Protein AF-A0A1F7CWB7-F1 (afdb_monomer)

Nearest PDB structures (foldseek):
  8tau-assembly1_Y  TM=2.919E-01  e=2.268E+00  Homo sapiens
  9g8o-assembly1_B  TM=4.354E-01  e=7.418E+00  Homo sapiens
  9gaw-assembly1_Z  TM=3.913E-01  e=5.250E+00  Homo sapiens
  6yvg-assembly1_A  TM=2.573E-01  e=2.763E+00  Legionella pneumophila subsp. pneumophila str. Philadelphia 1

Mean predicted aligned error: 19.64 Å

Foldseek 3Di:
DDDDDDDDPDPPDDPPDPPPPPPPPPPDPQDPVNVVVLQVLLQVPPDLVSLPPDDPPSSLSNLLNNCQVVVPLVSLLVSQDDPPPPDDSQQDPSSLVSLLSNCLSVLPLVSLVSHDPLLSSLVSLLRSLVVCVVVVPDPDDDLPVLVVQLVSLVPQDDPDPVSLQSSLSSLLSSCLSNLNLVSLVRSADPPDPVRNSLVSLLSSCLQQLELVSLVSHPDPVSSVVSNVSSVVCVVVVHHDDYDDDDDDDDDDDDDDDDDFDWDWDDDPVWIKTWTAHPQKDWDDDPFKIFIAGPPFDDRPAQDTRGQKMKGFADPCRALVNVVVVCVVFFDPWDWDWDQFQNDTWIKIKHFGCPPRPDWGWGIKIWTDDNGIIMIGIRTPSQDDPPDDRVVNVVNRRNGMDIDD

Sequence (404 aa):
MFRLPITFFVLSIFVSGCSVSKEASSGSKMTPAEFMKNQQIAWSATSRDQCDGMQSPFNEECFMTIAARENDIGLCERVSIAPYEGIPAELSPTRDRCFFKVAEHSGKAELCAMIHDPTAVAKCLNILLPLATINGSLKITPLDKRTQYSVFCEKIQPQDDYEITLKANCFSNAAIYAMNPSLCEKSIVPNSSLFDGSSCFHGIATTLNNVALCERIQSTSLQQACKNTVAIRLSKGIGPKPVGNDATLSSAASSPISLLQEIPFSSENFTLSFVLPSGFDVRDRPNSIRIARTPFVDREIGDDNAFFGITRYNQYNTMESELARYRKLLLDLKESANVIDGTSFITLSGKDWGRFEGDSAGNVLVILFPKSWLEIIERPANASQSFEPLTVGKKILSTMRFSK

pLDDT: mean 70.6, std 19.32, range [23.78, 96.12]

Solvent-accessible surface area (backbone atoms only — not comparable to full-atom values): 23231 Å² total; per-residue (Å²): 134,90,82,87,78,89,77,83,85,77,83,80,75,80,79,74,76,76,74,81,73,81,71,74,74,85,67,76,82,72,47,74,68,54,49,51,50,46,47,51,48,13,74,63,41,87,52,72,77,74,29,59,91,51,58,83,69,36,23,54,49,12,49,34,42,40,20,20,76,70,63,36,65,72,44,32,73,61,53,62,74,68,67,62,89,89,51,60,67,84,74,30,70,64,28,31,51,22,33,38,45,24,19,64,69,66,56,40,58,73,38,28,74,75,30,70,54,43,67,59,26,36,52,40,42,66,59,28,53,58,52,43,64,72,67,68,73,65,86,85,83,74,77,80,66,45,66,54,50,47,55,45,33,67,64,46,76,60,87,49,75,68,44,45,51,47,34,18,50,32,19,24,53,31,13,42,73,49,64,35,73,77,35,16,65,65,10,45,42,89,96,35,89,90,28,62,25,39,70,28,32,36,53,34,16,53,58,46,35,29,61,75,39,19,72,70,26,78,51,66,67,58,21,51,51,32,42,51,50,25,51,52,30,58,76,68,68,54,67,56,76,64,72,80,79,96,84,82,87,86,91,88,88,84,86,89,86,87,71,78,47,77,46,79,46,76,56,103,84,49,32,39,35,30,52,47,69,82,68,55,34,78,46,84,49,103,58,33,43,37,33,18,56,59,75,65,50,89,42,91,73,84,58,41,51,50,28,35,36,40,38,52,51,51,100,81,46,37,70,68,52,50,52,54,49,49,69,72,52,33,41,84,64,42,81,49,74,46,71,50,71,89,41,78,30,56,26,45,32,24,35,37,80,36,88,55,78,89,52,59,31,40,55,36,40,36,40,50,50,100,64,30,38,34,42,30,36,34,39,65,87,52,72,47,104,87,52,56,43,62,64,53,46,53,55,32,56,74,50,38,38,77,48,134

Structure (mmCIF, N/CA/C/O backbone):
data_AF-A0A1F7CWB7-F1
#
_entry.id   AF-A0A1F7CWB7-F1
#
loop_
_atom_site.group_PDB
_atom_site.id
_atom_site.type_symbol
_atom_site.label_atom_id
_atom_site.label_alt_id
_atom_site.label_comp_id
_atom_site.label_asym_id
_atom_site.label_entity_id
_atom_site.label_seq_id
_atom_site.pdbx_PDB_ins_code
_atom_site.Cartn_x
_atom_site.Cartn_y
_atom_site.Cartn_z
_atom_site.occupancy
_atom_site.B_iso_or_equiv
_atom_site.auth_seq_id
_atom_site.auth_comp_id
_atom_site.auth_asym_id
_atom_site.auth_atom_id
_atom_site.pdbx_PDB_model_num
ATOM 1 N N . MET A 1 1 ? 68.724 51.030 16.984 1.00 36.44 1 MET A N 1
ATOM 2 C CA . MET A 1 1 ? 68.535 49.973 18.002 1.00 36.44 1 MET A CA 1
ATOM 3 C C . MET A 1 1 ? 67.052 49.642 18.077 1.00 36.44 1 MET A C 1
ATOM 5 O O . MET A 1 1 ? 66.273 50.530 18.379 1.00 36.44 1 MET A O 1
ATOM 9 N N . PHE A 1 2 ? 66.704 48.416 17.677 1.00 33.81 2 PHE A N 1
ATOM 10 C CA . PHE A 1 2 ? 65.421 47.708 17.812 1.00 33.81 2 PHE A CA 1
ATOM 11 C C . PHE A 1 2 ? 64.104 48.513 17.862 1.00 33.81 2 PHE A C 1
ATOM 13 O O . PHE A 1 2 ? 63.694 49.019 18.902 1.00 33.81 2 PHE A O 1
ATOM 20 N N . ARG A 1 3 ? 63.353 48.457 16.756 1.00 26.33 3 ARG A N 1
ATOM 21 C CA . ARG A 1 3 ? 61.884 48.371 16.767 1.00 26.33 3 ARG A CA 1
ATOM 22 C C . ARG A 1 3 ? 61.470 47.277 15.779 1.00 26.33 3 ARG A C 1
ATOM 24 O O . ARG A 1 3 ? 61.623 47.459 14.577 1.00 26.33 3 ARG A O 1
ATOM 31 N N . LEU A 1 4 ? 61.000 46.138 16.290 1.00 33.56 4 LEU A N 1
ATOM 32 C CA . LEU A 1 4 ? 60.217 45.176 15.509 1.00 33.56 4 LEU A CA 1
ATOM 33 C C . LEU A 1 4 ? 58.799 45.732 15.318 1.00 33.56 4 LEU A C 1
ATOM 35 O O . LEU A 1 4 ? 58.212 46.192 16.300 1.00 33.56 4 LEU A O 1
ATOM 39 N N . PRO A 1 5 ? 58.199 45.581 14.129 1.00 33.41 5 PRO A N 1
ATOM 40 C CA . PRO A 1 5 ? 56.763 45.438 14.005 1.00 33.41 5 PRO A CA 1
ATOM 41 C C . PRO A 1 5 ? 56.393 44.005 13.602 1.00 33.41 5 PRO A C 1
ATOM 43 O O . PRO A 1 5 ? 57.017 43.368 12.753 1.00 33.41 5 PRO A O 1
ATOM 46 N N . ILE A 1 6 ? 55.345 43.528 14.261 1.00 35.38 6 ILE A N 1
ATOM 47 C CA . ILE A 1 6 ? 54.623 42.283 14.024 1.00 35.38 6 ILE A CA 1
ATOM 48 C C . ILE A 1 6 ? 54.158 42.250 12.562 1.00 35.38 6 ILE A C 1
ATOM 50 O O . ILE A 1 6 ? 53.394 43.110 12.127 1.00 35.38 6 ILE A O 1
ATOM 54 N N . THR A 1 7 ? 54.623 41.262 11.803 1.00 32.44 7 THR A N 1
ATOM 55 C CA . THR A 1 7 ? 54.115 40.948 10.465 1.00 32.44 7 THR A CA 1
ATOM 56 C C . THR A 1 7 ? 52.925 40.005 10.608 1.00 32.44 7 THR A C 1
ATOM 58 O O . THR A 1 7 ? 53.046 38.899 11.131 1.00 32.44 7 THR A O 1
ATOM 61 N N . PHE A 1 8 ? 51.755 40.459 10.157 1.00 29.53 8 PHE A N 1
ATOM 62 C CA . PHE A 1 8 ? 50.577 39.622 9.958 1.00 29.53 8 PHE A CA 1
ATOM 63 C C . PHE A 1 8 ? 50.876 38.579 8.871 1.00 29.53 8 PHE A C 1
ATOM 65 O O . PHE A 1 8 ? 51.098 38.930 7.713 1.00 29.53 8 PHE A O 1
ATOM 72 N N . PHE A 1 9 ? 50.855 37.298 9.236 1.00 27.89 9 PHE A N 1
ATOM 73 C CA . PHE A 1 9 ? 50.757 36.196 8.281 1.00 27.89 9 PHE A CA 1
ATOM 74 C C . PHE A 1 9 ? 49.316 36.153 7.753 1.00 27.89 9 PHE A C 1
ATOM 76 O O . PHE A 1 9 ? 48.418 35.643 8.419 1.00 27.89 9 PHE A O 1
ATOM 83 N N . VAL A 1 10 ? 49.082 36.708 6.562 1.00 30.19 10 VAL A N 1
ATOM 84 C CA . VAL A 1 10 ? 47.870 36.415 5.788 1.00 30.19 10 VAL A CA 1
ATOM 85 C C . VAL A 1 10 ? 48.155 35.162 4.972 1.00 30.19 10 VAL A C 1
ATOM 87 O O . VAL A 1 10 ? 48.922 35.175 4.011 1.00 30.19 10 VAL A O 1
ATOM 90 N N . LEU A 1 11 ? 47.556 34.060 5.412 1.00 26.62 11 LEU A N 1
ATOM 91 C CA . LEU A 1 11 ? 47.539 32.778 4.728 1.00 26.62 11 LEU A CA 1
ATOM 92 C C . LEU A 1 11 ? 46.599 32.890 3.513 1.00 26.62 11 LEU A C 1
ATOM 94 O O . LEU A 1 11 ? 45.410 32.595 3.599 1.00 26.62 11 LEU A O 1
ATOM 98 N N . SER A 1 12 ? 47.119 33.361 2.381 1.00 27.11 12 SER A N 1
ATOM 99 C CA . SER A 1 12 ? 46.412 33.306 1.098 1.00 27.11 12 SER A CA 1
ATOM 100 C C . SER A 1 12 ? 46.446 31.871 0.575 1.00 27.11 12 SER A C 1
ATOM 102 O O . SER A 1 12 ? 47.347 31.488 -0.169 1.00 27.11 12 SER A O 1
ATOM 104 N N . ILE A 1 13 ? 45.477 31.053 0.989 1.00 31.45 13 ILE A N 1
ATOM 105 C CA . ILE A 1 13 ? 45.216 29.772 0.334 1.00 31.45 13 ILE A CA 1
ATOM 106 C C . ILE A 1 13 ? 44.631 30.087 -1.043 1.00 31.45 13 ILE A C 1
ATOM 108 O O . ILE A 1 13 ? 43.544 30.650 -1.169 1.00 31.45 13 ILE A O 1
ATOM 112 N N . PHE A 1 14 ? 45.399 29.734 -2.070 1.00 25.75 14 PHE A N 1
ATOM 113 C CA . PHE A 1 14 ? 44.971 29.669 -3.457 1.00 25.75 14 PHE A CA 1
ATOM 114 C C . PHE A 1 14 ? 43.732 28.772 -3.563 1.00 25.75 14 PHE A C 1
ATOM 116 O O . PHE A 1 14 ? 43.840 27.547 -3.598 1.00 25.75 14 PHE A O 1
ATOM 123 N N . VAL A 1 15 ? 42.552 29.382 -3.668 1.00 28.45 15 VAL A N 1
ATOM 124 C CA . VAL A 1 15 ? 41.413 28.746 -4.330 1.00 28.45 15 VAL A CA 1
ATOM 125 C C . VAL A 1 15 ? 41.760 28.762 -5.814 1.00 28.45 15 VAL A C 1
ATOM 127 O O . VAL A 1 15 ? 41.510 29.733 -6.527 1.00 28.45 15 VAL A O 1
ATOM 130 N N . SER A 1 16 ? 42.451 27.714 -6.259 1.00 31.38 16 SER A N 1
ATOM 131 C CA . SER A 1 16 ? 42.568 27.407 -7.676 1.00 31.38 16 SER A CA 1
ATOM 132 C C . SER A 1 16 ? 41.150 27.187 -8.182 1.00 31.38 16 SER A C 1
ATOM 134 O O . SER A 1 16 ? 40.473 26.222 -7.830 1.00 31.38 16 SER A O 1
ATOM 136 N N . GLY A 1 17 ? 40.670 28.175 -8.936 1.00 26.69 17 GLY A N 1
ATOM 137 C CA . GLY A 1 17 ? 39.397 28.112 -9.619 1.00 26.69 17 GLY A CA 1
ATOM 138 C C . GLY A 1 17 ? 39.376 26.861 -10.478 1.00 26.69 17 GLY A C 1
ATOM 139 O O . GLY A 1 17 ? 40.077 26.784 -11.485 1.00 26.69 17 GLY A O 1
ATOM 140 N N . CYS A 1 18 ? 38.558 25.889 -10.080 1.00 25.20 18 CYS A N 1
ATOM 141 C CA . CYS A 1 18 ? 38.049 24.924 -11.029 1.00 25.20 18 CYS A CA 1
ATOM 142 C C . CYS A 1 18 ? 37.253 25.735 -12.045 1.00 25.20 18 CYS A C 1
ATOM 144 O O . CYS A 1 18 ? 36.187 26.280 -11.753 1.00 25.20 18 CYS A O 1
ATOM 146 N N . SER A 1 19 ? 37.850 25.874 -13.225 1.00 26.38 19 SER A N 1
ATOM 147 C CA . SER A 1 19 ? 37.165 26.179 -14.462 1.00 26.38 19 SER A CA 1
ATOM 148 C C . SER A 1 19 ? 35.839 25.436 -14.460 1.00 26.38 19 SER A C 1
ATOM 150 O O . SER A 1 19 ? 35.819 24.207 -14.496 1.00 26.38 19 SER A O 1
ATOM 152 N N . VAL A 1 20 ? 34.739 26.187 -14.417 1.00 29.95 20 VAL A N 1
ATOM 153 C CA . VAL A 1 20 ? 33.456 25.698 -14.905 1.00 29.95 20 VAL A CA 1
ATOM 154 C C . VAL A 1 20 ? 33.690 25.436 -16.386 1.00 29.95 20 VAL A C 1
ATOM 156 O O . VAL A 1 20 ? 33.535 26.323 -17.228 1.00 29.95 20 VAL A O 1
ATOM 159 N N . SER A 1 21 ? 34.148 24.227 -16.703 1.00 27.20 21 SER A N 1
ATOM 160 C CA . SER A 1 21 ? 33.934 23.647 -18.008 1.00 27.20 21 SER A CA 1
ATOM 161 C C . SER A 1 21 ? 32.422 23.640 -18.178 1.00 27.20 21 SER A C 1
ATOM 163 O O . SER A 1 21 ? 31.689 22.834 -17.612 1.00 27.20 21 SER A O 1
ATOM 165 N N . LYS A 1 22 ? 31.940 24.621 -18.941 1.00 30.55 22 LYS A N 1
ATOM 166 C CA . LYS A 1 22 ? 30.718 24.483 -19.717 1.00 30.55 22 LYS A CA 1
ATOM 167 C C . LYS A 1 22 ? 30.942 23.325 -20.687 1.00 30.55 22 LYS A C 1
ATOM 169 O O . LYS A 1 22 ? 31.138 23.542 -21.877 1.00 30.55 22 LYS A O 1
ATOM 174 N N . GLU A 1 23 ? 30.917 22.100 -20.188 1.00 26.17 23 GLU A N 1
ATOM 175 C CA . GLU A 1 23 ? 30.470 21.000 -21.015 1.00 26.17 23 GLU A CA 1
ATOM 176 C C . GLU A 1 23 ? 28.956 21.096 -21.019 1.00 26.17 23 GLU A C 1
ATOM 178 O O . GLU A 1 23 ? 28.240 20.661 -20.119 1.00 26.17 23 GLU A O 1
ATOM 183 N N . ALA A 1 24 ? 28.482 21.805 -22.040 1.00 31.14 24 ALA A N 1
ATOM 184 C CA . ALA A 1 24 ? 27.148 21.616 -22.545 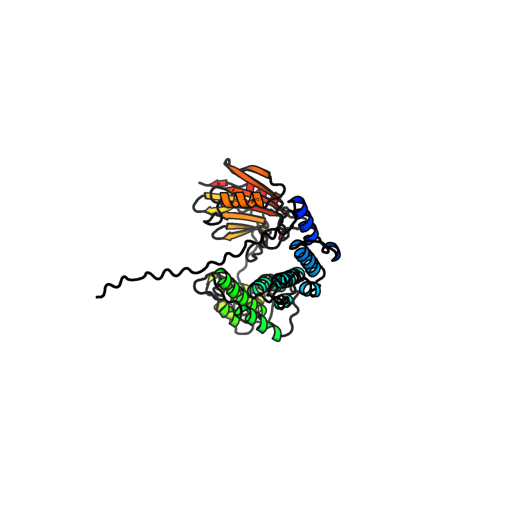1.00 31.14 24 ALA A CA 1
ATOM 185 C C . ALA A 1 24 ? 26.993 20.117 -22.827 1.00 31.14 24 ALA A C 1
ATOM 187 O O . ALA A 1 24 ? 27.437 19.634 -23.867 1.00 31.14 24 ALA A O 1
ATOM 188 N N . SER A 1 25 ? 26.371 19.380 -21.904 1.00 32.31 25 SER A N 1
ATOM 189 C CA . SER A 1 25 ? 25.744 18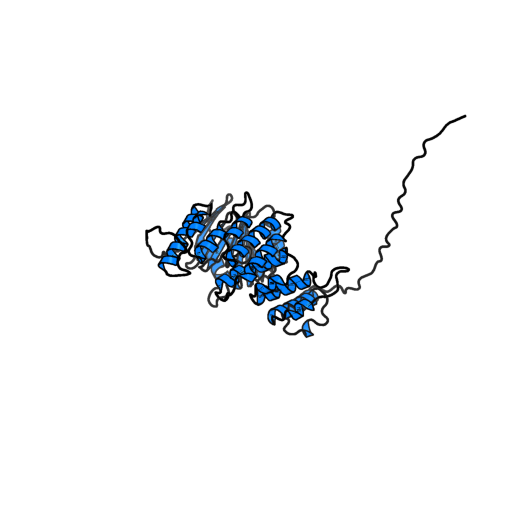.129 -22.284 1.00 32.31 25 SER A CA 1
ATOM 190 C C . SER A 1 25 ? 24.688 18.506 -23.317 1.00 32.31 25 SER A C 1
ATOM 192 O O . SER A 1 25 ? 23.714 19.213 -23.050 1.00 32.31 25 SER A O 1
ATOM 194 N N . SER A 1 26 ? 24.936 18.102 -24.555 1.00 36.31 26 SER A N 1
ATOM 195 C CA . SER A 1 26 ? 24.035 18.230 -25.693 1.00 36.31 26 SER A CA 1
ATOM 196 C C . SER A 1 26 ? 22.835 17.284 -25.553 1.00 36.31 26 SER A C 1
ATOM 198 O O . SER A 1 26 ? 22.428 16.624 -26.505 1.00 36.31 26 SER A O 1
ATOM 200 N N . GLY A 1 27 ? 22.241 17.207 -24.359 1.00 40.53 27 GLY A N 1
ATOM 201 C CA . GLY A 1 27 ? 20.965 16.549 -24.152 1.00 40.53 27 GLY A CA 1
ATOM 202 C C . GLY A 1 27 ? 19.897 17.394 -24.825 1.00 40.53 27 GLY A C 1
ATOM 203 O O . GLY A 1 27 ? 19.565 18.479 -24.342 1.00 40.53 27 GLY A O 1
ATOM 204 N N . SER A 1 28 ? 19.374 16.929 -25.961 1.00 46.97 28 SER A N 1
ATOM 205 C CA . SER A 1 28 ? 18.162 17.499 -26.545 1.00 46.97 28 SER A CA 1
ATOM 206 C C . SER A 1 28 ? 17.130 17.646 -25.428 1.00 46.97 28 SER A C 1
ATOM 208 O O . SER A 1 28 ? 16.829 16.661 -24.751 1.00 46.97 28 SER A O 1
ATOM 210 N N . LYS A 1 29 ? 16.618 18.859 -25.193 1.00 56.28 29 LYS A N 1
ATOM 211 C CA . LYS A 1 29 ? 15.539 19.075 -24.224 1.00 56.28 29 LYS A CA 1
ATOM 212 C C . LYS A 1 29 ? 14.326 18.272 -24.690 1.00 56.28 29 LYS A C 1
ATOM 214 O O . LYS A 1 29 ? 13.596 18.728 -25.563 1.00 56.28 29 LYS A O 1
ATOM 219 N N . MET A 1 30 ? 14.164 17.075 -24.134 1.00 73.69 30 MET A N 1
ATOM 220 C CA . MET A 1 30 ? 13.051 16.186 -24.427 1.00 73.69 30 MET A CA 1
ATOM 221 C C . MET A 1 30 ? 11.758 16.900 -24.043 1.00 73.69 30 MET A C 1
ATOM 223 O O . MET A 1 30 ? 11.616 17.405 -22.926 1.00 73.69 30 MET A O 1
ATOM 227 N N . THR A 1 31 ? 10.829 16.992 -24.984 1.00 76.38 31 THR A N 1
ATOM 228 C CA . THR A 1 31 ? 9.518 17.581 -24.725 1.00 76.38 31 THR A CA 1
ATOM 229 C C . THR A 1 31 ? 8.719 16.687 -23.769 1.00 76.38 31 THR A C 1
ATOM 231 O O . THR A 1 31 ? 8.951 15.476 -23.716 1.00 76.38 31 THR A O 1
ATOM 234 N N . PRO A 1 32 ? 7.727 17.227 -23.036 1.00 65.25 32 PRO A N 1
ATOM 235 C CA . PRO A 1 32 ? 6.846 16.404 -22.207 1.00 65.25 32 PRO A CA 1
ATOM 236 C C . PRO A 1 32 ? 6.182 15.260 -22.989 1.00 65.25 32 PRO A C 1
ATOM 238 O O . PRO A 1 32 ? 6.045 14.159 -22.470 1.00 65.25 32 PRO A O 1
ATOM 241 N N . ALA A 1 33 ? 5.826 15.485 -24.258 1.00 65.12 33 ALA A N 1
ATOM 242 C CA . ALA A 1 33 ? 5.236 14.456 -25.112 1.00 65.12 33 ALA A CA 1
ATOM 243 C C . ALA A 1 33 ? 6.224 13.322 -25.441 1.00 65.12 33 ALA A C 1
ATOM 245 O O . ALA A 1 33 ? 5.857 12.149 -25.385 1.00 65.12 33 ALA A O 1
ATOM 246 N N . GLU A 1 34 ? 7.482 13.651 -25.745 1.00 73.94 34 GLU A N 1
ATOM 247 C CA . GLU A 1 34 ? 8.535 12.656 -25.991 1.00 73.94 34 GLU A CA 1
ATOM 248 C C . GLU A 1 34 ? 8.887 11.873 -24.724 1.00 73.94 34 GLU A C 1
ATOM 250 O O . GLU A 1 34 ? 9.057 10.656 -24.786 1.00 73.94 34 GLU A O 1
ATOM 255 N N . PHE A 1 35 ? 8.916 12.546 -23.571 1.00 73.06 35 PHE A N 1
ATOM 256 C CA . PHE A 1 35 ? 9.103 11.908 -22.269 1.00 73.06 35 PHE A CA 1
ATOM 257 C C . PHE A 1 35 ? 8.010 10.861 -22.013 1.00 73.06 35 PHE A C 1
ATOM 259 O O . PHE A 1 35 ? 8.313 9.705 -21.718 1.00 73.06 35 PHE A O 1
ATOM 266 N N . MET A 1 36 ? 6.739 11.242 -22.191 1.00 69.81 36 MET A N 1
ATOM 267 C CA . MET A 1 36 ? 5.597 10.341 -21.991 1.00 69.81 36 MET A CA 1
ATOM 268 C C . MET A 1 36 ? 5.617 9.162 -22.965 1.00 69.81 36 MET A C 1
ATOM 270 O O . MET A 1 36 ? 5.372 8.024 -22.567 1.00 69.81 36 MET A O 1
ATOM 274 N N . LYS A 1 37 ? 5.958 9.417 -24.233 1.00 76.31 37 LYS A N 1
ATOM 275 C CA . LYS A 1 37 ? 6.085 8.371 -25.250 1.00 76.31 37 LYS A CA 1
ATOM 276 C C . LYS A 1 37 ? 7.163 7.351 -24.874 1.00 76.31 37 LYS A C 1
ATOM 278 O O . LYS A 1 37 ? 6.895 6.152 -24.899 1.00 76.31 37 LYS A O 1
ATOM 283 N N . ASN A 1 38 ? 8.357 7.809 -24.499 1.00 73.31 38 ASN A N 1
ATOM 284 C CA . ASN A 1 38 ? 9.463 6.925 -24.123 1.00 73.31 38 ASN A CA 1
ATOM 285 C C . ASN A 1 38 ? 9.152 6.135 -22.845 1.00 73.31 38 ASN A C 1
ATOM 287 O O . ASN A 1 38 ? 9.468 4.951 -22.761 1.00 73.31 38 ASN A O 1
ATOM 291 N N . GLN A 1 39 ? 8.463 6.746 -21.882 1.00 76.38 39 GLN A N 1
ATOM 292 C CA . GLN A 1 39 ? 8.021 6.057 -20.672 1.00 76.38 39 GLN A CA 1
ATOM 293 C C . GLN A 1 39 ? 6.981 4.964 -20.961 1.00 76.38 39 GLN A C 1
ATOM 295 O O . GLN A 1 39 ? 7.082 3.857 -20.435 1.00 76.38 39 GLN A O 1
ATOM 300 N N . GLN A 1 40 ? 6.006 5.239 -21.832 1.00 76.88 40 GLN A N 1
ATOM 301 C CA . GLN A 1 40 ? 4.997 4.252 -22.215 1.00 76.88 40 GLN A CA 1
ATOM 302 C C . GLN A 1 40 ? 5.621 3.055 -22.939 1.00 76.88 40 GLN A C 1
ATOM 304 O O . GLN A 1 40 ? 5.249 1.913 -22.663 1.00 76.88 40 GLN A O 1
ATOM 309 N N . ILE A 1 41 ? 6.580 3.301 -23.835 1.00 76.50 41 ILE A N 1
ATOM 310 C CA . ILE A 1 41 ? 7.321 2.234 -24.518 1.00 76.50 41 ILE A CA 1
ATOM 311 C C . ILE A 1 41 ? 8.070 1.382 -23.489 1.00 76.50 41 ILE A C 1
ATOM 313 O O . ILE A 1 41 ? 7.918 0.165 -23.504 1.00 76.50 41 ILE A O 1
ATOM 317 N N . ALA A 1 42 ? 8.773 2.003 -22.536 1.00 80.12 42 ALA A N 1
ATOM 318 C CA . ALA A 1 42 ? 9.511 1.278 -21.503 1.00 80.12 42 ALA A CA 1
ATOM 319 C C . ALA A 1 42 ? 8.624 0.327 -20.675 1.00 80.12 42 ALA A C 1
ATOM 321 O O . ALA A 1 42 ? 8.987 -0.823 -20.446 1.00 80.12 42 ALA A O 1
ATOM 322 N N . TRP A 1 43 ? 7.434 0.765 -20.259 1.00 77.19 43 TRP A N 1
ATOM 323 C CA . TRP A 1 43 ? 6.539 -0.054 -19.427 1.00 77.19 43 TRP A CA 1
ATOM 324 C C . TRP A 1 43 ? 5.698 -1.073 -20.190 1.00 77.19 43 TRP A C 1
ATOM 326 O O . TRP A 1 43 ? 5.195 -2.028 -19.598 1.00 77.19 43 TRP A O 1
ATOM 336 N N . SER A 1 44 ? 5.517 -0.882 -21.495 1.00 80.75 44 SER A N 1
ATOM 337 C CA . SER A 1 44 ? 4.741 -1.804 -22.330 1.00 80.75 44 SER A CA 1
ATOM 338 C C . SER A 1 44 ? 5.606 -2.742 -23.165 1.00 80.75 44 SER A C 1
ATOM 340 O O . SER A 1 44 ? 5.052 -3.634 -23.811 1.00 80.75 44 SER A O 1
ATOM 342 N N . ALA A 1 45 ? 6.933 -2.593 -23.098 1.00 82.94 45 ALA A N 1
ATOM 343 C CA . ALA A 1 45 ? 7.885 -3.330 -23.909 1.00 82.94 45 ALA A CA 1
ATOM 344 C C . ALA A 1 45 ? 7.619 -4.843 -23.896 1.00 82.94 45 ALA A C 1
ATOM 346 O O . ALA A 1 45 ? 7.437 -5.476 -22.854 1.00 82.94 45 ALA A O 1
ATOM 347 N N . THR A 1 46 ? 7.550 -5.412 -25.092 1.00 83.94 46 THR A N 1
ATOM 348 C CA . THR A 1 46 ? 7.329 -6.833 -25.376 1.00 83.94 46 THR A CA 1
ATOM 349 C C . THR A 1 46 ? 8.573 -7.513 -25.930 1.00 83.94 46 THR A C 1
ATOM 351 O O . THR A 1 46 ? 8.600 -8.736 -25.982 1.00 83.94 46 THR A O 1
ATOM 354 N N . SER A 1 47 ? 9.572 -6.750 -26.379 1.00 85.50 47 SER A N 1
ATOM 355 C CA . SER A 1 47 ? 10.807 -7.281 -26.959 1.00 85.50 47 SER A CA 1
ATOM 356 C C . SER A 1 47 ? 11.982 -6.336 -26.727 1.00 85.50 47 SER A C 1
ATOM 358 O O . SER A 1 47 ? 11.808 -5.122 -26.641 1.00 85.50 47 SER A O 1
ATOM 360 N N . ARG A 1 48 ? 13.192 -6.898 -26.665 1.00 83.50 48 ARG A N 1
ATOM 361 C CA . ARG A 1 48 ? 14.434 -6.172 -26.333 1.00 83.50 48 ARG A CA 1
ATOM 362 C C . ARG A 1 48 ? 14.737 -5.047 -27.317 1.00 83.50 48 ARG A C 1
ATOM 364 O O . ARG A 1 48 ? 15.077 -3.955 -26.884 1.00 83.50 48 ARG A O 1
ATOM 371 N N . ASP A 1 49 ? 14.475 -5.280 -28.599 1.00 85.19 49 ASP A N 1
ATOM 372 C CA . ASP A 1 49 ? 14.693 -4.313 -29.680 1.00 85.19 49 ASP A CA 1
ATOM 373 C C . ASP A 1 49 ? 13.917 -2.996 -29.487 1.00 85.19 49 ASP A C 1
ATOM 375 O O . ASP A 1 49 ? 14.280 -1.971 -30.053 1.00 85.19 49 ASP A O 1
ATOM 379 N N . GLN A 1 50 ? 12.843 -2.996 -28.685 1.00 84.88 50 GLN A N 1
ATOM 380 C CA . GLN A 1 50 ? 12.093 -1.775 -28.359 1.00 84.88 50 GLN A CA 1
ATOM 381 C C . GLN A 1 50 ? 12.827 -0.884 -27.353 1.00 84.88 50 GLN A C 1
ATOM 383 O O . GLN A 1 50 ? 12.535 0.307 -27.279 1.00 84.88 50 GLN A O 1
ATOM 388 N N . CYS A 1 51 ? 13.750 -1.458 -26.581 1.00 83.88 51 CYS A N 1
ATOM 389 C CA . CYS A 1 51 ? 14.579 -0.750 -25.612 1.00 83.88 51 CYS A CA 1
ATOM 390 C C . CYS A 1 51 ? 15.840 -0.162 -26.256 1.00 83.88 51 CYS A C 1
ATOM 392 O O . CYS A 1 51 ? 16.415 0.802 -25.740 1.00 83.88 51 CYS A O 1
ATOM 394 N N . ASP A 1 52 ? 16.266 -0.735 -27.382 1.00 80.06 52 ASP A N 1
ATOM 395 C CA . ASP A 1 52 ? 17.451 -0.305 -28.107 1.00 80.06 52 ASP A CA 1
ATOM 396 C C . ASP A 1 52 ? 17.252 1.104 -28.686 1.00 80.06 52 ASP A C 1
ATOM 398 O O . ASP A 1 52 ? 16.240 1.429 -29.306 1.00 80.06 52 ASP A O 1
ATOM 402 N N . GLY A 1 53 ? 18.228 1.984 -28.454 1.00 75.38 53 GLY A N 1
ATOM 403 C CA . GLY A 1 53 ? 18.173 3.383 -28.895 1.00 75.38 53 GLY A CA 1
ATOM 404 C C . GLY A 1 53 ? 17.405 4.334 -27.967 1.00 75.38 53 GLY A C 1
ATOM 405 O O . GLY A 1 53 ? 17.380 5.538 -28.229 1.00 75.38 53 GLY A O 1
ATOM 406 N N . MET A 1 54 ? 16.828 3.845 -26.864 1.00 80.75 54 MET A N 1
ATOM 407 C CA . MET A 1 54 ? 16.256 4.708 -25.826 1.00 80.75 54 MET A CA 1
ATOM 408 C C . MET A 1 54 ? 17.359 5.331 -24.954 1.00 80.75 54 MET A C 1
ATOM 410 O O . MET A 1 54 ? 18.381 4.709 -24.661 1.00 80.75 54 MET A O 1
ATOM 414 N N . GLN A 1 55 ? 17.143 6.570 -24.507 1.00 77.94 55 GLN A N 1
ATOM 415 C CA . GLN A 1 55 ? 18.030 7.229 -23.543 1.00 77.94 55 GLN A CA 1
ATOM 416 C C . GLN A 1 55 ? 17.716 6.776 -22.109 1.00 77.94 55 GLN A C 1
ATOM 418 O O . GLN A 1 55 ? 16.563 6.472 -21.787 1.00 77.94 55 GLN A O 1
ATOM 423 N N . SER A 1 56 ? 18.730 6.780 -21.238 1.00 72.00 56 SER A N 1
ATOM 424 C CA . SER A 1 56 ? 18.522 6.637 -19.789 1.00 72.00 56 SER A CA 1
ATOM 425 C C . SER A 1 56 ? 17.631 7.778 -19.272 1.00 72.00 56 SER A C 1
ATOM 427 O O . SER A 1 56 ? 17.742 8.907 -19.761 1.00 72.00 56 SER A O 1
ATOM 429 N N . PRO A 1 57 ? 16.700 7.504 -18.336 1.00 70.69 57 PRO A N 1
ATOM 430 C CA . PRO A 1 57 ? 16.494 6.232 -17.624 1.00 70.69 57 PRO A CA 1
ATOM 431 C C . PRO A 1 57 ? 15.512 5.259 -18.305 1.00 70.69 57 PRO A C 1
ATOM 433 O O . PRO A 1 57 ? 15.226 4.190 -17.769 1.00 70.69 57 PRO A O 1
ATOM 436 N N . PHE A 1 58 ? 14.946 5.605 -19.464 1.00 80.56 58 PHE A N 1
ATOM 437 C CA . PHE A 1 58 ? 13.856 4.824 -20.058 1.00 80.56 58 PHE A CA 1
ATOM 438 C C . PHE A 1 58 ? 14.307 3.474 -20.614 1.00 80.56 58 PHE A C 1
ATOM 440 O O . PHE A 1 58 ? 13.545 2.512 -20.563 1.00 80.56 58 PHE A O 1
ATOM 447 N N . ASN A 1 59 ? 15.535 3.386 -21.126 1.00 80.25 59 ASN A N 1
ATOM 448 C CA . ASN A 1 59 ? 16.107 2.110 -21.554 1.00 80.25 59 ASN A CA 1
ATOM 449 C C . ASN A 1 59 ? 16.256 1.130 -20.375 1.00 80.25 59 ASN A C 1
ATOM 451 O O . ASN A 1 59 ? 15.880 -0.030 -20.511 1.00 80.25 59 ASN A O 1
ATOM 455 N N . GLU A 1 60 ? 16.725 1.592 -19.210 1.00 81.62 60 GLU A N 1
ATOM 456 C CA . GLU A 1 60 ? 16.823 0.787 -17.984 1.00 81.62 60 GLU A CA 1
ATOM 457 C C . GLU A 1 60 ? 15.452 0.221 -17.608 1.00 81.62 60 GLU A C 1
ATOM 459 O O . GLU A 1 60 ? 15.299 -0.983 -17.410 1.00 81.62 60 GLU A O 1
ATOM 464 N N . GLU A 1 61 ? 14.438 1.087 -17.552 1.00 83.81 61 GLU A N 1
ATOM 465 C CA . GLU A 1 61 ? 13.064 0.707 -17.213 1.00 83.81 61 GLU A CA 1
ATOM 466 C C . GLU A 1 61 ? 12.458 -0.285 -18.211 1.00 83.81 61 GLU A C 1
ATOM 468 O O . GLU A 1 61 ? 11.755 -1.223 -17.820 1.00 83.81 61 GLU A O 1
ATOM 473 N N . CYS A 1 62 ? 12.782 -0.117 -19.491 1.00 85.75 62 CYS A N 1
ATOM 474 C CA . CYS A 1 62 ? 12.376 -1.013 -20.562 1.00 85.75 62 CYS A CA 1
ATOM 475 C C . CYS A 1 62 ? 12.951 -2.421 -20.364 1.00 85.75 62 CYS A C 1
ATOM 477 O O . CYS A 1 62 ? 12.201 -3.398 -20.286 1.00 85.75 62 CYS A O 1
ATOM 479 N N . PHE A 1 63 ? 14.269 -2.530 -20.172 1.00 86.19 63 PHE A N 1
ATOM 480 C CA . PHE A 1 63 ? 14.918 -3.823 -19.957 1.00 86.19 63 PHE A CA 1
ATOM 481 C C . PHE A 1 63 ? 14.463 -4.506 -18.664 1.00 86.19 63 PHE A C 1
ATOM 483 O O . PHE A 1 63 ? 14.239 -5.714 -18.676 1.00 86.19 63 PHE A O 1
ATOM 490 N N . MET A 1 64 ? 14.261 -3.760 -17.571 1.00 87.19 64 MET A N 1
ATOM 491 C CA . MET A 1 64 ? 13.722 -4.322 -16.323 1.00 87.19 64 MET A CA 1
ATOM 492 C C . MET A 1 64 ? 12.299 -4.866 -16.504 1.00 87.19 64 MET A C 1
ATOM 494 O O . MET A 1 64 ? 11.952 -5.900 -15.937 1.00 87.19 64 MET A O 1
ATOM 498 N N . THR A 1 65 ? 11.467 -4.190 -17.301 1.00 86.44 65 THR A N 1
ATOM 499 C CA . THR A 1 65 ? 10.100 -4.642 -17.602 1.00 86.44 65 THR A CA 1
ATOM 500 C C . THR A 1 65 ? 10.103 -5.956 -18.383 1.00 86.44 65 THR A C 1
ATOM 502 O O . THR A 1 65 ? 9.344 -6.868 -18.051 1.00 86.44 65 THR A O 1
ATOM 505 N N . ILE A 1 66 ? 10.992 -6.087 -19.370 1.00 88.38 66 ILE A N 1
ATOM 506 C CA . ILE A 1 66 ? 11.168 -7.337 -20.122 1.00 88.38 66 ILE A CA 1
ATOM 507 C C . ILE A 1 66 ? 11.707 -8.439 -19.210 1.00 88.38 66 ILE A C 1
ATOM 509 O O . ILE A 1 66 ? 11.142 -9.529 -19.187 1.00 88.38 66 ILE A O 1
ATOM 513 N N . ALA A 1 67 ? 12.743 -8.148 -18.416 1.00 89.62 67 ALA A N 1
ATOM 514 C CA . ALA A 1 67 ? 13.327 -9.100 -17.473 1.00 89.62 67 ALA A CA 1
ATOM 515 C C . ALA A 1 67 ? 12.272 -9.677 -16.524 1.00 89.62 67 ALA A C 1
ATOM 517 O O . ALA A 1 67 ? 12.216 -10.889 -16.325 1.00 89.62 67 ALA A O 1
ATOM 518 N N . ALA A 1 68 ? 11.402 -8.820 -15.979 1.00 88.50 68 ALA A N 1
ATOM 519 C CA . ALA A 1 68 ? 10.324 -9.237 -15.093 1.00 88.50 68 ALA A CA 1
ATOM 520 C C . ALA A 1 68 ? 9.305 -10.127 -15.813 1.00 88.50 68 ALA A C 1
ATOM 522 O O . ALA A 1 68 ? 9.011 -11.222 -15.336 1.00 88.50 68 ALA A O 1
ATOM 523 N N . ARG A 1 69 ? 8.823 -9.701 -16.988 1.00 87.19 69 ARG A N 1
ATOM 524 C CA . ARG A 1 69 ? 7.821 -10.437 -17.773 1.00 87.19 69 ARG A CA 1
ATOM 525 C C . ARG A 1 69 ? 8.325 -11.800 -18.254 1.00 87.19 69 ARG A C 1
ATOM 527 O O . ARG A 1 69 ? 7.578 -12.773 -18.227 1.00 87.19 69 ARG A O 1
ATOM 534 N N . GLU A 1 70 ? 9.572 -11.869 -18.711 1.00 89.31 70 GLU A N 1
ATOM 535 C CA . GLU A 1 70 ? 10.198 -13.104 -19.204 1.00 89.31 70 GLU A CA 1
ATOM 536 C C . GLU A 1 70 ? 10.770 -13.965 -18.067 1.00 89.31 70 GLU A C 1
ATOM 538 O O . GLU A 1 70 ? 11.151 -15.114 -18.292 1.00 89.31 70 GLU A O 1
ATOM 543 N N . ASN A 1 71 ? 10.844 -13.425 -16.844 1.00 86.50 71 ASN A N 1
ATOM 544 C CA . ASN A 1 71 ? 11.604 -13.997 -15.735 1.00 86.50 71 ASN A CA 1
ATOM 545 C C . ASN A 1 71 ? 13.074 -14.301 -16.136 1.00 86.50 71 ASN A C 1
ATOM 547 O O . ASN A 1 71 ? 13.677 -15.268 -15.661 1.00 86.50 71 ASN A O 1
ATOM 551 N N . ASP A 1 72 ? 13.652 -13.480 -17.023 1.00 89.06 72 ASP A N 1
ATOM 552 C CA . ASP A 1 72 ? 15.040 -13.586 -17.487 1.00 89.06 72 ASP A CA 1
ATOM 553 C C . ASP A 1 72 ? 15.957 -12.743 -16.592 1.00 89.06 72 ASP A C 1
ATOM 555 O O . ASP A 1 72 ? 16.209 -11.562 -16.833 1.00 89.06 72 ASP A O 1
ATOM 559 N N . ILE A 1 73 ? 16.483 -13.374 -15.543 1.00 88.50 73 ILE A N 1
ATOM 560 C CA . ILE A 1 73 ? 17.429 -12.740 -14.615 1.00 88.50 73 ILE A CA 1
ATOM 561 C C . ILE A 1 73 ? 18.762 -12.365 -15.278 1.00 88.50 73 ILE A C 1
ATOM 563 O O . ILE A 1 73 ? 19.452 -11.471 -14.792 1.00 88.50 73 ILE A O 1
ATOM 567 N N . GLY A 1 74 ? 19.112 -13.002 -16.402 1.00 86.19 74 GLY A N 1
ATOM 568 C CA . GLY A 1 74 ? 20.316 -12.678 -17.161 1.00 86.19 74 GLY A CA 1
ATOM 569 C C . GLY A 1 74 ? 20.239 -11.288 -17.787 1.00 86.19 74 GLY A C 1
ATOM 570 O O . GLY A 1 74 ? 21.272 -10.667 -18.033 1.00 86.19 74 GLY A O 1
ATOM 571 N N . LEU A 1 75 ? 19.030 -10.750 -17.992 1.00 85.62 75 LEU A N 1
ATOM 572 C CA . LEU A 1 75 ? 18.858 -9.346 -18.353 1.00 85.62 75 LEU A CA 1
ATOM 573 C C . LEU A 1 75 ? 19.257 -8.420 -17.206 1.00 85.62 75 LEU A C 1
ATOM 575 O O . LEU A 1 75 ? 19.926 -7.432 -17.478 1.00 85.62 75 LEU A O 1
ATOM 579 N N . CYS A 1 76 ? 18.956 -8.748 -15.946 1.00 84.06 76 CYS A N 1
ATOM 580 C CA . CYS A 1 76 ? 19.333 -7.916 -14.795 1.00 84.06 76 CYS A CA 1
ATOM 581 C C . CYS A 1 76 ? 20.846 -7.773 -14.617 1.00 84.06 76 CYS A C 1
ATOM 583 O O . CYS A 1 76 ? 21.318 -6.712 -14.220 1.00 84.06 76 CYS A O 1
ATOM 585 N N . GLU A 1 77 ? 21.615 -8.799 -14.978 1.00 74.88 77 GLU A N 1
ATOM 586 C CA . GLU A 1 77 ? 23.081 -8.723 -15.019 1.00 74.88 77 GLU A CA 1
ATOM 587 C C . GLU A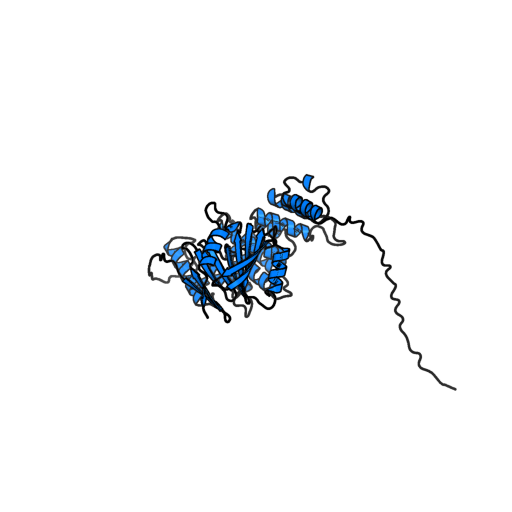 1 77 ? 23.578 -7.798 -16.145 1.00 74.88 77 GLU A C 1
ATOM 589 O O . GLU A 1 77 ? 24.632 -7.169 -16.031 1.00 74.88 77 GLU A O 1
ATOM 594 N N . ARG A 1 78 ? 22.789 -7.669 -17.219 1.00 69.50 78 ARG A N 1
ATOM 595 C CA . ARG A 1 78 ? 23.104 -6.886 -18.421 1.00 69.50 78 ARG A CA 1
ATOM 596 C C . ARG A 1 78 ? 22.552 -5.461 -18.416 1.00 69.50 78 ARG A C 1
ATOM 598 O O . ARG A 1 78 ? 23.093 -4.648 -19.158 1.00 69.50 78 ARG A O 1
ATOM 605 N N . VAL A 1 79 ? 21.569 -5.109 -17.574 1.00 63.62 79 VAL A N 1
ATOM 606 C CA . VAL A 1 79 ? 21.060 -3.718 -17.409 1.00 63.62 79 VAL A CA 1
ATOM 607 C C . VAL A 1 79 ? 22.097 -2.798 -16.723 1.00 63.62 79 VAL A C 1
ATOM 609 O O . VAL A 1 79 ? 21.771 -1.754 -16.168 1.00 63.62 79 VAL A O 1
ATOM 612 N N . SER A 1 80 ? 23.386 -3.140 -16.781 1.00 55.12 80 SER A N 1
ATOM 613 C CA . SER A 1 80 ? 24.488 -2.286 -16.341 1.00 55.12 80 SER A CA 1
ATOM 614 C C . SER A 1 80 ? 24.728 -1.183 -17.375 1.00 55.12 80 SER A C 1
ATOM 616 O O . SER A 1 80 ? 25.660 -1.234 -18.175 1.00 55.12 80 SER A O 1
ATOM 618 N N . ILE A 1 81 ? 23.840 -0.190 -17.395 1.00 48.94 81 ILE A N 1
ATOM 619 C CA . ILE A 1 81 ? 23.974 1.005 -18.225 1.00 48.94 81 ILE A CA 1
ATOM 620 C C . ILE A 1 81 ? 24.914 1.955 -17.492 1.00 48.94 81 ILE A C 1
ATOM 622 O O . ILE A 1 81 ? 24.523 2.527 -16.485 1.00 48.94 81 ILE A O 1
ATOM 626 N N . ALA A 1 82 ? 26.136 2.053 -18.027 1.00 44.81 82 ALA A N 1
ATOM 627 C CA . ALA A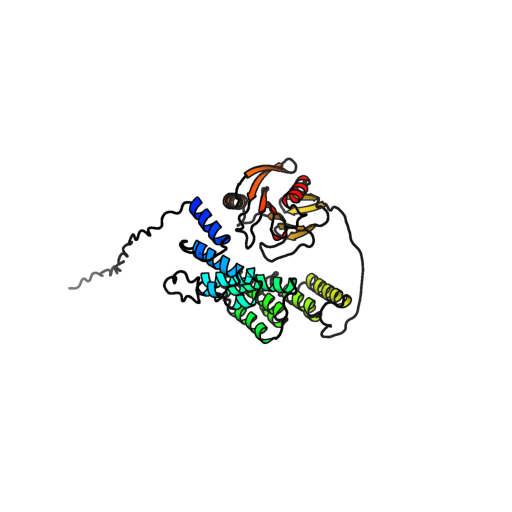 1 82 ? 27.276 2.868 -17.605 1.00 44.81 82 ALA A CA 1
ATOM 628 C C . ALA A 1 82 ? 27.638 2.751 -16.107 1.00 44.81 82 ALA A C 1
ATOM 630 O O . ALA A 1 82 ? 26.824 3.081 -15.249 1.00 44.81 82 ALA A O 1
ATOM 631 N N . PRO A 1 83 ? 28.868 2.337 -15.741 1.00 43.81 83 PRO A N 1
ATOM 632 C CA . PRO A 1 83 ? 29.315 2.538 -14.371 1.00 43.81 83 PRO A CA 1
ATOM 633 C C . PRO A 1 83 ? 29.134 4.025 -14.050 1.00 43.81 83 PRO A C 1
ATOM 635 O O . PRO A 1 83 ? 29.789 4.873 -14.654 1.00 43.81 83 PRO A O 1
ATOM 638 N N . TYR A 1 84 ? 28.228 4.340 -13.120 1.00 44.84 84 TYR A N 1
ATOM 639 C CA . TYR A 1 84 ? 28.357 5.554 -12.325 1.00 44.84 84 TYR A CA 1
ATOM 640 C C . TYR A 1 84 ? 29.813 5.542 -11.868 1.00 44.84 84 TYR A C 1
ATOM 642 O O . TYR A 1 84 ? 30.220 4.552 -11.253 1.00 44.84 84 TYR A O 1
ATOM 650 N N . GLU A 1 85 ? 30.609 6.516 -12.315 1.00 42.84 85 GLU A N 1
ATOM 651 C CA . GLU A 1 85 ? 32.072 6.446 -12.257 1.00 42.84 85 GLU A CA 1
ATOM 652 C C . GLU A 1 85 ? 32.540 5.887 -10.902 1.00 42.84 85 GLU A C 1
ATOM 654 O O . GLU A 1 85 ? 32.352 6.509 -9.859 1.00 42.84 85 GLU A O 1
ATOM 659 N N . GLY A 1 86 ? 33.092 4.667 -10.914 1.00 53.31 86 GLY A N 1
ATOM 660 C CA . GLY A 1 86 ? 33.662 4.018 -9.730 1.00 53.31 86 GLY A CA 1
ATOM 661 C C . GLY A 1 86 ? 32.825 2.950 -9.007 1.00 53.31 86 GLY A C 1
ATOM 662 O O . GLY A 1 86 ? 33.361 2.359 -8.071 1.00 53.31 86 GLY A O 1
ATOM 663 N N . ILE A 1 87 ? 31.584 2.634 -9.408 1.00 54.34 87 ILE A N 1
ATOM 664 C CA . ILE A 1 87 ? 30.803 1.540 -8.782 1.00 54.34 87 ILE A CA 1
ATOM 665 C C . ILE A 1 87 ? 30.858 0.261 -9.645 1.00 54.34 87 ILE A C 1
ATOM 667 O O . ILE A 1 87 ? 30.468 0.303 -10.816 1.00 54.34 87 ILE A O 1
ATOM 671 N N . PRO A 1 88 ? 31.309 -0.892 -9.104 1.00 58.34 88 PRO A N 1
ATOM 672 C CA . PRO A 1 88 ? 31.228 -2.184 -9.787 1.00 58.34 88 PRO A CA 1
ATOM 673 C C . PRO A 1 88 ? 29.794 -2.515 -10.222 1.00 58.34 88 PRO A C 1
ATOM 675 O O . PRO A 1 88 ? 28.856 -2.303 -9.459 1.00 58.34 88 PRO A O 1
ATOM 678 N N . ALA A 1 89 ? 29.622 -3.098 -11.413 1.00 59.41 89 ALA A N 1
ATOM 679 C CA . ALA A 1 89 ? 28.312 -3.459 -11.977 1.00 59.41 89 ALA A CA 1
ATOM 680 C C . ALA A 1 89 ? 27.439 -4.310 -11.030 1.00 59.41 89 ALA A C 1
ATOM 682 O O . ALA A 1 89 ? 26.217 -4.171 -10.993 1.00 59.41 89 ALA A O 1
ATOM 683 N N . GLU A 1 90 ? 28.075 -5.159 -10.223 1.00 59.19 90 GLU A N 1
ATOM 684 C CA . GLU A 1 90 ? 27.424 -6.005 -9.220 1.00 59.19 90 GLU A CA 1
ATOM 685 C C . GLU A 1 90 ? 26.733 -5.184 -8.122 1.00 59.19 90 GLU A C 1
ATOM 687 O O . GLU A 1 90 ? 25.658 -5.562 -7.675 1.00 59.19 90 GLU A O 1
ATOM 692 N N . LEU A 1 91 ? 27.285 -4.020 -7.767 1.00 60.78 91 LEU A N 1
ATOM 693 C CA . LEU A 1 91 ? 26.775 -3.106 -6.739 1.00 60.78 91 LEU A CA 1
ATOM 694 C C . LEU A 1 91 ? 25.862 -2.008 -7.315 1.00 60.78 91 LEU A C 1
ATOM 696 O O . LEU A 1 91 ? 25.580 -1.017 -6.642 1.00 60.78 91 LEU A O 1
ATOM 700 N N . SER A 1 92 ? 25.425 -2.143 -8.571 1.00 70.12 92 SER A N 1
ATOM 701 C CA . SER A 1 92 ? 24.573 -1.149 -9.224 1.00 70.12 92 SER A CA 1
ATOM 702 C C . SER A 1 92 ? 23.159 -1.127 -8.615 1.00 70.12 92 SER A C 1
ATOM 704 O O . SER A 1 92 ? 22.466 -2.149 -8.650 1.00 70.12 92 SER A O 1
ATOM 706 N N . PRO A 1 93 ? 22.649 0.038 -8.165 1.00 73.75 93 PRO A N 1
ATOM 707 C CA . PRO A 1 93 ? 21.261 0.169 -7.714 1.00 73.75 93 PRO A CA 1
ATOM 708 C C . PRO A 1 93 ? 20.232 -0.202 -8.794 1.00 73.75 93 PRO A C 1
ATOM 710 O O . PRO A 1 93 ? 19.144 -0.685 -8.487 1.00 73.75 93 PRO A O 1
ATOM 713 N N . THR A 1 94 ? 20.566 -0.005 -10.075 1.00 77.50 94 THR A N 1
ATOM 714 C CA . THR A 1 94 ? 19.703 -0.394 -11.203 1.00 77.50 94 THR A CA 1
ATOM 715 C C . THR A 1 94 ? 19.618 -1.915 -11.341 1.00 77.50 94 THR A C 1
ATOM 717 O O . THR A 1 94 ? 18.539 -2.447 -11.609 1.00 77.50 94 THR A O 1
ATOM 720 N N . ARG A 1 95 ? 20.722 -2.629 -11.089 1.00 82.50 95 ARG A N 1
ATOM 721 C CA . ARG A 1 95 ? 20.745 -4.098 -11.054 1.00 82.50 95 ARG A CA 1
ATOM 722 C C . ARG A 1 95 ? 19.861 -4.621 -9.922 1.00 82.50 95 ARG A C 1
ATOM 724 O O . ARG A 1 95 ? 19.011 -5.477 -10.155 1.00 82.50 95 ARG A O 1
ATOM 731 N N . ASP A 1 96 ? 20.013 -4.064 -8.726 1.00 83.12 96 ASP A N 1
ATOM 732 C CA . ASP A 1 96 ? 19.208 -4.420 -7.553 1.00 83.12 96 ASP A CA 1
ATOM 733 C C . ASP A 1 96 ? 17.709 -4.179 -7.784 1.00 83.12 96 ASP A C 1
ATOM 735 O O . ASP A 1 96 ? 16.881 -5.054 -7.516 1.00 83.12 96 ASP A O 1
ATOM 739 N N . ARG A 1 97 ? 17.356 -3.039 -8.389 1.00 85.25 97 ARG A N 1
ATOM 740 C CA . ARG A 1 97 ? 15.979 -2.719 -8.794 1.00 85.25 97 ARG A CA 1
ATOM 741 C C . ARG A 1 97 ? 15.427 -3.706 -9.828 1.00 85.25 97 ARG A C 1
ATOM 743 O O . ARG A 1 97 ? 14.253 -4.063 -9.756 1.00 85.25 97 ARG A O 1
ATOM 750 N N . CYS A 1 98 ? 16.258 -4.183 -10.755 1.00 88.06 98 CYS A N 1
ATOM 751 C CA . CYS A 1 98 ? 15.855 -5.215 -11.708 1.00 88.06 98 CYS A CA 1
ATOM 752 C C . CYS A 1 98 ? 15.514 -6.530 -10.997 1.00 88.06 98 CYS A C 1
ATOM 754 O O . CYS A 1 98 ? 14.418 -7.053 -11.187 1.00 88.06 98 CYS A O 1
ATOM 756 N N . PHE A 1 99 ? 16.405 -7.033 -10.132 1.00 85.62 99 PHE A N 1
ATOM 757 C CA . PHE A 1 99 ? 16.152 -8.264 -9.375 1.00 85.62 99 PHE A CA 1
ATOM 758 C C . PHE A 1 99 ? 14.897 -8.162 -8.511 1.00 85.62 99 PHE A C 1
ATOM 760 O O . PHE A 1 99 ? 14.103 -9.100 -8.497 1.00 85.62 99 PHE A O 1
ATOM 767 N N . PHE A 1 100 ? 14.680 -7.015 -7.865 1.00 85.00 100 PHE A N 1
ATOM 768 C CA . PHE A 1 100 ? 13.447 -6.732 -7.137 1.00 85.00 100 PHE A CA 1
ATOM 769 C C . PHE A 1 100 ? 12.211 -6.882 -8.036 1.00 85.00 100 PHE A C 1
ATOM 771 O O . PHE A 1 100 ? 11.291 -7.617 -7.693 1.00 85.00 100 PHE A O 1
ATOM 778 N N . LYS A 1 101 ? 12.203 -6.241 -9.212 1.00 86.50 101 LYS A N 1
ATOM 779 C CA . LYS A 1 101 ? 11.055 -6.257 -10.134 1.00 86.50 101 LYS A CA 1
ATOM 780 C C . LYS A 1 101 ? 10.764 -7.658 -10.678 1.00 86.50 101 LYS A C 1
ATOM 782 O O . LYS A 1 101 ? 9.606 -8.050 -10.806 1.00 86.50 101 LYS A O 1
ATOM 787 N N . VAL A 1 102 ? 11.807 -8.441 -10.971 1.00 87.69 102 VAL A N 1
ATOM 788 C CA . VAL A 1 102 ? 11.648 -9.849 -11.373 1.00 87.69 102 VAL A CA 1
ATOM 789 C C . VAL A 1 102 ? 11.095 -10.681 -10.217 1.00 87.69 102 VAL A C 1
ATOM 791 O O . VAL A 1 102 ? 10.196 -11.496 -10.427 1.00 87.69 102 VAL A O 1
ATOM 794 N N . ALA A 1 103 ? 11.600 -10.479 -8.998 1.00 83.69 103 ALA A N 1
ATOM 795 C CA . ALA A 1 103 ? 11.126 -11.173 -7.806 1.00 83.69 103 ALA A CA 1
ATOM 796 C C . ALA A 1 103 ? 9.640 -10.886 -7.551 1.00 83.69 103 ALA A C 1
ATOM 798 O O . ALA A 1 103 ? 8.867 -11.824 -7.369 1.00 83.69 103 ALA A O 1
ATOM 799 N N . GLU A 1 104 ? 9.240 -9.616 -7.615 1.00 81.94 104 GLU A N 1
ATOM 800 C CA . GLU A 1 104 ? 7.860 -9.150 -7.466 1.00 81.94 104 GLU A CA 1
ATOM 801 C C . GLU A 1 104 ? 6.929 -9.781 -8.508 1.00 81.94 104 GLU A C 1
ATOM 803 O O . GLU A 1 104 ? 5.940 -10.420 -8.152 1.00 81.94 104 GLU A O 1
ATOM 808 N N . HIS A 1 105 ? 7.287 -9.690 -9.792 1.00 81.88 105 HIS A N 1
ATOM 809 C CA . HIS A 1 105 ? 6.459 -10.211 -10.880 1.00 81.88 105 HIS A CA 1
ATOM 810 C C . HIS A 1 105 ? 6.338 -11.741 -10.867 1.00 81.88 105 HIS A C 1
ATOM 812 O O . HIS A 1 105 ? 5.284 -12.292 -11.178 1.00 81.88 105 HIS A O 1
ATOM 818 N N . SER A 1 106 ? 7.420 -12.441 -10.518 1.00 80.44 106 SER A N 1
ATOM 819 C CA . SER A 1 106 ? 7.457 -13.909 -10.505 1.00 80.44 106 SER A CA 1
ATOM 820 C C . SER A 1 106 ? 6.977 -14.531 -9.189 1.00 80.44 106 SER A C 1
ATOM 822 O O . SER A 1 106 ? 6.719 -15.736 -9.149 1.00 80.44 106 SER A O 1
ATOM 824 N N . GLY A 1 107 ? 6.895 -13.7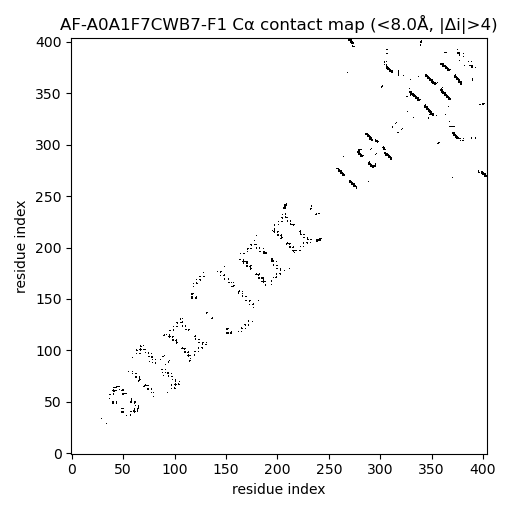49 -8.109 1.00 71.81 107 GLY A N 1
ATOM 825 C CA . GLY A 1 107 ? 6.616 -14.228 -6.754 1.00 71.81 107 GLY A CA 1
ATOM 826 C C . GLY A 1 107 ? 7.752 -15.043 -6.116 1.00 71.81 107 GLY A C 1
ATOM 827 O O . GLY A 1 107 ? 7.530 -15.712 -5.105 1.00 71.81 107 GLY A O 1
ATOM 828 N N . LYS A 1 108 ? 8.960 -15.040 -6.697 1.00 76.31 108 LYS A N 1
ATOM 829 C CA . LYS A 1 108 ? 10.103 -15.858 -6.252 1.00 76.31 108 LYS A CA 1
ATOM 830 C C . LYS A 1 108 ? 10.960 -15.110 -5.236 1.00 76.31 108 LYS A C 1
ATOM 832 O O . LYS A 1 108 ? 11.907 -14.411 -5.596 1.00 76.31 108 LYS A O 1
ATOM 837 N N . ALA A 1 109 ? 10.651 -15.282 -3.952 1.00 70.75 109 ALA A N 1
ATOM 838 C CA . ALA A 1 109 ? 11.361 -14.624 -2.852 1.00 70.75 109 ALA A CA 1
ATOM 839 C C . ALA A 1 109 ? 12.869 -14.951 -2.798 1.00 70.75 109 ALA A C 1
ATOM 841 O O . ALA A 1 109 ? 13.650 -14.172 -2.255 1.00 70.75 109 ALA A O 1
ATOM 842 N N . GLU A 1 110 ? 13.310 -16.079 -3.362 1.00 73.31 110 GLU A N 1
ATOM 843 C CA . GLU A 1 110 ? 14.731 -16.413 -3.488 1.00 73.31 110 GLU A CA 1
ATOM 844 C C . GLU A 1 110 ? 15.516 -15.415 -4.353 1.00 73.31 110 GLU A C 1
ATOM 846 O O . GLU A 1 110 ? 16.717 -15.252 -4.144 1.00 73.31 110 GLU A O 1
ATOM 851 N N . LEU A 1 111 ? 14.856 -14.704 -5.274 1.00 80.38 111 LEU A N 1
ATOM 852 C CA . LEU A 1 111 ? 15.495 -13.685 -6.108 1.00 80.38 111 LEU A CA 1
ATOM 853 C C . LEU A 1 111 ? 15.870 -12.430 -5.312 1.00 80.38 111 LEU A C 1
ATOM 855 O O . LEU A 1 111 ? 16.821 -11.747 -5.683 1.00 80.38 111 LEU A O 1
ATOM 859 N N . CYS A 1 112 ? 15.217 -12.170 -4.172 1.00 79.56 112 CYS A N 1
ATOM 860 C CA . CYS A 1 112 ? 15.617 -11.085 -3.274 1.00 79.56 112 CYS A CA 1
ATOM 861 C C . CYS A 1 112 ? 17.044 -11.272 -2.735 1.00 79.56 112 CYS A C 1
ATOM 863 O O . CYS A 1 112 ? 17.690 -10.293 -2.385 1.00 79.56 112 CYS A O 1
ATOM 865 N N . ALA A 1 113 ? 17.564 -12.505 -2.689 1.00 76.62 113 ALA A N 1
ATOM 866 C CA . ALA A 1 113 ? 18.937 -12.773 -2.258 1.00 76.62 113 ALA A CA 1
ATOM 867 C C . ALA A 1 113 ? 20.001 -12.318 -3.278 1.00 76.62 113 ALA A C 1
ATOM 869 O O . ALA A 1 113 ? 21.185 -12.305 -2.946 1.00 76.62 113 ALA A O 1
ATOM 870 N N . MET A 1 114 ? 19.594 -11.961 -4.503 1.00 81.50 114 MET A N 1
ATOM 871 C CA . MET A 1 114 ? 20.479 -11.454 -5.564 1.00 81.50 114 MET A CA 1
ATOM 872 C C . MET A 1 114 ? 20.698 -9.931 -5.490 1.00 81.50 114 MET A C 1
ATOM 874 O O . MET A 1 114 ? 21.540 -9.397 -6.222 1.00 81.50 114 MET A O 1
ATOM 878 N N . ILE A 1 115 ? 19.932 -9.251 -4.630 1.00 79.88 115 ILE A N 1
ATOM 879 C CA . ILE A 1 115 ? 20.004 -7.813 -4.355 1.00 79.88 115 ILE A CA 1
ATOM 880 C C . ILE A 1 115 ? 21.140 -7.558 -3.355 1.00 79.88 115 ILE A C 1
ATOM 882 O O . ILE A 1 115 ? 21.256 -8.265 -2.351 1.00 79.88 115 ILE A O 1
ATOM 886 N N . HIS A 1 116 ? 21.980 -6.557 -3.620 1.00 76.56 116 HIS A N 1
ATOM 887 C CA . HIS A 1 116 ? 23.103 -6.212 -2.748 1.00 76.56 116 HIS A CA 1
ATOM 888 C C . HIS A 1 116 ? 22.714 -5.257 -1.627 1.00 76.56 116 HIS A C 1
ATOM 890 O O . HIS A 1 116 ? 23.150 -5.460 -0.492 1.00 76.56 116 HIS A O 1
ATOM 896 N N . ASP A 1 117 ? 21.913 -4.235 -1.931 1.00 71.62 117 ASP A N 1
ATOM 897 C CA . ASP A 1 117 ? 21.457 -3.255 -0.954 1.00 71.62 117 ASP A CA 1
ATOM 898 C C . ASP A 1 117 ? 20.570 -3.923 0.116 1.00 71.62 117 ASP A C 1
ATOM 900 O O . ASP A 1 117 ? 19.472 -4.400 -0.197 1.00 71.62 117 ASP A O 1
ATOM 904 N N . PRO A 1 118 ? 20.998 -3.965 1.394 1.00 62.53 118 PRO A N 1
ATOM 905 C CA . PRO A 1 118 ? 20.251 -4.638 2.457 1.00 62.53 118 PRO A CA 1
ATOM 906 C C . PRO A 1 118 ? 18.842 -4.068 2.661 1.00 62.53 118 PRO A C 1
ATOM 908 O O . PRO A 1 118 ? 17.917 -4.805 3.009 1.00 62.53 118 PRO A O 1
ATOM 911 N N . THR A 1 119 ? 18.667 -2.768 2.419 1.00 64.31 119 THR A N 1
ATOM 912 C CA . THR A 1 119 ? 17.379 -2.076 2.519 1.00 64.31 119 THR A CA 1
ATOM 913 C C . THR A 1 119 ? 16.430 -2.538 1.408 1.00 64.31 119 THR A C 1
ATOM 915 O O . THR A 1 119 ? 15.272 -2.868 1.678 1.00 64.31 119 THR A O 1
ATOM 918 N N . ALA A 1 120 ? 16.905 -2.645 0.166 1.00 69.56 120 ALA A N 1
ATOM 919 C CA . ALA A 1 120 ? 16.147 -3.188 -0.958 1.00 69.56 120 ALA A CA 1
ATOM 920 C C . ALA A 1 120 ? 15.840 -4.686 -0.798 1.00 69.56 120 ALA A C 1
ATOM 922 O O . ALA A 1 120 ? 14.726 -5.108 -1.117 1.00 69.56 120 ALA A O 1
ATOM 923 N N . VAL A 1 121 ? 16.764 -5.480 -0.237 1.00 67.75 121 VAL A N 1
ATOM 924 C CA . VAL A 1 121 ? 16.502 -6.881 0.142 1.00 67.75 121 VAL A CA 1
ATOM 925 C C . VAL A 1 121 ? 15.331 -6.944 1.122 1.00 67.75 121 VAL A C 1
ATOM 927 O O . VAL A 1 121 ? 14.379 -7.688 0.896 1.00 67.75 121 VAL A O 1
ATOM 930 N N . ALA A 1 122 ? 15.365 -6.139 2.188 1.00 62.19 122 ALA A N 1
ATOM 931 C CA . ALA A 1 122 ? 14.308 -6.119 3.194 1.00 62.19 122 ALA A CA 1
ATOM 932 C C . ALA A 1 122 ? 12.950 -5.746 2.588 1.00 62.19 122 ALA A C 1
ATOM 934 O O . ALA A 1 122 ? 11.958 -6.424 2.847 1.00 62.19 122 ALA A O 1
ATOM 935 N N . LYS A 1 123 ? 12.909 -4.728 1.721 1.00 71.50 123 LYS A N 1
ATOM 936 C CA . LYS A 1 123 ? 11.694 -4.351 0.981 1.00 71.50 123 LYS A CA 1
ATOM 937 C C . LYS A 1 123 ? 11.168 -5.501 0.121 1.00 71.50 123 LYS A C 1
ATOM 939 O O . LYS A 1 123 ? 9.990 -5.832 0.209 1.00 71.50 123 LYS A O 1
ATOM 944 N N . CYS A 1 124 ? 12.045 -6.142 -0.654 1.00 75.94 124 CYS A N 1
ATOM 945 C CA . CYS A 1 124 ? 11.696 -7.265 -1.528 1.00 75.94 124 CYS A CA 1
ATOM 946 C C . CYS A 1 124 ? 11.062 -8.412 -0.730 1.00 75.94 124 CYS A C 1
ATOM 948 O O . CYS A 1 124 ? 10.009 -8.943 -1.082 1.00 75.94 124 CYS A O 1
ATOM 950 N N . LEU A 1 125 ? 11.680 -8.754 0.401 1.00 70.12 125 LEU A N 1
ATOM 951 C CA . LEU A 1 125 ? 11.209 -9.813 1.284 1.00 70.12 125 LEU A CA 1
ATOM 952 C C . LEU A 1 125 ? 9.900 -9.456 1.987 1.00 70.12 125 LEU A C 1
ATOM 954 O O . LEU A 1 125 ? 9.021 -10.309 2.085 1.00 70.12 125 LEU A O 1
ATOM 958 N N . ASN A 1 126 ? 9.746 -8.211 2.437 1.00 65.50 126 ASN A N 1
ATOM 959 C CA . ASN A 1 126 ? 8.517 -7.752 3.081 1.00 65.50 126 ASN A CA 1
ATOM 960 C C . ASN A 1 126 ? 7.309 -7.825 2.140 1.00 65.50 126 ASN A C 1
ATOM 962 O O . ASN A 1 126 ? 6.208 -8.090 2.606 1.00 65.50 126 ASN A O 1
ATOM 966 N N . ILE A 1 127 ? 7.510 -7.655 0.831 1.00 68.81 127 ILE A N 1
ATOM 967 C CA . ILE A 1 127 ? 6.443 -7.789 -0.169 1.00 68.81 127 ILE A CA 1
ATOM 968 C C . ILE A 1 127 ? 6.163 -9.262 -0.483 1.00 68.81 127 ILE A C 1
ATOM 970 O O . ILE A 1 127 ? 5.012 -9.699 -0.496 1.00 68.81 127 ILE A O 1
ATOM 974 N N . LEU A 1 128 ? 7.207 -10.061 -0.716 1.00 68.19 128 LEU A N 1
ATOM 975 C CA . LEU A 1 128 ? 7.038 -11.408 -1.265 1.00 68.19 128 LEU A CA 1
ATOM 976 C C . LEU A 1 128 ? 6.733 -12.492 -0.229 1.00 68.19 128 LEU A C 1
ATOM 978 O O . LEU A 1 128 ? 6.031 -13.456 -0.543 1.00 68.19 128 LEU A O 1
ATOM 982 N N . LEU A 1 129 ? 7.227 -12.367 1.005 1.00 64.00 129 LEU A N 1
ATOM 983 C CA . LEU A 1 129 ? 7.002 -13.377 2.044 1.00 64.00 129 LEU A CA 1
ATOM 984 C C . LEU A 1 129 ? 5.520 -13.485 2.464 1.00 64.00 129 LEU A C 1
ATOM 986 O O . LEU A 1 129 ? 5.021 -14.614 2.572 1.00 64.00 129 LEU A O 1
ATOM 990 N N . PRO A 1 130 ? 4.760 -12.382 2.618 1.00 57.00 130 PRO A N 1
ATOM 991 C CA . PRO A 1 130 ? 3.315 -12.460 2.831 1.00 57.00 130 PRO A CA 1
ATOM 992 C C . PRO A 1 130 ? 2.577 -13.126 1.660 1.00 57.00 130 PRO A C 1
ATOM 994 O O . PRO A 1 130 ? 1.734 -13.998 1.880 1.00 57.00 130 PRO A O 1
ATOM 997 N N . LEU A 1 131 ? 2.934 -12.792 0.412 1.00 51.34 131 LEU A N 1
ATOM 998 C CA . LEU A 1 131 ? 2.298 -13.335 -0.798 1.00 51.34 131 LEU A CA 1
ATOM 999 C C . LEU A 1 131 ? 2.518 -14.849 -0.954 1.00 51.34 131 LEU A C 1
ATOM 1001 O O . LEU A 1 131 ? 1.589 -15.583 -1.304 1.00 51.34 131 LEU A O 1
ATOM 1005 N N . ALA A 1 132 ? 3.717 -15.336 -0.621 1.00 50.72 132 ALA A N 1
ATOM 1006 C CA . ALA A 1 132 ? 4.036 -16.763 -0.608 1.00 50.72 132 ALA A CA 1
ATOM 1007 C C . ALA A 1 132 ? 3.235 -17.546 0.452 1.00 50.72 132 ALA A C 1
ATOM 1009 O O . ALA A 1 132 ? 2.934 -18.726 0.262 1.00 50.72 132 ALA A O 1
ATOM 1010 N N . THR A 1 133 ? 2.860 -16.884 1.552 1.00 45.59 133 THR A N 1
ATOM 1011 C CA . THR A 1 133 ? 2.083 -17.478 2.651 1.00 45.59 133 THR A CA 1
ATOM 1012 C C . THR A 1 133 ? 0.590 -17.571 2.307 1.00 45.59 133 THR A C 1
ATOM 1014 O O . THR A 1 133 ? -0.073 -18.534 2.691 1.00 45.59 133 THR A O 1
ATOM 1017 N N . ILE A 1 134 ? 0.064 -16.607 1.541 1.00 42.16 134 ILE A N 1
ATOM 1018 C CA . ILE A 1 134 ? -1.355 -16.532 1.148 1.00 42.16 134 ILE A CA 1
ATOM 1019 C C . ILE A 1 134 ? -1.693 -17.519 0.025 1.00 42.16 134 ILE A C 1
ATOM 1021 O O . ILE A 1 134 ? -2.721 -18.193 0.083 1.00 42.16 134 ILE A O 1
ATOM 1025 N N . ASN A 1 135 ? -0.831 -17.641 -0.987 1.00 42.00 135 ASN A N 1
ATOM 1026 C CA . ASN A 1 135 ? -1.156 -18.408 -2.194 1.00 42.00 135 ASN A CA 1
ATOM 1027 C C . ASN A 1 135 ? -0.905 -19.920 -2.067 1.00 42.00 135 ASN A C 1
ATOM 1029 O O . ASN A 1 135 ? -1.174 -20.663 -3.011 1.00 42.00 135 ASN A O 1
ATOM 1033 N N . GLY A 1 136 ? -0.379 -20.395 -0.930 1.00 42.12 136 GLY A N 1
ATOM 1034 C CA . GLY A 1 136 ? -0.098 -21.818 -0.687 1.00 42.12 136 GLY A CA 1
ATOM 1035 C C . GLY A 1 136 ? 0.882 -22.457 -1.685 1.00 42.12 136 GLY A C 1
ATOM 1036 O O . GLY A 1 136 ? 1.109 -23.664 -1.647 1.00 42.12 136 GLY A O 1
ATOM 1037 N N . SER A 1 137 ? 1.469 -21.662 -2.581 1.00 43.19 137 SER A N 1
ATOM 1038 C CA . SER A 1 137 ? 2.325 -22.084 -3.691 1.00 43.19 137 SER A CA 1
ATOM 1039 C C . SER A 1 137 ? 3.745 -22.433 -3.250 1.00 43.19 137 SER A C 1
ATOM 1041 O O . SER A 1 137 ? 4.540 -22.927 -4.051 1.00 43.19 137 SER A O 1
ATOM 1043 N N . LEU A 1 138 ? 4.066 -22.254 -1.968 1.00 40.12 138 LEU A N 1
ATOM 1044 C CA . LEU A 1 138 ? 5.377 -22.575 -1.439 1.00 40.12 138 LEU A CA 1
ATOM 1045 C C . LEU A 1 138 ? 5.453 -24.043 -0.984 1.00 40.12 138 LEU A C 1
ATOM 1047 O O . LEU A 1 138 ? 5.126 -24.397 0.149 1.00 40.12 138 LEU A O 1
ATOM 1051 N N . LYS A 1 139 ? 5.936 -24.917 -1.875 1.00 36.97 139 LYS A N 1
ATOM 1052 C CA . LYS A 1 139 ? 6.452 -26.244 -1.498 1.00 36.97 139 LYS A CA 1
ATOM 1053 C C . LYS A 1 139 ? 7.835 -26.063 -0.865 1.00 36.97 139 LYS A C 1
ATOM 1055 O O . LYS A 1 139 ? 8.797 -25.794 -1.575 1.00 36.97 139 LYS A O 1
ATOM 1060 N N . ILE A 1 140 ? 7.943 -26.198 0.459 1.00 39.44 140 ILE A N 1
ATOM 1061 C CA . ILE A 1 140 ? 9.208 -25.989 1.183 1.00 39.44 140 ILE A CA 1
ATOM 1062 C C . ILE A 1 140 ? 9.837 -27.325 1.595 1.00 39.44 140 ILE A C 1
ATOM 1064 O O . ILE A 1 140 ? 9.278 -28.056 2.408 1.00 39.44 140 ILE A O 1
ATOM 1068 N N . THR A 1 141 ? 11.054 -27.573 1.115 1.00 29.58 141 THR A N 1
ATOM 1069 C CA . THR A 1 141 ? 12.064 -28.476 1.704 1.00 29.58 141 THR A CA 1
ATOM 1070 C C . THR A 1 141 ? 13.457 -27.912 1.387 1.00 29.58 141 THR A C 1
ATOM 1072 O O . THR A 1 141 ? 13.619 -27.442 0.259 1.00 29.58 141 THR A O 1
ATOM 1075 N N . PRO A 1 142 ? 14.508 -28.054 2.224 1.00 43.09 142 PRO A N 1
ATOM 1076 C CA . PRO A 1 142 ? 14.621 -28.115 3.687 1.00 43.09 142 PRO A CA 1
ATOM 1077 C C . PRO A 1 142 ? 15.347 -26.876 4.289 1.00 43.09 142 PRO A C 1
ATOM 1079 O O . PRO A 1 142 ? 15.774 -25.961 3.588 1.00 43.09 142 PRO A O 1
ATOM 1082 N N . LEU A 1 143 ? 15.456 -26.891 5.623 1.00 39.06 143 LEU A N 1
ATOM 1083 C CA . LEU A 1 143 ? 15.932 -25.902 6.609 1.00 39.06 143 LEU A CA 1
ATOM 1084 C C . LEU A 1 143 ? 17.166 -25.018 6.298 1.00 39.06 143 LEU A C 1
ATOM 1086 O O . LEU A 1 143 ? 17.286 -23.971 6.931 1.00 39.06 143 LEU A O 1
ATOM 1090 N N . ASP A 1 144 ? 18.048 -25.352 5.356 1.00 41.03 144 ASP A N 1
ATOM 1091 C CA . ASP A 1 144 ? 19.353 -24.670 5.230 1.00 41.03 144 ASP A CA 1
ATOM 1092 C C . ASP A 1 144 ? 19.297 -23.261 4.618 1.00 41.03 144 ASP A C 1
ATOM 1094 O O . ASP A 1 144 ? 20.194 -22.450 4.837 1.00 41.03 144 ASP A O 1
ATOM 1098 N N . LYS A 1 145 ? 18.213 -22.908 3.914 1.00 45.28 145 LYS A N 1
ATOM 1099 C CA . LYS A 1 145 ? 18.023 -21.547 3.371 1.00 45.28 145 LYS A CA 1
ATOM 1100 C C . LYS A 1 145 ? 17.301 -20.591 4.330 1.00 45.28 145 LYS A C 1
ATOM 1102 O O . LYS A 1 145 ? 17.308 -19.386 4.102 1.00 45.28 145 LYS A O 1
ATOM 1107 N N . ARG A 1 146 ? 16.692 -21.087 5.418 1.00 50.22 146 ARG A N 1
ATOM 1108 C CA . ARG A 1 146 ? 15.907 -20.263 6.368 1.00 50.22 146 ARG A CA 1
ATOM 1109 C C . ARG A 1 146 ? 16.782 -19.399 7.279 1.00 50.22 146 ARG A C 1
ATOM 1111 O O . ARG A 1 146 ? 16.381 -18.296 7.633 1.00 50.22 146 ARG A O 1
ATOM 1118 N N . THR A 1 147 ? 17.990 -19.857 7.592 1.00 49.34 147 THR A N 1
ATOM 1119 C CA . THR A 1 147 ? 18.964 -19.144 8.438 1.00 49.34 147 THR A CA 1
ATOM 1120 C C . THR A 1 147 ? 19.600 -17.948 7.721 1.00 49.34 147 THR A C 1
ATOM 1122 O O . THR A 1 147 ? 20.065 -17.013 8.369 1.00 49.34 147 THR A O 1
ATOM 1125 N N . GLN A 1 148 ? 19.589 -17.935 6.383 1.00 56.91 148 GLN A N 1
ATOM 1126 C CA . GLN A 1 148 ? 20.200 -16.865 5.593 1.00 56.91 148 GLN A CA 1
ATOM 1127 C C . GLN A 1 148 ? 19.358 -15.578 5.597 1.00 56.91 148 GLN A C 1
ATOM 1129 O O . GLN A 1 148 ? 19.922 -14.489 5.569 1.00 56.91 148 GLN A O 1
ATOM 1134 N N . TYR A 1 149 ? 18.028 -15.676 5.723 1.00 60.47 149 TYR A N 1
ATOM 1135 C CA . TYR A 1 149 ? 17.137 -14.506 5.738 1.00 60.47 149 TYR A CA 1
ATOM 1136 C C . TYR A 1 149 ? 17.420 -13.573 6.920 1.00 60.47 149 TYR A C 1
ATOM 1138 O O . TYR A 1 149 ? 17.561 -12.367 6.728 1.00 60.47 149 TYR A O 1
ATOM 1146 N N . SER A 1 150 ? 17.609 -14.116 8.128 1.00 67.06 150 SER A N 1
ATOM 1147 C CA . SER A 1 150 ? 17.980 -13.292 9.285 1.00 67.06 150 SER A CA 1
ATOM 1148 C C . SER A 1 150 ? 19.356 -12.643 9.129 1.00 67.06 150 SER A C 1
ATOM 1150 O O . SER A 1 150 ? 19.550 -11.544 9.632 1.00 67.06 150 SER A O 1
ATOM 1152 N N . VAL A 1 151 ? 20.295 -13.271 8.405 1.00 73.06 151 VAL A N 1
ATOM 1153 C CA . VAL A 1 151 ? 21.630 -12.693 8.146 1.00 73.06 151 VAL A CA 1
ATOM 1154 C C . VAL A 1 151 ? 21.524 -11.411 7.316 1.00 73.06 151 VAL A C 1
ATOM 1156 O O . VAL A 1 151 ? 22.309 -10.492 7.528 1.00 73.06 151 VAL A O 1
ATOM 1159 N N . PHE A 1 152 ? 20.549 -11.304 6.409 1.00 69.62 152 PHE A N 1
ATOM 1160 C CA . PHE A 1 152 ? 20.303 -10.054 5.684 1.00 69.62 152 PHE A CA 1
ATOM 1161 C C . PHE A 1 152 ? 19.741 -8.964 6.594 1.00 69.62 152 PHE A C 1
ATOM 1163 O O . PHE A 1 152 ? 20.221 -7.835 6.542 1.00 69.62 152 PHE A O 1
ATOM 1170 N N . CYS A 1 153 ? 18.803 -9.303 7.481 1.00 76.69 153 CYS A N 1
ATOM 1171 C CA . CYS A 1 153 ? 18.269 -8.341 8.445 1.00 76.69 153 CYS A CA 1
ATOM 1172 C C . CYS A 1 153 ? 19.369 -7.784 9.370 1.00 76.69 153 CYS A C 1
ATOM 1174 O O . CYS A 1 153 ? 19.358 -6.599 9.698 1.00 76.69 153 CYS A O 1
ATOM 1176 N N . GLU A 1 154 ? 20.368 -8.599 9.734 1.00 82.00 154 GLU A N 1
ATOM 1177 C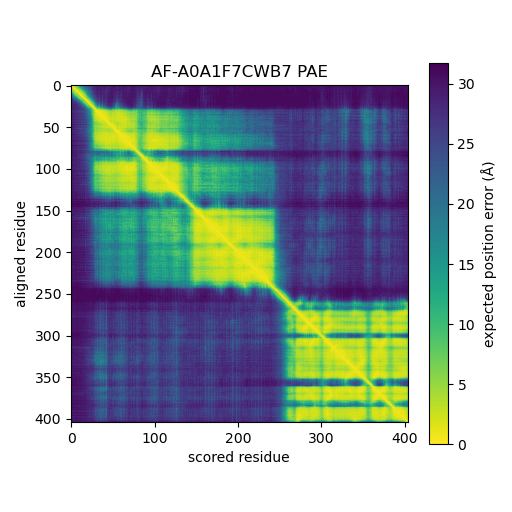 CA . GLU A 1 154 ? 21.532 -8.148 10.516 1.00 82.00 154 GLU A CA 1
ATOM 1178 C C . GLU A 1 154 ? 22.379 -7.094 9.784 1.00 82.00 154 GLU A C 1
ATOM 1180 O O . GLU A 1 154 ? 22.958 -6.219 10.430 1.00 82.00 154 GLU A O 1
ATOM 1185 N N . LYS A 1 155 ? 22.433 -7.140 8.445 1.00 73.19 155 LYS A N 1
ATOM 1186 C CA . LYS A 1 155 ? 23.217 -6.197 7.630 1.00 73.19 155 LYS A CA 1
ATOM 1187 C C . LYS A 1 155 ? 22.605 -4.801 7.551 1.00 73.19 155 LYS A C 1
ATOM 1189 O O . LYS A 1 155 ? 23.319 -3.871 7.191 1.00 73.19 155 LYS A O 1
ATOM 1194 N N . ILE A 1 156 ? 21.326 -4.637 7.888 1.00 71.69 156 ILE A N 1
ATOM 1195 C CA . ILE A 1 156 ? 20.685 -3.320 7.938 1.00 71.69 156 ILE A CA 1
ATOM 1196 C C . ILE A 1 156 ? 21.318 -2.538 9.094 1.00 71.69 156 ILE A C 1
ATOM 1198 O O . ILE A 1 156 ? 21.271 -2.978 10.249 1.00 71.69 156 ILE A O 1
ATOM 1202 N N . GLN A 1 157 ? 21.937 -1.401 8.777 1.00 78.81 157 GLN A N 1
ATOM 1203 C CA . GLN A 1 157 ? 22.580 -0.495 9.732 1.00 78.81 157 GLN A CA 1
ATOM 1204 C C . GLN A 1 157 ? 21.705 0.751 9.892 1.00 78.81 157 GLN A C 1
ATOM 1206 O O . GLN A 1 157 ? 21.968 1.741 9.213 1.00 78.81 157 GLN A O 1
ATOM 1211 N N . PRO A 1 158 ? 20.660 0.698 10.737 1.00 75.44 158 PRO A N 1
ATOM 1212 C CA . PRO A 1 158 ? 19.651 1.742 10.777 1.00 75.44 158 PRO A CA 1
ATOM 1213 C C . PRO A 1 158 ? 20.242 3.088 11.200 1.00 75.44 158 PRO A C 1
ATOM 1215 O O . PRO A 1 158 ? 20.877 3.184 12.250 1.00 75.44 158 PRO A O 1
ATOM 1218 N N . GLN A 1 159 ? 20.027 4.108 10.375 1.00 74.31 159 GLN A N 1
ATOM 1219 C CA . GLN A 1 159 ? 20.444 5.493 10.607 1.00 74.31 159 GLN A CA 1
ATOM 1220 C C . GLN A 1 159 ? 19.287 6.387 11.066 1.00 74.31 159 GLN A C 1
ATOM 1222 O O . GLN A 1 159 ? 19.522 7.445 11.649 1.00 74.31 159 GLN A O 1
ATOM 1227 N N . ASP A 1 160 ? 18.047 5.968 10.816 1.00 71.75 160 ASP A N 1
ATOM 1228 C CA . ASP A 1 160 ? 16.834 6.693 11.179 1.00 71.75 160 ASP A CA 1
ATOM 1229 C C . ASP A 1 160 ? 15.706 5.748 11.636 1.00 71.75 160 ASP A C 1
ATOM 1231 O O . ASP A 1 160 ? 15.804 4.518 11.554 1.00 71.75 160 ASP A O 1
ATOM 1235 N N . ASP A 1 161 ? 14.612 6.332 12.133 1.00 72.62 161 ASP A N 1
ATOM 1236 C CA . ASP A 1 161 ? 13.449 5.592 12.642 1.00 72.62 161 ASP A CA 1
ATOM 1237 C C . ASP A 1 161 ? 12.778 4.711 11.570 1.00 72.62 161 ASP A C 1
ATOM 1239 O O . ASP A 1 161 ? 12.171 3.678 11.889 1.00 72.62 161 ASP A O 1
ATOM 1243 N N . TYR A 1 162 ? 12.900 5.090 10.292 1.00 74.69 162 TYR A N 1
ATOM 1244 C CA . TYR A 1 162 ? 12.380 4.310 9.174 1.00 74.69 162 TYR A CA 1
ATOM 1245 C C . TYR A 1 162 ? 13.190 3.024 8.986 1.00 74.69 162 TYR A C 1
ATOM 1247 O O . TYR A 1 162 ? 12.613 1.942 8.873 1.00 74.69 162 TYR A O 1
ATOM 1255 N N . GLU A 1 163 ? 14.517 3.099 9.022 1.00 69.44 163 GLU A N 1
ATOM 1256 C CA . GLU A 1 163 ? 15.378 1.924 8.897 1.00 69.44 163 GLU A CA 1
ATOM 1257 C C . GLU A 1 163 ? 15.326 1.015 10.134 1.00 69.44 163 GLU A C 1
ATOM 1259 O O . GLU A 1 163 ? 15.431 -0.208 9.998 1.00 69.44 163 GLU A O 1
ATOM 1264 N N . ILE A 1 164 ? 15.101 1.572 11.334 1.00 75.88 164 ILE A N 1
ATOM 1265 C CA . ILE A 1 164 ? 14.822 0.782 12.550 1.00 75.88 164 ILE A CA 1
ATOM 1266 C C . ILE A 1 164 ? 13.570 -0.074 12.335 1.00 75.88 164 ILE A C 1
ATOM 1268 O O . ILE A 1 164 ? 13.590 -1.289 12.549 1.00 75.88 164 ILE A O 1
ATOM 1272 N N . THR A 1 165 ? 12.497 0.558 11.859 1.00 77.56 165 THR A N 1
ATOM 1273 C CA . THR A 1 165 ? 11.226 -0.097 11.529 1.00 77.56 165 THR A CA 1
ATOM 1274 C C . THR A 1 165 ? 11.411 -1.156 10.441 1.00 77.56 165 THR A C 1
ATOM 1276 O O . THR A 1 165 ? 10.928 -2.283 10.565 1.00 77.56 165 THR A O 1
ATOM 1279 N N . LEU A 1 166 ? 12.172 -0.838 9.393 1.00 73.44 166 LEU A N 1
ATOM 1280 C CA . LEU A 1 166 ? 12.460 -1.766 8.305 1.00 73.44 166 LEU A CA 1
ATOM 1281 C C . LEU A 1 166 ? 13.216 -3.008 8.795 1.00 73.44 166 LEU A C 1
ATOM 1283 O O . LEU A 1 166 ? 12.868 -4.131 8.419 1.00 73.44 166 LEU A O 1
ATOM 1287 N N . LYS A 1 167 ? 14.227 -2.823 9.652 1.00 79.62 167 LYS A N 1
ATOM 1288 C CA . LYS A 1 167 ? 14.999 -3.919 10.248 1.00 79.62 167 LYS A CA 1
ATOM 1289 C C . LYS A 1 167 ? 14.126 -4.809 11.128 1.00 79.62 167 LYS A C 1
ATOM 1291 O O . LYS A 1 167 ? 14.203 -6.034 11.019 1.00 79.62 167 LYS A O 1
ATOM 1296 N N . ALA A 1 168 ? 13.271 -4.206 11.949 1.00 81.69 168 ALA A N 1
ATOM 1297 C CA . ALA A 1 168 ? 12.317 -4.923 12.787 1.00 81.69 168 ALA A CA 1
ATOM 1298 C C . ALA A 1 168 ? 11.362 -5.791 11.952 1.00 81.69 168 ALA A C 1
ATOM 1300 O O . ALA A 1 168 ? 11.236 -6.995 12.196 1.00 81.69 168 ALA A O 1
ATOM 1301 N N . ASN A 1 169 ? 10.776 -5.214 10.900 1.00 78.69 169 ASN A N 1
ATOM 1302 C CA . ASN A 1 169 ? 9.904 -5.930 9.971 1.00 78.69 169 ASN A CA 1
ATOM 1303 C C . ASN A 1 169 ? 10.617 -7.070 9.240 1.00 78.69 169 ASN A C 1
ATOM 1305 O O . ASN A 1 169 ? 10.074 -8.172 9.140 1.00 78.69 169 ASN A O 1
ATOM 1309 N N . CYS A 1 170 ? 11.862 -6.846 8.810 1.00 76.25 170 CYS A N 1
ATOM 1310 C CA . CYS A 1 170 ? 12.688 -7.891 8.213 1.00 76.25 170 CYS A CA 1
ATOM 1311 C C . CYS A 1 170 ? 12.815 -9.101 9.152 1.00 76.25 170 CYS A C 1
ATOM 1313 O O . CYS A 1 170 ? 12.561 -10.233 8.736 1.00 76.25 170 CYS A O 1
ATOM 1315 N N . PHE A 1 171 ? 13.147 -8.882 10.432 1.00 81.56 171 PHE A N 1
ATOM 1316 C CA . PHE A 1 171 ? 13.251 -9.973 11.406 1.00 81.56 171 PHE A CA 1
ATOM 1317 C C . PHE A 1 171 ? 11.914 -10.660 11.680 1.00 81.56 171 PHE A C 1
ATOM 1319 O O . PHE A 1 171 ? 11.891 -11.885 11.777 1.00 81.56 171 PHE A O 1
ATOM 1326 N N . SER A 1 172 ? 10.816 -9.905 11.766 1.00 81.69 172 SER A N 1
ATOM 1327 C CA . SER A 1 172 ? 9.469 -10.458 11.956 1.00 81.69 172 SER A CA 1
ATOM 1328 C C . SER A 1 172 ? 9.104 -11.414 10.815 1.00 81.69 172 SER A C 1
ATOM 1330 O O . SER A 1 172 ? 8.752 -12.575 11.038 1.00 81.69 172 SER A O 1
ATOM 1332 N N . ASN A 1 173 ? 9.303 -10.975 9.573 1.00 73.19 173 ASN A N 1
ATOM 1333 C CA . ASN A 1 173 ? 9.025 -11.788 8.393 1.00 73.19 173 ASN A CA 1
ATOM 1334 C C . ASN A 1 173 ? 9.980 -12.979 8.273 1.00 73.19 173 ASN A C 1
ATOM 1336 O O . ASN A 1 173 ? 9.541 -14.092 7.975 1.00 73.19 173 ASN A O 1
ATOM 1340 N N . ALA A 1 174 ? 11.268 -12.789 8.578 1.00 72.88 174 ALA A N 1
ATOM 1341 C CA . ALA A 1 174 ? 12.237 -13.878 8.628 1.00 72.88 174 ALA A CA 1
ATOM 1342 C C . ALA A 1 174 ? 11.850 -14.932 9.678 1.00 72.88 174 ALA A C 1
ATOM 1344 O O . ALA A 1 174 ? 11.964 -16.127 9.413 1.00 72.88 174 ALA A O 1
ATOM 1345 N N . ALA A 1 175 ? 11.354 -14.513 10.844 1.00 79.88 175 ALA A N 1
ATOM 1346 C CA . ALA A 1 175 ? 10.895 -15.401 11.904 1.00 79.88 175 ALA A CA 1
ATOM 1347 C C . ALA A 1 175 ? 9.675 -16.222 11.480 1.00 79.88 175 ALA A C 1
ATOM 1349 O O . ALA A 1 175 ? 9.682 -17.446 11.634 1.00 79.88 175 ALA A O 1
ATOM 1350 N N . ILE A 1 176 ? 8.659 -15.564 10.909 1.00 73.38 176 ILE A N 1
ATOM 1351 C CA . ILE A 1 176 ? 7.452 -16.220 10.394 1.00 73.38 176 ILE A CA 1
ATOM 1352 C C . ILE A 1 176 ? 7.840 -17.223 9.311 1.00 73.38 176 ILE A C 1
ATOM 1354 O O . ILE A 1 176 ? 7.488 -18.394 9.401 1.00 73.38 176 ILE A O 1
ATOM 1358 N N . TYR A 1 177 ? 8.647 -16.808 8.336 1.00 68.25 177 TYR A N 1
ATOM 1359 C CA . TYR A 1 177 ? 9.079 -17.671 7.241 1.00 68.25 177 TYR A CA 1
ATOM 1360 C C . TYR A 1 177 ? 9.913 -18.866 7.713 1.00 68.25 177 TYR A C 1
ATOM 1362 O O . TYR A 1 177 ? 9.708 -20.011 7.292 1.00 68.25 177 TYR A O 1
ATOM 1370 N N . ALA A 1 178 ? 10.861 -18.613 8.616 1.00 68.19 178 ALA A N 1
ATOM 1371 C CA . ALA A 1 178 ? 11.692 -19.658 9.184 1.00 68.19 178 ALA A CA 1
ATOM 1372 C C . ALA A 1 178 ? 10.900 -20.591 10.112 1.00 68.19 178 ALA A C 1
ATOM 1374 O O . ALA A 1 178 ? 11.374 -21.696 10.392 1.00 68.19 178 ALA A O 1
ATOM 1375 N N . MET A 1 179 ? 9.701 -20.179 10.544 1.00 72.81 179 MET A N 1
ATOM 1376 C CA . MET A 1 179 ? 8.968 -20.744 11.677 1.00 72.81 179 MET A CA 1
ATOM 1377 C C . MET A 1 179 ? 9.855 -20.802 12.925 1.00 72.81 179 MET A C 1
ATOM 1379 O O . MET A 1 179 ? 9.867 -21.796 13.648 1.00 72.81 179 MET A O 1
ATOM 1383 N N . ASN A 1 180 ? 10.641 -19.743 13.144 1.00 78.94 180 ASN A N 1
ATOM 1384 C CA . ASN A 1 180 ? 11.618 -19.650 14.220 1.00 78.94 180 ASN A CA 1
ATOM 1385 C C . ASN A 1 180 ? 11.258 -18.506 15.188 1.00 78.94 180 ASN A C 1
ATOM 1387 O O . ASN A 1 180 ? 11.618 -17.354 14.934 1.00 78.94 180 ASN A O 1
ATOM 1391 N N . PRO A 1 181 ? 10.589 -18.808 16.317 1.00 83.12 181 PRO A N 1
ATOM 1392 C CA . PRO A 1 181 ? 10.161 -17.803 17.287 1.00 83.12 181 PRO A CA 1
ATOM 1393 C C . PRO A 1 181 ? 11.291 -16.977 17.907 1.00 83.12 181 PRO A C 1
ATOM 1395 O O . PRO A 1 181 ? 11.027 -15.867 18.359 1.00 83.12 181 PRO A O 1
ATOM 1398 N N . SER A 1 182 ? 12.533 -17.477 17.945 1.00 87.06 182 SER A N 1
ATOM 1399 C CA . SER A 1 182 ? 13.651 -16.711 18.522 1.00 87.06 182 SER A CA 1
ATOM 1400 C C . SER A 1 182 ? 14.009 -15.481 17.687 1.00 87.06 182 SER A C 1
ATOM 1402 O O . SER A 1 182 ? 14.540 -14.507 18.209 1.00 87.06 182 SER A O 1
ATOM 1404 N N . LEU A 1 183 ? 13.664 -15.477 16.397 1.00 85.56 183 LEU A N 1
ATOM 1405 C CA . LEU A 1 183 ? 13.842 -14.309 15.539 1.00 85.56 183 LEU A CA 1
ATOM 1406 C C . LEU A 1 183 ? 12.780 -13.228 15.795 1.00 85.56 183 LEU A C 1
ATOM 1408 O O . LEU A 1 183 ? 13.064 -12.059 15.551 1.00 85.56 183 LEU A O 1
ATOM 1412 N N . CYS A 1 184 ? 11.607 -13.571 16.347 1.00 88.44 184 CYS A N 1
ATOM 1413 C CA . CYS A 1 184 ? 10.606 -12.566 16.721 1.00 88.44 184 CYS A CA 1
ATOM 1414 C C . CYS A 1 184 ? 11.138 -11.604 17.788 1.00 88.44 184 CYS A C 1
ATOM 1416 O O . CYS A 1 184 ? 10.809 -10.423 17.769 1.00 88.44 184 CYS A O 1
ATOM 1418 N N . GLU A 1 185 ? 12.009 -12.074 18.681 1.00 90.00 185 GLU A N 1
ATOM 1419 C CA . GLU A 1 185 ? 12.656 -11.229 19.694 1.00 90.00 185 GLU A CA 1
ATOM 1420 C C . GLU A 1 185 ? 13.499 -10.117 19.059 1.00 90.00 185 GLU A C 1
ATOM 1422 O O . GLU A 1 185 ? 13.539 -9.003 19.571 1.00 90.00 185 GLU A O 1
ATOM 1427 N N . LYS A 1 186 ? 14.111 -10.387 17.899 1.00 88.25 186 LYS A N 1
ATOM 1428 C CA . LYS A 1 186 ? 14.898 -9.404 17.142 1.00 88.25 186 LYS A CA 1
ATOM 1429 C C . LYS A 1 186 ? 14.040 -8.397 16.375 1.00 88.25 186 LYS A C 1
ATOM 1431 O O . LYS A 1 186 ? 14.565 -7.398 15.897 1.00 88.25 186 LYS A O 1
ATOM 1436 N N . SER A 1 187 ? 12.737 -8.654 16.252 1.00 86.50 187 SER A N 1
ATOM 1437 C CA . SER A 1 187 ? 11.786 -7.717 15.644 1.00 86.50 187 SER A CA 1
ATOM 1438 C C . SER A 1 187 ? 11.252 -6.675 16.627 1.00 86.50 187 SER A C 1
ATOM 1440 O O . SER A 1 187 ? 10.508 -5.792 16.220 1.00 86.50 187 SER A O 1
ATOM 1442 N N . ILE A 1 188 ? 11.610 -6.768 17.913 1.00 88.69 188 ILE A N 1
ATOM 1443 C CA . ILE A 1 188 ? 11.085 -5.873 18.941 1.00 88.69 188 ILE A CA 1
ATOM 1444 C C . ILE A 1 188 ? 11.841 -4.541 18.927 1.00 88.69 188 ILE A C 1
ATOM 1446 O O . ILE A 1 188 ? 13.051 -4.503 19.150 1.00 88.69 188 ILE A O 1
ATOM 1450 N N . VAL A 1 189 ? 11.116 -3.440 18.729 1.00 84.75 189 VAL A N 1
ATOM 1451 C CA . VAL A 1 189 ? 11.620 -2.071 18.877 1.00 84.75 189 VAL A CA 1
ATOM 1452 C C . VAL A 1 189 ? 11.123 -1.508 20.212 1.00 84.75 189 VAL A C 1
ATOM 1454 O O . VAL A 1 189 ? 9.910 -1.408 20.418 1.00 84.75 189 VAL A O 1
ATOM 1457 N N . PRO A 1 190 ? 12.024 -1.115 21.133 1.00 77.25 190 PRO A N 1
ATOM 1458 C CA . PRO A 1 190 ? 11.628 -0.535 22.411 1.00 77.25 190 PRO A CA 1
ATOM 1459 C C . PRO A 1 190 ? 10.702 0.670 22.232 1.00 77.25 190 PRO A C 1
ATOM 1461 O O . PRO A 1 190 ? 10.946 1.529 21.389 1.00 77.25 190 PRO A O 1
ATOM 1464 N N . ASN A 1 191 ? 9.655 0.749 23.055 1.00 74.31 191 ASN A N 1
ATOM 1465 C CA . ASN A 1 191 ? 8.650 1.821 23.042 1.00 74.31 191 ASN A CA 1
ATOM 1466 C C . ASN A 1 191 ? 7.823 1.942 21.745 1.00 74.31 191 ASN A C 1
ATOM 1468 O O . ASN A 1 191 ? 7.071 2.905 21.603 1.00 74.31 191 ASN A O 1
ATOM 1472 N N . SER A 1 192 ? 7.904 0.972 20.829 1.00 76.12 192 SER A N 1
ATOM 1473 C CA . SER A 1 192 ? 7.018 0.888 19.667 1.00 76.12 192 SER A CA 1
ATOM 1474 C C . SER A 1 192 ? 5.908 -0.127 19.913 1.00 76.12 192 SER A C 1
ATOM 1476 O O . SER A 1 192 ? 6.167 -1.310 20.112 1.00 76.12 192 SER A O 1
ATOM 1478 N N . SER A 1 193 ? 4.653 0.320 19.853 1.00 71.44 193 SER A N 1
ATOM 1479 C CA . SER A 1 193 ? 3.490 -0.576 19.890 1.00 71.44 193 SER A CA 1
ATOM 1480 C C . SER A 1 193 ? 3.273 -1.333 18.576 1.00 71.44 193 SER A C 1
ATOM 1482 O O . SER A 1 193 ? 2.537 -2.314 18.557 1.00 71.44 193 SER A O 1
ATOM 1484 N N . LEU A 1 194 ? 3.896 -0.881 17.482 1.00 66.62 194 LEU A N 1
ATOM 1485 C CA . LEU A 1 194 ? 3.813 -1.526 16.168 1.00 66.62 194 LEU A CA 1
ATOM 1486 C C . LEU A 1 194 ? 4.777 -2.711 16.054 1.00 66.62 194 LEU A C 1
ATOM 1488 O O . LEU A 1 194 ? 4.478 -3.691 15.378 1.00 66.62 194 LEU A O 1
ATOM 1492 N N . PHE A 1 195 ? 5.914 -2.632 16.747 1.00 78.06 195 PHE A N 1
ATOM 1493 C CA . PHE A 1 195 ? 6.982 -3.627 16.702 1.00 78.06 195 PHE A CA 1
ATOM 1494 C C . PHE A 1 195 ? 7.279 -4.154 18.103 1.00 78.06 195 PHE A C 1
ATOM 1496 O O . PHE A 1 195 ? 8.409 -4.123 18.565 1.00 78.06 195 PHE A O 1
ATOM 1503 N N . ASP A 1 196 ? 6.259 -4.642 18.802 1.00 81.38 196 ASP A N 1
ATOM 1504 C CA . ASP A 1 196 ? 6.399 -5.321 20.098 1.00 81.38 196 ASP A CA 1
ATOM 1505 C C . ASP A 1 196 ? 6.585 -6.849 19.945 1.00 81.38 196 ASP A C 1
ATOM 1507 O O . ASP A 1 196 ? 6.602 -7.596 20.925 1.00 81.38 196 ASP A O 1
ATOM 1511 N N . GLY A 1 197 ? 6.707 -7.327 18.700 1.00 83.06 197 GLY A N 1
ATOM 1512 C CA . GLY A 1 197 ? 6.801 -8.743 18.344 1.00 83.06 197 GLY A CA 1
ATOM 1513 C C . GLY A 1 197 ? 5.461 -9.487 18.359 1.00 83.06 197 GLY A C 1
ATOM 1514 O O . GLY A 1 197 ? 5.418 -10.657 17.970 1.00 83.06 197 GLY A O 1
ATOM 1515 N N . SER A 1 198 ? 4.354 -8.841 18.747 1.00 86.00 198 SER A N 1
ATOM 1516 C CA . SER A 1 198 ? 3.042 -9.481 18.891 1.00 86.00 198 SER A CA 1
ATOM 1517 C C . SER A 1 198 ? 2.556 -10.112 17.586 1.00 86.00 198 SER A C 1
ATOM 1519 O O . SER A 1 198 ? 2.158 -11.278 17.577 1.00 86.00 198 SER A O 1
ATOM 1521 N N . SER A 1 199 ? 2.643 -9.383 16.468 1.00 81.19 199 SER A N 1
ATOM 1522 C CA . SER A 1 199 ? 2.264 -9.889 15.138 1.00 81.19 199 SER A CA 1
ATOM 1523 C C . SER A 1 199 ? 3.122 -11.081 14.706 1.00 81.19 199 SER A C 1
ATOM 1525 O O . SER A 1 199 ? 2.603 -12.057 14.163 1.00 81.19 199 SER A O 1
ATOM 1527 N N . CYS A 1 200 ? 4.420 -11.046 15.019 1.00 84.31 200 CYS A N 1
ATOM 1528 C CA . CYS A 1 200 ? 5.354 -12.127 14.722 1.00 84.31 200 CYS A CA 1
ATOM 1529 C C . CYS A 1 200 ? 4.990 -13.415 15.471 1.00 84.31 200 CYS A C 1
ATOM 1531 O O . CYS A 1 200 ? 4.794 -14.472 14.863 1.00 84.31 200 CYS A O 1
ATOM 1533 N N . PHE A 1 201 ? 4.827 -13.320 16.797 1.00 86.25 201 PHE A N 1
ATOM 1534 C CA . PHE A 1 201 ? 4.438 -14.462 17.621 1.00 86.25 201 PHE A CA 1
ATOM 1535 C C . PHE A 1 201 ? 3.066 -15.002 17.229 1.00 86.25 201 PHE A C 1
ATOM 1537 O O . PHE A 1 201 ? 2.909 -16.217 17.142 1.00 86.25 201 PHE A O 1
ATOM 1544 N N . HIS A 1 202 ? 2.104 -14.129 16.915 1.00 85.44 202 HIS A N 1
ATOM 1545 C CA . HIS A 1 202 ? 0.790 -14.531 16.418 1.00 85.44 202 HIS A CA 1
ATOM 1546 C C . HIS A 1 202 ? 0.907 -15.362 15.130 1.00 85.44 202 HIS A C 1
ATOM 1548 O O . HIS A 1 202 ? 0.344 -16.459 15.046 1.00 85.44 202 HIS A O 1
ATOM 1554 N N . GLY A 1 203 ? 1.654 -14.876 14.133 1.00 78.88 203 GLY A N 1
ATOM 1555 C CA . GLY A 1 203 ? 1.824 -15.559 12.848 1.00 78.88 203 GLY A CA 1
ATOM 1556 C C . GLY A 1 203 ? 2.399 -16.970 13.001 1.00 78.88 203 GLY A C 1
ATOM 1557 O O . GLY A 1 203 ? 1.860 -17.933 12.448 1.00 78.88 203 GLY A O 1
ATOM 1558 N N . ILE A 1 204 ? 3.439 -17.126 13.825 1.00 80.38 204 ILE A N 1
ATOM 1559 C CA . ILE A 1 204 ? 4.043 -18.442 14.077 1.00 80.38 204 ILE A CA 1
ATOM 1560 C C . ILE A 1 204 ? 3.116 -19.327 14.922 1.00 80.38 204 ILE A C 1
ATOM 1562 O O . ILE A 1 204 ? 2.915 -20.495 14.586 1.00 80.38 204 ILE A O 1
ATOM 1566 N N . ALA A 1 205 ? 2.514 -18.787 15.987 1.00 82.81 205 ALA A N 1
ATOM 1567 C CA . ALA A 1 205 ? 1.608 -19.517 16.876 1.00 82.81 205 ALA A CA 1
ATOM 1568 C C . ALA A 1 205 ? 0.431 -20.132 16.115 1.00 82.81 205 ALA A C 1
ATOM 1570 O O . ALA A 1 205 ? 0.124 -21.312 16.277 1.00 82.81 205 ALA A O 1
ATOM 1571 N N . THR A 1 206 ? -0.204 -19.350 15.243 1.00 81.06 206 THR A N 1
ATOM 1572 C CA . THR A 1 206 ? -1.350 -19.803 14.444 1.00 81.06 206 THR A CA 1
ATOM 1573 C C . THR A 1 206 ? -0.950 -20.767 13.335 1.00 81.06 206 THR A C 1
ATOM 1575 O O . THR A 1 206 ? -1.707 -21.687 13.025 1.00 81.06 206 THR A O 1
ATOM 1578 N N . THR A 1 207 ? 0.249 -20.627 12.770 1.00 76.81 207 THR A N 1
ATOM 1579 C CA . THR A 1 207 ? 0.735 -21.552 11.739 1.00 76.81 207 THR A CA 1
ATOM 1580 C C . THR A 1 207 ? 1.132 -22.907 12.322 1.00 76.81 207 THR A C 1
ATOM 1582 O O . THR A 1 207 ? 0.809 -23.942 11.739 1.00 76.81 207 THR A O 1
ATOM 1585 N N . LEU A 1 208 ? 1.783 -22.915 13.488 1.00 79.38 208 LEU A N 1
ATOM 1586 C CA . LEU A 1 208 ? 2.227 -24.130 14.179 1.00 79.38 208 LEU A CA 1
ATOM 1587 C C . LEU A 1 208 ? 1.184 -24.714 15.142 1.00 79.38 208 LEU A C 1
ATOM 1589 O O . LEU A 1 208 ? 1.452 -25.738 15.766 1.00 79.38 208 LEU A O 1
ATOM 1593 N N . ASN A 1 209 ? 0.023 -24.069 15.289 1.00 81.62 209 ASN A N 1
ATOM 1594 C CA . ASN A 1 209 ? -0.972 -24.380 16.319 1.00 81.62 209 ASN A CA 1
ATOM 1595 C C . ASN A 1 209 ? -0.359 -24.452 17.737 1.00 81.62 209 ASN A C 1
ATOM 1597 O O . ASN A 1 209 ? -0.661 -25.354 18.518 1.00 81.62 209 ASN A O 1
ATOM 1601 N N . ASN A 1 210 ? 0.527 -23.508 18.064 1.00 83.88 210 ASN A N 1
ATOM 1602 C CA . ASN A 1 210 ? 1.268 -23.469 19.322 1.00 83.88 210 ASN A CA 1
ATOM 1603 C C . ASN A 1 210 ? 0.758 -22.335 20.224 1.00 83.88 210 ASN A C 1
ATOM 1605 O O . ASN A 1 210 ? 1.121 -21.172 20.052 1.00 83.88 210 ASN A O 1
ATOM 1609 N N . VAL A 1 211 ? -0.064 -22.692 21.214 1.00 89.38 211 VAL A N 1
ATOM 1610 C CA . VAL A 1 211 ? -0.657 -21.743 22.172 1.00 89.38 211 VAL A CA 1
ATOM 1611 C C . VAL A 1 211 ? 0.395 -21.085 23.068 1.00 89.38 211 VAL A C 1
ATOM 1613 O O . VAL A 1 211 ? 0.242 -19.915 23.410 1.00 89.38 211 VAL A O 1
ATOM 1616 N N . ALA A 1 212 ? 1.489 -21.777 23.402 1.00 90.62 212 ALA A N 1
ATOM 1617 C CA . ALA A 1 212 ? 2.538 -21.218 24.256 1.00 90.62 212 ALA A CA 1
ATOM 1618 C C . ALA A 1 212 ? 3.212 -19.992 23.617 1.00 90.62 212 ALA A C 1
ATOM 1620 O O . ALA A 1 212 ? 3.651 -19.085 24.319 1.00 90.62 212 ALA A O 1
ATOM 1621 N N . LEU A 1 213 ? 3.243 -19.916 22.283 1.00 88.69 213 LEU A N 1
ATOM 1622 C CA . LEU A 1 213 ? 3.719 -18.726 21.578 1.00 88.69 213 LEU A CA 1
ATOM 1623 C C . LEU A 1 213 ? 2.748 -17.545 21.690 1.00 88.69 213 LEU A C 1
ATOM 1625 O O . LEU A 1 213 ? 3.207 -16.406 21.719 1.00 88.69 213 LEU A O 1
ATOM 1629 N N . CYS A 1 214 ? 1.439 -17.784 21.823 1.00 89.44 214 CYS A N 1
ATOM 1630 C CA . CYS A 1 214 ? 0.484 -16.707 22.088 1.00 89.44 214 CYS A CA 1
ATOM 1631 C C . CYS A 1 214 ? 0.759 -16.035 23.441 1.00 89.44 214 CYS A C 1
ATOM 1633 O O . CYS A 1 214 ? 0.574 -14.830 23.553 1.00 89.44 214 CYS A O 1
ATOM 1635 N N . GLU A 1 215 ? 1.252 -16.766 24.448 1.00 92.00 215 GLU A N 1
ATOM 1636 C CA . GLU A 1 215 ? 1.595 -16.189 25.763 1.00 92.00 215 GLU A CA 1
ATOM 1637 C C . GLU A 1 215 ? 2.725 -15.151 25.693 1.00 92.00 215 GLU A C 1
ATOM 1639 O O . GLU A 1 215 ? 2.882 -14.338 26.598 1.00 92.00 215 GLU A O 1
ATOM 1644 N N . ARG A 1 216 ? 3.500 -15.144 24.602 1.00 90.25 216 ARG A N 1
ATOM 1645 C CA . ARG A 1 216 ? 4.576 -14.171 24.378 1.00 90.25 216 ARG A CA 1
ATOM 1646 C C . ARG A 1 216 ? 4.075 -12.813 23.872 1.00 90.25 216 ARG A C 1
ATOM 1648 O O . ARG A 1 216 ? 4.852 -11.863 23.833 1.00 90.25 216 ARG A O 1
ATOM 1655 N N . ILE A 1 217 ? 2.803 -12.726 23.482 1.00 88.25 217 ILE A N 1
ATOM 1656 C CA . ILE A 1 217 ? 2.147 -11.501 23.014 1.00 88.25 217 ILE A CA 1
ATOM 1657 C C . ILE A 1 217 ? 1.807 -10.628 24.226 1.00 88.25 217 ILE A C 1
ATOM 1659 O O . ILE A 1 217 ? 1.094 -11.076 25.124 1.00 88.25 217 ILE A O 1
ATOM 1663 N N . GLN A 1 218 ? 2.295 -9.385 24.231 1.00 85.44 218 GLN A N 1
ATOM 1664 C CA . GLN A 1 218 ? 2.136 -8.454 25.358 1.00 85.44 218 GLN A CA 1
ATOM 1665 C C . GLN A 1 218 ? 0.711 -7.907 25.463 1.00 85.44 218 GLN A C 1
ATOM 1667 O O . GLN A 1 218 ? 0.142 -7.803 26.550 1.00 85.44 218 GLN A O 1
ATOM 1672 N N . SER A 1 219 ? 0.110 -7.569 24.322 1.00 83.94 219 SER A N 1
ATOM 1673 C CA . SER A 1 219 ? -1.266 -7.085 24.281 1.00 83.94 219 SER A CA 1
ATOM 1674 C C . SER A 1 219 ? -2.239 -8.201 24.657 1.00 83.94 219 SER A C 1
ATOM 1676 O O . SER A 1 219 ? -2.377 -9.188 23.936 1.00 83.94 219 SER A O 1
ATOM 1678 N N . THR A 1 220 ? -2.974 -8.024 25.755 1.00 86.12 220 THR A N 1
ATOM 1679 C CA . THR A 1 220 ? -3.959 -9.005 26.235 1.00 86.12 220 THR A CA 1
ATOM 1680 C C . THR A 1 220 ? -5.037 -9.304 25.188 1.00 86.12 220 THR A C 1
ATOM 1682 O O . THR A 1 220 ? -5.453 -10.453 25.036 1.00 86.12 220 THR A O 1
ATOM 1685 N N . SER A 1 221 ? -5.467 -8.296 24.419 1.00 81.81 221 SER A N 1
ATOM 1686 C CA . SER A 1 221 ? -6.476 -8.479 23.370 1.00 81.81 221 SER A CA 1
ATOM 1687 C C . SER A 1 221 ? -5.938 -9.305 22.198 1.00 81.81 221 SER A C 1
ATOM 1689 O O . SER A 1 221 ? -6.602 -10.244 21.754 1.00 81.81 221 SER A O 1
ATOM 1691 N N . LEU A 1 222 ? -4.715 -9.021 21.735 1.00 81.62 222 LEU A N 1
ATOM 1692 C CA . LEU A 1 222 ? -4.068 -9.785 20.663 1.00 81.62 222 LEU A CA 1
ATOM 1693 C C . LEU A 1 222 ? -3.678 -11.193 21.116 1.00 81.62 222 LEU A C 1
ATOM 1695 O O . LEU A 1 222 ? -3.811 -12.144 20.346 1.00 81.62 222 LEU A O 1
ATOM 1699 N N . GLN A 1 223 ? -3.253 -11.342 22.369 1.00 89.38 223 GLN A N 1
ATOM 1700 C CA . GLN A 1 223 ? -2.969 -12.632 22.981 1.00 89.38 223 GLN A CA 1
ATOM 1701 C C . GLN A 1 223 ? -4.223 -13.510 22.964 1.00 89.38 223 GLN A C 1
ATOM 1703 O O . GLN A 1 223 ? -4.172 -14.655 22.509 1.00 89.38 223 GLN A O 1
ATOM 1708 N N . GLN A 1 224 ? -5.366 -12.975 23.401 1.00 82.06 224 GLN A N 1
ATOM 1709 C CA . GLN A 1 224 ? -6.620 -13.723 23.387 1.00 82.06 224 GLN A CA 1
ATOM 1710 C C . GLN A 1 224 ? -7.073 -14.046 21.957 1.00 82.06 224 GLN A C 1
ATOM 1712 O O . GLN A 1 224 ? -7.512 -15.165 21.688 1.00 82.06 224 GLN A O 1
ATOM 1717 N N . ALA A 1 225 ? -6.917 -13.109 21.017 1.00 80.19 225 ALA A N 1
ATOM 1718 C CA . ALA A 1 225 ? -7.208 -13.348 19.605 1.00 80.19 225 ALA A CA 1
ATOM 1719 C C . ALA A 1 225 ? -6.341 -14.478 19.017 1.00 80.19 225 ALA A C 1
ATOM 1721 O O . ALA A 1 225 ? -6.855 -15.338 18.297 1.00 80.19 225 ALA A O 1
ATOM 1722 N N . CYS A 1 226 ? -5.054 -14.528 19.370 1.00 86.62 226 CYS A N 1
ATOM 1723 C CA . CYS A 1 226 ? -4.143 -15.606 18.989 1.00 86.62 226 CYS A CA 1
ATOM 1724 C C . CYS A 1 226 ? -4.617 -16.957 19.544 1.00 86.62 226 CYS A C 1
ATOM 1726 O O . CYS A 1 226 ? -4.803 -17.905 18.776 1.00 86.62 226 CYS A O 1
ATOM 1728 N N . LYS A 1 227 ? -4.909 -17.032 20.852 1.00 86.94 227 LYS A N 1
ATOM 1729 C CA . LYS A 1 227 ? -5.414 -18.250 21.516 1.00 86.94 227 LYS A CA 1
ATOM 1730 C C . LYS A 1 227 ? -6.696 -18.762 20.854 1.00 86.94 227 LYS A C 1
ATOM 1732 O O . LYS A 1 227 ? -6.791 -19.941 20.510 1.00 86.94 227 LYS A O 1
ATOM 1737 N N . ASN A 1 228 ? -7.646 -17.864 20.599 1.00 78.88 228 ASN A N 1
ATOM 1738 C CA . ASN A 1 228 ? -8.905 -18.188 19.928 1.00 78.88 228 ASN A CA 1
ATOM 1739 C C . ASN A 1 228 ? -8.670 -18.707 18.501 1.00 78.88 228 ASN A C 1
ATOM 1741 O O . ASN A 1 228 ? -9.281 -19.693 18.090 1.00 78.88 228 ASN A O 1
ATOM 1745 N N . THR A 1 229 ? -7.758 -18.084 17.752 1.00 82.38 229 THR A N 1
ATOM 1746 C CA . THR A 1 229 ? -7.427 -18.500 16.381 1.00 82.38 229 THR A CA 1
ATOM 1747 C C . THR A 1 229 ? -6.810 -19.897 16.357 1.00 82.38 229 THR A C 1
ATOM 1749 O O . THR A 1 229 ? -7.230 -20.733 15.555 1.00 82.38 229 THR A O 1
ATOM 1752 N N . VAL A 1 230 ? -5.873 -20.191 17.264 1.00 79.62 230 VAL A N 1
ATOM 1753 C CA . VAL A 1 230 ? -5.288 -21.534 17.407 1.00 79.62 230 VAL A CA 1
ATOM 1754 C C . VAL A 1 230 ? -6.369 -22.566 17.750 1.00 79.62 230 VAL A C 1
ATOM 1756 O O . VAL A 1 230 ? -6.448 -23.605 17.096 1.00 79.62 230 VAL A O 1
ATOM 1759 N N . ALA A 1 231 ? -7.264 -22.265 18.695 1.00 79.94 231 ALA A N 1
ATOM 1760 C CA . ALA A 1 231 ? -8.364 -23.159 19.067 1.00 79.94 231 ALA A CA 1
ATOM 1761 C C . ALA A 1 231 ? -9.321 -23.451 17.890 1.00 79.94 231 ALA A C 1
ATOM 1763 O O . ALA A 1 231 ? -9.707 -24.601 17.656 1.00 79.94 231 ALA A O 1
ATOM 1764 N N . ILE A 1 232 ? -9.662 -22.434 17.089 1.00 75.12 232 ILE A N 1
ATOM 1765 C CA . ILE A 1 232 ? -10.490 -22.602 15.885 1.00 75.12 232 ILE A CA 1
ATOM 1766 C C . ILE A 1 232 ? -9.781 -23.488 14.854 1.00 75.12 232 ILE A C 1
ATOM 1768 O O . ILE A 1 232 ? -10.406 -24.371 14.269 1.00 75.12 232 ILE A O 1
ATOM 1772 N N . ARG A 1 233 ? -8.479 -23.292 14.627 1.00 82.00 233 ARG A N 1
ATOM 1773 C CA . ARG A 1 233 ? -7.713 -24.110 13.672 1.00 82.00 233 ARG A CA 1
ATOM 1774 C C . ARG A 1 233 ? -7.628 -25.568 14.114 1.00 82.00 233 ARG A C 1
ATOM 1776 O O . ARG A 1 233 ? -7.885 -26.451 13.298 1.00 82.00 233 ARG A O 1
ATOM 1783 N N . LEU A 1 234 ? -7.376 -25.810 15.401 1.00 76.25 234 LEU A N 1
ATOM 1784 C CA . LEU A 1 234 ? -7.364 -27.150 15.991 1.00 76.25 234 LEU A CA 1
ATOM 1785 C C . LEU A 1 234 ? -8.721 -27.852 15.863 1.00 76.25 234 LEU A C 1
ATOM 1787 O O . LEU A 1 234 ? -8.769 -28.993 15.411 1.00 76.25 234 LEU A O 1
ATOM 1791 N N . SER A 1 235 ? -9.827 -27.168 16.176 1.00 75.44 235 SER A N 1
ATOM 1792 C CA . SER A 1 235 ? -11.177 -27.749 16.041 1.00 75.44 235 SER A CA 1
ATOM 1793 C C . SER A 1 235 ? -11.559 -28.074 14.592 1.00 75.44 235 SER A C 1
ATOM 1795 O O . SER A 1 235 ? -12.330 -29.000 14.352 1.00 75.44 235 SER A O 1
ATOM 1797 N N . LYS A 1 236 ? -10.990 -27.354 13.618 1.00 77.75 236 LYS A N 1
ATOM 1798 C CA . LYS A 1 236 ? -11.171 -27.606 12.181 1.00 77.75 236 LYS A CA 1
ATOM 1799 C C . LYS A 1 236 ? -10.141 -28.575 11.587 1.00 77.75 236 LYS A C 1
ATOM 1801 O O . LYS A 1 236 ? -10.194 -28.831 10.388 1.00 77.75 236 LYS A O 1
ATOM 1806 N N . GLY A 1 237 ? -9.194 -29.083 12.380 1.00 74.75 237 GLY A N 1
ATOM 1807 C CA . GLY A 1 237 ? -8.110 -29.945 11.895 1.00 74.75 237 GLY A CA 1
ATOM 1808 C C . GLY A 1 237 ? -7.166 -29.262 10.894 1.00 74.75 237 GLY A C 1
ATOM 1809 O O . GLY A 1 237 ? -6.576 -29.935 10.053 1.00 74.75 237 GLY A O 1
ATOM 1810 N N . ILE A 1 238 ? -7.044 -27.931 10.944 1.00 65.12 238 ILE A N 1
ATOM 1811 C CA . ILE A 1 238 ? -6.212 -27.144 10.026 1.00 65.12 238 ILE A CA 1
ATOM 1812 C C . ILE A 1 238 ? -4.806 -26.990 10.616 1.00 65.12 238 ILE A C 1
ATOM 1814 O O . ILE A 1 238 ? -4.638 -26.432 11.700 1.00 65.12 238 ILE A O 1
ATOM 1818 N N . GLY A 1 239 ? -3.785 -27.394 9.857 1.00 65.69 239 GLY A N 1
ATOM 1819 C CA . GLY A 1 239 ? -2.377 -27.246 10.236 1.00 65.69 239 GLY A CA 1
ATOM 1820 C C . GLY A 1 239 ? -1.799 -28.456 10.986 1.00 65.69 239 GLY A C 1
ATOM 1821 O O . GLY A 1 239 ? -2.452 -29.495 11.094 1.00 65.69 239 GLY A O 1
ATOM 1822 N N . PRO A 1 240 ? -0.547 -28.356 11.463 1.00 62.97 240 PRO A N 1
ATOM 1823 C CA . PRO A 1 240 ? 0.120 -29.443 12.171 1.00 62.97 240 PRO A CA 1
ATOM 1824 C C . PRO A 1 240 ? -0.545 -29.726 13.527 1.00 62.97 240 PRO A C 1
ATOM 1826 O O . PRO A 1 240 ? -1.156 -28.845 14.138 1.00 62.97 240 PRO A O 1
ATOM 1829 N N . LYS A 1 241 ? -0.427 -30.974 14.005 1.00 58.38 241 LYS A N 1
ATOM 1830 C CA . LYS A 1 241 ? -0.876 -31.350 15.354 1.00 58.38 241 LYS A CA 1
ATOM 1831 C C . LYS A 1 241 ? -0.127 -30.509 16.403 1.00 58.38 241 LYS A C 1
ATOM 1833 O O . LYS A 1 241 ? 1.059 -30.242 16.201 1.00 58.38 241 LYS A O 1
ATOM 1838 N N . PRO A 1 242 ? -0.796 -30.106 17.497 1.00 56.41 242 PRO A N 1
ATOM 1839 C CA . PRO A 1 242 ? -0.211 -29.222 18.496 1.00 56.41 242 PRO A CA 1
ATOM 1840 C C . PRO A 1 242 ? 1.048 -29.846 19.101 1.00 56.41 242 PRO A C 1
ATOM 1842 O O . PRO A 1 242 ? 1.064 -31.015 19.489 1.00 56.41 242 PRO A O 1
ATOM 1845 N N . VAL A 1 243 ? 2.110 -29.050 19.170 1.00 52.94 243 VAL A N 1
ATOM 1846 C CA . VAL A 1 243 ? 3.402 -29.441 19.740 1.00 52.94 243 VAL A CA 1
ATOM 1847 C C . VAL A 1 243 ? 3.401 -29.089 21.237 1.00 52.94 243 VAL A C 1
ATOM 1849 O O . VAL A 1 243 ? 3.971 -28.070 21.597 1.00 52.94 243 VAL A O 1
ATOM 1852 N N . GLY A 1 244 ? 2.728 -29.908 22.071 1.00 39.88 244 GLY A N 1
ATOM 1853 C CA . GLY A 1 244 ? 2.714 -29.888 23.562 1.00 39.88 244 GLY A CA 1
ATOM 1854 C C . GLY A 1 244 ? 2.184 -28.598 24.235 1.00 39.88 244 GLY A C 1
ATOM 1855 O O . GLY A 1 244 ? 2.409 -27.502 23.747 1.00 39.88 244 GLY A O 1
ATOM 1856 N N . ASN A 1 245 ? 1.457 -28.569 25.357 1.00 36.81 245 ASN A N 1
ATOM 1857 C CA . ASN A 1 245 ? 0.939 -29.556 26.308 1.00 36.81 245 ASN A CA 1
ATOM 1858 C C . ASN A 1 245 ? -0.550 -29.239 26.579 1.00 36.81 245 ASN A C 1
ATOM 1860 O O . ASN A 1 245 ? -0.986 -28.105 26.382 1.00 36.81 245 ASN A O 1
ATOM 1864 N N . ASP A 1 246 ? -1.302 -30.243 27.033 1.00 44.56 246 ASP A N 1
ATOM 1865 C CA . ASP A 1 246 ? -2.744 -30.210 27.311 1.00 44.56 246 ASP A CA 1
ATOM 1866 C C . ASP A 1 246 ? -3.229 -29.007 28.142 1.00 44.56 246 ASP A C 1
ATOM 1868 O O . ASP A 1 246 ? -2.780 -28.795 29.268 1.00 44.56 246 ASP A O 1
ATOM 1872 N N . ALA A 1 247 ? -4.243 -28.299 27.628 1.00 34.66 247 ALA A N 1
ATOM 1873 C CA . ALA A 1 247 ? -5.251 -27.610 28.437 1.00 34.66 247 ALA A CA 1
ATOM 1874 C C . ALA A 1 247 ? -6.567 -27.425 27.648 1.00 34.66 247 ALA A C 1
ATOM 1876 O O . ALA A 1 247 ? -6.601 -26.916 26.529 1.00 34.66 247 ALA A O 1
ATOM 1877 N N . THR A 1 248 ? -7.646 -27.896 28.264 1.00 32.28 248 THR A N 1
ATOM 1878 C CA . THR A 1 248 ? -9.025 -28.107 27.791 1.00 32.28 248 THR A CA 1
ATOM 1879 C C . THR A 1 248 ? -9.950 -26.873 27.781 1.00 32.28 248 THR A C 1
ATOM 1881 O O . THR A 1 248 ? -9.912 -26.102 28.731 1.00 32.28 248 THR A O 1
ATOM 1884 N N . LEU A 1 249 ? -10.883 -26.858 26.797 1.00 33.72 249 LEU A N 1
ATOM 1885 C CA . LEU A 1 249 ? -12.250 -26.253 26.722 1.00 33.72 249 LEU A CA 1
ATOM 1886 C C . LEU A 1 249 ? -12.407 -24.718 26.927 1.00 33.72 249 LEU A C 1
ATOM 1888 O O . LEU A 1 249 ? -11.687 -24.105 27.691 1.00 33.72 249 LEU A O 1
ATOM 1892 N N . SER A 1 250 ? -13.336 -23.985 26.291 1.00 27.91 250 SER A N 1
ATOM 1893 C CA . SER A 1 250 ? -14.748 -24.266 25.977 1.00 27.91 250 SER A CA 1
ATOM 1894 C C . SER A 1 250 ? -15.289 -23.359 24.848 1.00 27.91 250 SER A C 1
ATOM 1896 O O . SER A 1 250 ? -14.798 -22.255 24.622 1.00 27.91 250 SER A O 1
ATOM 1898 N N . SER A 1 251 ? -16.324 -23.838 24.158 1.00 33.31 251 SER A N 1
ATOM 1899 C CA . SER A 1 251 ? -17.053 -23.221 23.042 1.00 33.31 251 SER A CA 1
ATOM 1900 C C . SER A 1 251 ? -18.124 -22.206 23.466 1.00 33.31 251 SER A C 1
ATOM 1902 O O . SER A 1 251 ? -18.862 -22.465 24.416 1.00 33.31 251 SER A O 1
ATOM 1904 N N . ALA A 1 252 ? -18.353 -21.173 22.650 1.00 23.78 252 ALA A N 1
ATOM 1905 C CA . ALA A 1 252 ? -19.663 -20.527 22.520 1.00 23.78 252 ALA A CA 1
ATOM 1906 C C . ALA A 1 252 ? -19.884 -20.040 21.075 1.00 23.78 252 ALA A C 1
ATOM 1908 O O . ALA A 1 252 ? -18.977 -19.510 20.437 1.00 23.78 252 ALA A O 1
ATOM 1909 N N . ALA A 1 253 ? -21.089 -20.280 20.562 1.00 26.52 253 ALA A N 1
ATOM 1910 C CA . ALA A 1 253 ? -21.524 -20.044 19.187 1.00 26.52 253 ALA A CA 1
ATOM 1911 C C . ALA A 1 253 ? -22.370 -18.764 19.042 1.00 26.52 253 ALA A C 1
ATOM 1913 O O . ALA A 1 253 ? -23.039 -18.367 19.993 1.00 26.52 253 ALA A O 1
ATOM 1914 N N . SER A 1 254 ? -22.392 -18.176 17.836 1.00 26.50 254 SER A N 1
ATOM 1915 C CA . SER A 1 254 ? -23.550 -17.559 17.126 1.00 26.50 254 SER A CA 1
ATOM 1916 C C . SER A 1 254 ? -23.024 -16.741 15.923 1.00 26.50 254 SER A C 1
ATOM 1918 O O . SER A 1 254 ? -22.101 -15.954 16.075 1.00 26.50 254 SER A O 1
ATOM 1920 N N . SER A 1 255 ? -23.295 -17.148 14.676 1.00 24.34 255 SER A N 1
ATOM 1921 C CA . SER A 1 255 ? -24.416 -16.801 13.764 1.00 24.34 255 SER A CA 1
ATOM 1922 C C . SER A 1 255 ? -24.413 -15.360 13.192 1.00 24.34 255 SER A C 1
ATOM 1924 O O . SER A 1 255 ? -24.060 -14.429 13.907 1.00 24.34 255 SER A O 1
ATOM 1926 N N . PRO A 1 256 ? -24.776 -15.162 11.900 1.00 30.92 256 PRO A N 1
ATOM 1927 C CA . PRO A 1 256 ? -24.393 -13.984 11.112 1.00 30.92 256 PRO A CA 1
ATOM 1928 C C . PRO A 1 256 ? -25.442 -12.859 11.141 1.00 30.92 256 PRO A C 1
ATOM 1930 O O . PRO A 1 256 ? -26.639 -13.115 11.026 1.00 30.92 256 PRO A O 1
ATOM 1933 N N . ILE A 1 257 ? -24.990 -11.604 11.222 1.00 28.36 257 ILE A N 1
ATOM 1934 C CA . ILE A 1 257 ? -25.844 -10.409 11.156 1.00 28.36 257 ILE A CA 1
ATOM 1935 C C . ILE A 1 257 ? -25.723 -9.778 9.763 1.00 28.36 257 ILE A C 1
ATOM 1937 O O . ILE A 1 257 ? -24.635 -9.408 9.329 1.00 28.36 257 ILE A O 1
ATOM 1941 N N . SER A 1 258 ? -26.859 -9.642 9.078 1.00 39.97 258 SER A N 1
ATOM 1942 C CA . SER A 1 258 ? -27.045 -8.771 7.917 1.00 39.97 258 SER A CA 1
ATOM 1943 C C . SER A 1 258 ? -27.878 -7.572 8.368 1.00 39.97 258 SER A C 1
ATOM 1945 O O . SER A 1 258 ? -29.061 -7.735 8.654 1.00 39.97 258 SER A O 1
ATOM 1947 N N . LEU A 1 259 ? -27.271 -6.386 8.472 1.00 35.50 259 LEU A N 1
ATOM 1948 C CA . LEU A 1 259 ? -27.989 -5.121 8.646 1.00 35.50 259 LEU A CA 1
ATOM 1949 C C . LEU A 1 259 ? -27.180 -3.973 8.018 1.00 35.50 259 LEU A C 1
ATOM 1951 O O . LEU A 1 259 ? -25.965 -3.910 8.188 1.00 35.50 259 LEU A O 1
ATOM 1955 N N . LEU A 1 260 ? -27.861 -3.083 7.287 1.00 43.66 260 LEU A N 1
ATOM 1956 C CA . LEU A 1 260 ? -27.326 -1.786 6.857 1.00 43.66 260 LEU A CA 1
ATOM 1957 C C . LEU A 1 260 ? -27.003 -0.975 8.115 1.00 43.66 260 LEU A C 1
ATOM 1959 O O . LEU A 1 260 ? -27.908 -0.634 8.875 1.00 43.66 260 LEU A O 1
ATOM 1963 N N . GLN A 1 261 ? -25.721 -0.717 8.350 1.00 51.62 261 GLN A N 1
ATOM 1964 C CA . GLN A 1 261 ? -25.238 -0.042 9.548 1.00 51.62 261 GLN A CA 1
ATOM 1965 C C . GLN A 1 261 ? -24.900 1.413 9.200 1.00 51.62 261 GLN A C 1
ATOM 1967 O O . GLN A 1 261 ? -24.124 1.667 8.277 1.00 51.62 261 GLN A O 1
ATOM 1972 N N . GLU A 1 262 ? -25.492 2.369 9.921 1.00 49.69 262 GLU A N 1
ATOM 1973 C CA . GLU A 1 262 ? -24.972 3.739 9.959 1.00 49.69 262 GLU A CA 1
ATOM 1974 C C . GLU A 1 262 ? -23.652 3.726 10.727 1.00 49.69 262 GLU A C 1
ATOM 1976 O O . GLU A 1 262 ? -23.583 3.233 11.856 1.00 49.69 262 GLU A O 1
ATOM 1981 N N . ILE A 1 263 ? -22.593 4.241 10.105 1.00 48.00 263 ILE A N 1
ATOM 1982 C CA . ILE A 1 263 ? -21.254 4.245 10.694 1.00 48.00 263 ILE A CA 1
ATOM 1983 C C . ILE A 1 263 ? -20.899 5.687 11.056 1.00 48.00 263 ILE A C 1
ATOM 1985 O O . ILE A 1 263 ? -20.751 6.511 10.148 1.00 48.00 263 ILE A O 1
ATOM 1989 N N . PRO A 1 264 ? -20.780 6.025 12.353 1.00 51.81 264 PRO A N 1
ATOM 1990 C CA . PRO A 1 264 ? -20.288 7.328 12.763 1.00 51.81 264 PRO A CA 1
ATOM 1991 C C . PRO A 1 264 ? -18.764 7.391 12.604 1.00 51.81 264 PRO A C 1
ATOM 1993 O O . PRO A 1 264 ? -18.035 6.512 13.057 1.00 51.81 264 PRO A O 1
ATOM 1996 N N . PHE A 1 265 ? -18.280 8.468 11.998 1.00 56.03 265 PHE A N 1
ATOM 1997 C CA . PHE A 1 265 ? -16.888 8.892 12.015 1.00 56.03 265 PHE A CA 1
ATOM 1998 C C . PHE A 1 265 ? -16.787 10.181 12.810 1.00 56.03 265 PHE A C 1
ATOM 2000 O O . PHE A 1 265 ? -17.178 11.243 12.327 1.00 56.03 265 PHE A O 1
ATOM 2007 N N . SER A 1 266 ? -16.241 10.097 14.017 1.00 52.06 266 SER A N 1
ATOM 2008 C CA . SER A 1 266 ? -15.974 11.278 14.830 1.00 52.06 266 SER A CA 1
ATOM 2009 C C . SER A 1 266 ? -14.494 11.645 14.762 1.00 52.06 266 SER A C 1
ATOM 2011 O O . SER A 1 266 ? -13.591 10.816 14.873 1.00 52.06 266 SER A O 1
ATOM 2013 N N . SER A 1 267 ? -14.233 12.928 14.560 1.00 49.75 267 SER A N 1
ATOM 2014 C CA . SER A 1 267 ? -12.948 13.568 14.824 1.00 49.75 267 SER A CA 1
ATOM 2015 C C . SER A 1 267 ? -13.177 14.716 15.803 1.00 49.75 267 SER A C 1
ATOM 2017 O O . SER A 1 267 ? -14.315 15.134 15.996 1.00 49.75 267 SER A O 1
ATOM 2019 N N . GLU A 1 268 ? -12.113 15.296 16.357 1.00 41.78 268 GLU A N 1
ATOM 2020 C CA . GLU A 1 268 ? -12.219 16.505 17.192 1.00 41.78 268 GLU A CA 1
ATOM 2021 C C . GLU A 1 268 ? -12.865 17.710 16.469 1.00 41.78 268 GLU A C 1
ATOM 2023 O O . GLU A 1 268 ? -13.169 18.710 17.106 1.00 41.78 268 GLU A O 1
ATOM 2028 N N . ASN A 1 269 ? -13.065 17.643 15.143 1.00 46.66 269 ASN A N 1
ATOM 2029 C CA . ASN A 1 269 ? -13.492 18.778 14.320 1.00 46.66 269 ASN A CA 1
ATOM 2030 C C . ASN A 1 269 ? -14.845 18.594 13.610 1.00 46.66 269 ASN A C 1
ATOM 2032 O O . ASN A 1 269 ? -15.440 19.582 13.192 1.00 46.66 269 ASN A O 1
ATOM 2036 N N . PHE A 1 270 ? -15.306 17.358 13.413 1.00 57.38 270 PHE A N 1
ATOM 2037 C CA . PHE A 1 270 ? -16.621 17.052 12.843 1.00 57.38 270 PHE A CA 1
ATOM 2038 C C . PHE A 1 270 ? -16.995 15.603 13.139 1.00 57.38 270 PHE A C 1
ATOM 2040 O O . PHE A 1 270 ? -16.115 14.741 13.250 1.00 57.38 270 PHE A O 1
ATOM 2047 N N . THR A 1 271 ? -18.299 15.340 13.195 1.00 69.69 271 THR A N 1
ATOM 2048 C CA . THR A 1 271 ? -18.840 13.986 13.121 1.00 69.69 271 THR A CA 1
ATOM 2049 C C . THR A 1 271 ? -19.559 13.820 11.785 1.00 69.69 271 THR A C 1
ATOM 2051 O O . THR A 1 271 ? -20.351 14.667 11.378 1.00 69.69 271 THR A O 1
ATOM 2054 N N . LEU A 1 272 ? -19.221 12.755 11.069 1.00 77.00 272 LEU A N 1
ATOM 2055 C CA . LEU A 1 272 ? -19.793 12.389 9.780 1.00 77.00 272 LEU A CA 1
ATOM 2056 C C . LEU A 1 272 ? -20.452 11.023 9.928 1.00 77.00 272 LEU A C 1
ATOM 2058 O O . LEU A 1 272 ? -19.799 10.088 10.378 1.00 77.00 272 LEU A O 1
ATOM 2062 N N . SER A 1 273 ? -21.707 10.880 9.525 1.00 79.69 273 SER A N 1
ATOM 2063 C CA . SER A 1 273 ? -22.347 9.569 9.392 1.00 79.69 273 SER A CA 1
ATOM 2064 C C . SER A 1 273 ? -22.633 9.260 7.928 1.00 79.69 273 SER A C 1
ATOM 2066 O O . SER A 1 273 ? -22.854 10.161 7.117 1.00 79.69 273 SER A O 1
ATOM 2068 N N . PHE A 1 274 ? -22.588 7.979 7.573 1.00 84.81 274 PHE A N 1
ATOM 2069 C CA . PHE A 1 274 ? -22.959 7.480 6.250 1.00 84.81 274 PHE A CA 1
ATOM 2070 C C . PHE A 1 274 ? -23.501 6.053 6.349 1.00 84.81 274 PHE A C 1
ATOM 2072 O O . PHE A 1 274 ? -23.226 5.327 7.308 1.00 84.81 274 PHE A O 1
ATOM 2079 N N . VAL A 1 275 ? -24.269 5.649 5.339 1.00 82.50 275 VAL A N 1
ATOM 2080 C CA . VAL A 1 275 ? -24.835 4.303 5.232 1.00 82.50 275 VAL A CA 1
ATOM 2081 C C . VAL A 1 275 ? -23.920 3.447 4.368 1.00 82.50 275 VAL A C 1
ATOM 2083 O O . VAL A 1 275 ? -23.624 3.794 3.220 1.00 82.50 275 VAL A O 1
ATOM 2086 N N . LEU A 1 276 ? -23.501 2.302 4.904 1.00 82.38 276 LEU A N 1
ATOM 2087 C CA . LEU A 1 276 ? -22.681 1.339 4.178 1.00 82.38 276 LEU A CA 1
ATOM 2088 C C . LEU A 1 276 ? -23.533 0.151 3.691 1.00 82.38 276 LEU A C 1
ATOM 2090 O O . LEU A 1 276 ? -24.217 -0.467 4.509 1.00 82.38 276 LEU A O 1
ATOM 2094 N N . PRO A 1 277 ? -23.504 -0.203 2.388 1.00 78.25 277 PRO A N 1
ATOM 2095 C CA . PRO A 1 277 ? -24.128 -1.429 1.894 1.00 78.25 277 PRO A CA 1
ATOM 2096 C C . PRO A 1 277 ? -23.551 -2.687 2.562 1.00 78.25 277 PRO A C 1
ATOM 2098 O O . PRO A 1 277 ? -22.434 -2.678 3.072 1.00 78.25 277 PRO A O 1
ATOM 2101 N N . SER A 1 278 ? -24.280 -3.803 2.517 1.00 79.56 278 SER A N 1
ATOM 2102 C CA . SER A 1 278 ? -23.741 -5.089 2.973 1.00 79.56 278 SER A CA 1
ATOM 2103 C C . SER A 1 278 ? -22.587 -5.576 2.081 1.00 79.56 278 SER A C 1
ATOM 2105 O O . SER A 1 278 ? -22.506 -5.233 0.900 1.00 79.56 278 SER A O 1
ATO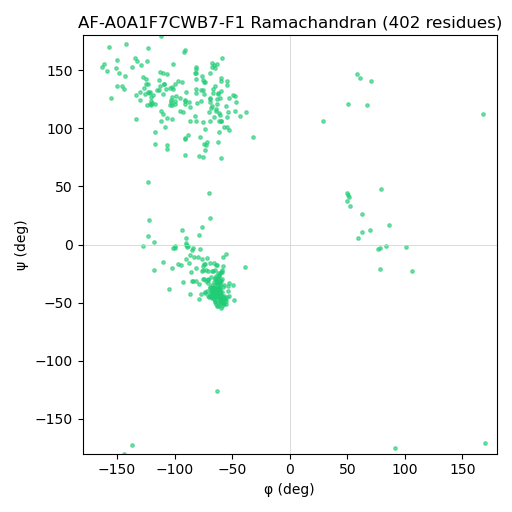M 2107 N N . GLY A 1 279 ? -21.696 -6.401 2.642 1.00 82.62 279 GLY A N 1
ATOM 2108 C CA . GLY A 1 279 ? -20.539 -6.959 1.923 1.00 82.62 279 GLY A CA 1
ATOM 2109 C C . GLY A 1 279 ? -19.296 -6.065 1.913 1.00 82.62 279 GLY A C 1
ATOM 2110 O O . GLY A 1 279 ? -18.402 -6.275 1.089 1.00 82.62 279 GLY A O 1
ATOM 2111 N N . PHE A 1 280 ? -19.248 -5.081 2.812 1.00 85.88 280 PHE A N 1
ATOM 2112 C CA . PHE A 1 280 ? -18.104 -4.207 3.024 1.00 85.88 280 PHE A CA 1
ATOM 2113 C C . PHE A 1 280 ? -17.664 -4.241 4.483 1.00 85.88 280 PHE A C 1
ATOM 2115 O O . PHE A 1 280 ? -18.489 -4.258 5.395 1.00 85.88 280 PHE A O 1
ATOM 2122 N N . ASP A 1 281 ? -16.354 -4.188 4.673 1.00 83.06 281 ASP A N 1
ATOM 2123 C CA . ASP A 1 281 ? -15.703 -4.104 5.968 1.00 83.06 281 ASP A CA 1
ATOM 2124 C C . ASP A 1 281 ? -15.150 -2.689 6.165 1.00 83.06 281 ASP A C 1
ATOM 2126 O O . ASP A 1 281 ? -14.671 -2.051 5.218 1.00 83.06 281 ASP A O 1
ATOM 2130 N N . VAL A 1 282 ? -15.163 -2.217 7.412 1.00 81.94 282 VAL A N 1
ATOM 2131 C CA . VAL A 1 282 ? -14.610 -0.914 7.799 1.00 81.94 282 VAL A CA 1
ATOM 2132 C C . VAL A 1 282 ? -13.436 -1.098 8.745 1.00 81.94 282 VAL A C 1
ATOM 2134 O O . VAL A 1 282 ? -13.514 -1.837 9.726 1.00 81.94 282 VAL A O 1
ATOM 2137 N N . ARG A 1 283 ? -12.346 -0.387 8.462 1.00 81.94 283 ARG A N 1
ATOM 2138 C CA . ARG A 1 283 ? -11.213 -0.224 9.370 1.00 81.94 283 ARG A CA 1
ATOM 2139 C C . ARG A 1 283 ? -11.153 1.214 9.841 1.00 81.94 283 ARG A C 1
ATOM 2141 O O . ARG A 1 283 ? -10.895 2.122 9.053 1.00 81.94 283 ARG A O 1
ATOM 2148 N N . ASP A 1 284 ? -11.366 1.386 11.136 1.00 75.62 284 ASP A N 1
ATOM 2149 C CA . ASP A 1 284 ? -11.129 2.644 11.826 1.00 75.62 284 ASP A CA 1
ATOM 2150 C C . ASP A 1 284 ? -9.695 2.662 12.370 1.00 75.62 284 ASP A C 1
ATOM 2152 O O . ASP A 1 284 ? -9.267 1.743 13.073 1.00 75.62 284 ASP A O 1
ATOM 2156 N N . ARG A 1 285 ? -8.927 3.679 11.980 1.00 75.31 285 ARG A N 1
ATOM 2157 C CA . ARG A 1 285 ? -7.544 3.915 12.401 1.00 75.31 285 ARG A CA 1
ATOM 2158 C C . ARG A 1 285 ? -7.447 5.311 13.019 1.00 75.31 285 ARG A C 1
ATOM 2160 O O . ARG A 1 285 ? -8.212 6.200 12.634 1.00 75.31 285 ARG A O 1
ATOM 2167 N N . PRO A 1 286 ? -6.433 5.576 13.869 1.00 69.12 286 PRO A N 1
ATOM 2168 C CA . PRO A 1 286 ? -6.283 6.869 14.543 1.00 69.12 286 PRO A CA 1
ATOM 2169 C C . PRO A 1 286 ? -6.391 8.089 13.615 1.00 69.12 286 PRO A C 1
ATOM 2171 O O . PRO A 1 286 ? -6.975 9.101 13.991 1.00 69.12 286 PRO A O 1
ATOM 2174 N N . ASN A 1 287 ? -5.916 7.982 12.368 1.00 75.69 287 ASN A N 1
ATOM 2175 C CA . ASN A 1 287 ? -5.911 9.085 11.399 1.00 75.69 287 ASN A CA 1
ATOM 2176 C C . ASN A 1 287 ? -6.744 8.845 10.134 1.00 75.69 287 ASN A C 1
ATOM 2178 O O . ASN A 1 287 ? -6.764 9.714 9.260 1.00 75.69 287 ASN A O 1
ATOM 2182 N N . SER A 1 288 ? -7.433 7.709 10.011 1.00 84.00 288 SER A N 1
ATOM 2183 C CA . SER A 1 288 ? -8.207 7.422 8.803 1.00 84.00 288 SER A CA 1
ATOM 2184 C C . SER A 1 288 ? -9.305 6.388 9.005 1.00 84.00 288 SER A C 1
ATOM 2186 O O . SER A 1 288 ? -9.094 5.416 9.721 1.00 84.00 288 SER A O 1
ATOM 2188 N N . ILE A 1 289 ? -10.388 6.503 8.243 1.00 84.06 289 ILE A N 1
ATOM 2189 C CA . ILE A 1 289 ? -11.287 5.377 7.969 1.00 84.06 289 ILE A CA 1
ATOM 2190 C C . ILE A 1 289 ? -10.954 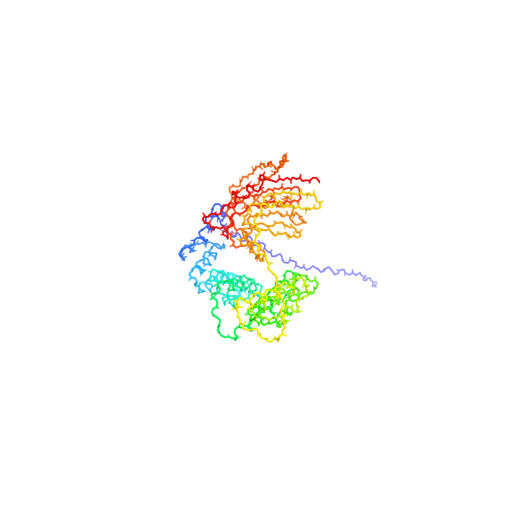4.800 6.600 1.00 84.06 289 ILE A C 1
ATOM 2192 O O . ILE A 1 289 ? -10.752 5.548 5.644 1.00 84.06 289 ILE A O 1
ATOM 2196 N N . ARG A 1 290 ? -10.944 3.471 6.499 1.00 87.06 290 ARG A N 1
ATOM 2197 C CA . ARG A 1 290 ? -10.797 2.727 5.245 1.00 87.06 290 ARG A CA 1
ATOM 2198 C C . ARG A 1 290 ? -11.966 1.762 5.086 1.00 87.06 290 ARG A C 1
ATOM 2200 O O . ARG A 1 290 ? -12.359 1.103 6.046 1.00 87.06 290 ARG A O 1
ATOM 2207 N N . ILE A 1 291 ? -12.505 1.666 3.876 1.00 87.62 291 ILE A N 1
ATOM 2208 C CA . ILE A 1 291 ? -13.605 0.762 3.534 1.00 87.62 291 ILE A CA 1
ATOM 2209 C C . ILE A 1 291 ? -13.178 -0.095 2.349 1.00 87.62 291 ILE A C 1
ATOM 2211 O O . ILE A 1 291 ? -12.728 0.418 1.318 1.00 87.62 291 ILE A O 1
ATOM 2215 N N . ALA A 1 292 ? -13.354 -1.402 2.498 1.00 87.19 292 ALA A N 1
ATOM 2216 C CA . ALA A 1 292 ? -13.040 -2.389 1.477 1.00 87.19 292 ALA A CA 1
ATOM 2217 C C . ALA A 1 292 ? -14.171 -3.405 1.338 1.00 87.19 292 ALA A C 1
ATOM 2219 O O . ALA A 1 292 ? -14.991 -3.571 2.241 1.00 87.19 292 ALA A O 1
ATOM 2220 N N . ARG A 1 293 ? -14.218 -4.107 0.205 1.00 85.06 293 ARG A N 1
ATOM 2221 C CA . ARG A 1 293 ? -15.112 -5.259 0.050 1.00 85.06 293 ARG A CA 1
ATOM 2222 C C . ARG A 1 293 ? -14.676 -6.361 1.017 1.00 85.06 293 ARG A C 1
ATOM 2224 O O . ARG A 1 293 ? -13.484 -6.635 1.119 1.00 85.06 293 ARG A O 1
ATOM 2231 N N . THR A 1 294 ? -15.626 -7.003 1.691 1.00 80.69 294 THR A N 1
ATOM 2232 C CA . THR A 1 294 ? -15.337 -8.113 2.608 1.00 80.69 294 THR A CA 1
ATOM 2233 C C . THR A 1 294 ? -14.695 -9.287 1.840 1.00 80.69 294 THR A C 1
ATOM 2235 O O . THR A 1 294 ? -15.256 -9.712 0.823 1.00 80.69 294 THR A O 1
ATOM 2238 N N . PRO A 1 295 ? -13.570 -9.860 2.311 1.00 79.75 295 PRO A N 1
ATOM 2239 C CA . PRO A 1 295 ? -12.842 -9.474 3.521 1.00 79.75 295 PRO A CA 1
ATOM 2240 C C . PRO A 1 295 ? -11.908 -8.271 3.304 1.00 79.75 295 PRO A C 1
ATOM 2242 O O . PRO A 1 295 ? -11.227 -8.175 2.281 1.00 79.75 295 PRO A O 1
ATOM 2245 N N . PHE A 1 296 ? -11.810 -7.393 4.306 1.00 79.00 296 PHE A N 1
ATOM 2246 C CA . PHE A 1 296 ? -10.769 -6.365 4.354 1.00 79.00 296 PHE A CA 1
ATOM 2247 C C . PHE A 1 296 ? -9.393 -7.026 4.445 1.00 79.00 296 PHE A C 1
ATOM 2249 O O . PHE A 1 296 ? -9.102 -7.732 5.417 1.00 79.00 296 PHE A O 1
ATOM 2256 N N . VAL A 1 297 ? -8.529 -6.747 3.475 1.00 76.56 297 VAL A N 1
ATOM 2257 C CA . VAL A 1 297 ? -7.145 -7.220 3.449 1.00 76.56 297 VAL A CA 1
ATOM 2258 C C . VAL A 1 297 ? -6.247 -6.065 3.864 1.00 76.56 297 VAL A C 1
ATOM 2260 O O . VAL A 1 297 ? -6.081 -5.099 3.123 1.00 76.56 297 VAL A O 1
ATOM 2263 N N . ASP A 1 298 ? -5.693 -6.166 5.070 1.00 66.00 298 ASP A N 1
ATOM 2264 C CA . ASP A 1 298 ? -4.711 -5.207 5.563 1.00 66.00 298 ASP A CA 1
ATOM 2265 C C . ASP A 1 298 ? -3.333 -5.590 5.002 1.00 66.00 298 ASP A C 1
ATOM 2267 O O . ASP A 1 298 ? -2.803 -6.652 5.337 1.00 66.00 298 ASP A O 1
ATOM 2271 N N . ARG A 1 299 ? -2.797 -4.777 4.086 1.00 59.81 299 ARG A N 1
ATOM 2272 C CA . ARG A 1 299 ? -1.412 -4.879 3.603 1.00 59.81 299 ARG A CA 1
ATOM 2273 C C . ARG A 1 299 ? -0.663 -3.638 4.085 1.00 59.81 299 ARG A C 1
ATOM 2275 O O . ARG A 1 299 ? -1.218 -2.538 4.060 1.00 59.81 299 ARG A O 1
ATOM 2282 N N . GLU A 1 300 ? 0.558 -3.808 4.588 1.00 44.75 300 GLU A N 1
ATOM 2283 C CA . GLU A 1 300 ? 1.317 -2.703 5.181 1.00 44.75 300 GLU A CA 1
ATOM 2284 C C . GLU A 1 300 ? 1.685 -1.653 4.125 1.00 44.75 300 GLU A C 1
ATOM 2286 O O . GLU A 1 300 ? 2.551 -1.883 3.292 1.00 44.75 300 GLU A O 1
ATOM 2291 N N . ILE A 1 301 ? 1.031 -0.490 4.245 1.00 40.59 301 ILE A N 1
ATOM 2292 C CA . ILE A 1 301 ? 1.234 0.766 3.505 1.00 40.59 301 ILE A CA 1
ATOM 2293 C C . ILE A 1 301 ? 0.878 0.670 2.011 1.00 40.59 301 ILE A C 1
ATOM 2295 O O . ILE A 1 301 ? 1.413 -0.120 1.249 1.00 40.59 301 ILE A O 1
ATOM 2299 N N . GLY A 1 302 ? -0.079 1.502 1.592 1.00 47.03 302 GLY A N 1
ATOM 2300 C CA . GLY A 1 302 ? -0.356 1.754 0.176 1.00 47.03 302 GLY A CA 1
ATOM 2301 C C . GLY A 1 302 ? -1.161 0.687 -0.570 1.00 47.03 302 GLY A C 1
ATOM 2302 O O . GLY A 1 302 ? -1.799 1.056 -1.555 1.00 47.03 302 GLY A O 1
ATOM 2303 N N . ASP A 1 303 ? -1.217 -0.557 -0.083 1.00 52.62 303 ASP A N 1
ATOM 2304 C CA . ASP A 1 303 ? -1.721 -1.719 -0.842 1.00 52.62 303 ASP A CA 1
ATOM 2305 C C . ASP A 1 303 ? -2.902 -2.468 -0.179 1.00 52.62 303 ASP A C 1
ATOM 2307 O O . ASP A 1 303 ? -3.175 -3.638 -0.453 1.00 52.62 303 ASP A O 1
ATOM 2311 N N . ASP A 1 304 ? -3.638 -1.811 0.726 1.00 71.38 304 ASP A N 1
ATOM 2312 C CA . ASP A 1 304 ? -4.919 -2.361 1.180 1.00 71.38 304 ASP A CA 1
ATOM 2313 C C . ASP A 1 304 ? -5.927 -2.447 0.017 1.00 71.38 304 ASP A C 1
ATOM 2315 O O . ASP A 1 304 ? -5.874 -1.705 -0.970 1.00 71.38 304 ASP A O 1
ATOM 2319 N N . ASN A 1 305 ? -6.906 -3.349 0.129 1.00 79.31 305 ASN A N 1
ATOM 2320 C CA . ASN A 1 305 ? -8.009 -3.396 -0.837 1.00 79.31 305 ASN A CA 1
ATOM 2321 C C . ASN A 1 305 ? -9.041 -2.275 -0.601 1.00 79.31 305 ASN A C 1
ATOM 2323 O O . ASN A 1 305 ? -10.157 -2.335 -1.129 1.00 79.31 305 ASN A O 1
ATOM 2327 N N . ALA A 1 306 ? -8.701 -1.243 0.182 1.00 85.69 306 ALA A N 1
ATOM 2328 C CA . ALA A 1 306 ? -9.616 -0.150 0.441 1.00 85.69 306 ALA A CA 1
ATOM 2329 C C . ALA A 1 306 ? -9.808 0.672 -0.831 1.00 85.69 306 ALA A C 1
ATOM 2331 O O . ALA A 1 306 ? -8.870 1.201 -1.433 1.00 85.69 306 ALA A O 1
ATOM 2332 N N . PHE A 1 307 ? -11.066 0.779 -1.235 1.00 87.62 307 PHE A N 1
ATOM 2333 C CA . PHE A 1 307 ? -11.464 1.589 -2.377 1.00 87.62 307 PHE A CA 1
ATOM 2334 C C . PHE A 1 307 ? -11.965 2.962 -1.946 1.00 87.62 307 PHE A C 1
ATOM 2336 O O . PHE A 1 307 ? -12.083 3.851 -2.777 1.00 87.62 307 PHE A O 1
ATOM 2343 N N . PHE A 1 308 ? -12.300 3.119 -0.667 1.00 90.94 308 PHE A N 1
ATOM 2344 C CA . PHE A 1 308 ? -12.844 4.337 -0.097 1.00 90.94 308 PHE A CA 1
ATOM 2345 C C . PHE A 1 308 ? -12.092 4.644 1.196 1.00 90.94 308 PHE A C 1
ATOM 2347 O O . PHE A 1 308 ? -11.957 3.777 2.065 1.00 90.94 308 PHE A O 1
ATOM 2354 N N . GLY A 1 309 ? -11.600 5.871 1.331 1.00 90.00 309 GLY A N 1
ATOM 2355 C CA . GLY A 1 309 ? -10.861 6.304 2.510 1.00 90.00 309 GLY A CA 1
ATOM 2356 C C . GLY A 1 309 ? -11.163 7.743 2.891 1.00 90.00 309 GLY A C 1
ATOM 2357 O O . GLY A 1 309 ? -11.366 8.579 2.019 1.00 90.00 309 GLY A O 1
ATOM 2358 N N . ILE A 1 310 ? -11.170 8.029 4.191 1.00 89.00 310 ILE A N 1
ATOM 2359 C CA . ILE A 1 310 ? -11.191 9.389 4.741 1.00 89.00 310 ILE A CA 1
ATOM 2360 C C . ILE A 1 310 ? -9.941 9.532 5.594 1.00 89.00 310 ILE A C 1
ATOM 2362 O O . ILE A 1 310 ? -9.786 8.778 6.552 1.00 89.00 310 ILE A O 1
ATOM 2366 N N . THR A 1 311 ? -9.066 10.479 5.267 1.00 86.44 311 THR A N 1
ATOM 2367 C CA . THR A 1 311 ? -7.781 10.674 5.950 1.00 86.44 311 THR A CA 1
ATOM 2368 C C . THR A 1 311 ? -7.700 12.079 6.533 1.00 86.44 311 THR A C 1
ATOM 2370 O O . THR A 1 311 ? -8.016 13.062 5.864 1.00 86.44 311 THR A O 1
ATOM 2373 N N . ARG A 1 312 ? -7.304 12.183 7.805 1.00 83.94 312 ARG A N 1
ATOM 2374 C CA . ARG A 1 312 ? -7.121 13.463 8.501 1.00 83.94 312 ARG A CA 1
ATOM 2375 C C . ARG A 1 312 ? -5.848 14.152 8.007 1.00 83.94 312 ARG A C 1
ATOM 2377 O O . ARG A 1 312 ? -4.823 13.496 7.828 1.00 83.94 312 ARG A O 1
ATOM 2384 N N . TYR A 1 313 ? -5.904 15.473 7.837 1.00 82.44 313 TYR A N 1
ATOM 2385 C CA . TYR A 1 313 ? -4.692 16.252 7.588 1.00 82.44 313 TYR A CA 1
ATOM 2386 C C . TYR A 1 313 ? -3.755 16.199 8.795 1.00 82.44 313 TYR A C 1
ATOM 2388 O O . TYR A 1 313 ? -4.190 16.073 9.941 1.00 82.44 313 TYR A O 1
ATOM 2396 N N . ASN A 1 314 ? -2.462 16.333 8.528 1.00 79.69 314 ASN A N 1
ATOM 2397 C CA . ASN A 1 314 ? -1.418 16.430 9.541 1.00 79.69 314 ASN A CA 1
ATOM 2398 C C . ASN A 1 314 ? -0.411 17.525 9.135 1.00 79.69 314 ASN A C 1
ATOM 2400 O O . ASN A 1 314 ? -0.639 18.265 8.180 1.00 79.69 314 ASN A O 1
ATOM 2404 N N . GLN A 1 315 ? 0.700 17.644 9.864 1.00 74.12 315 GLN A N 1
ATOM 2405 C CA . GLN A 1 315 ? 1.722 18.666 9.593 1.00 74.12 315 GLN A CA 1
ATOM 2406 C C . GLN A 1 315 ? 2.433 18.524 8.232 1.00 74.12 315 GLN A C 1
ATOM 2408 O O . GLN A 1 315 ? 3.049 19.478 7.769 1.00 74.12 315 GLN A O 1
ATOM 2413 N N . TYR A 1 316 ? 2.347 17.356 7.596 1.00 70.62 316 TYR A N 1
ATOM 2414 C CA . TYR A 1 316 ? 2.941 17.043 6.294 1.00 70.62 316 TYR A CA 1
ATOM 2415 C C . TYR A 1 316 ? 1.899 17.009 5.167 1.00 70.62 316 TYR A C 1
ATOM 2417 O O . TYR A 1 316 ? 2.174 17.464 4.062 1.00 70.62 316 TYR A O 1
ATOM 2425 N N . ASN A 1 317 ? 0.702 16.491 5.453 1.00 79.19 317 ASN A N 1
ATOM 2426 C CA . ASN A 1 317 ? -0.418 16.374 4.523 1.00 79.19 317 ASN A CA 1
ATOM 2427 C C . ASN A 1 317 ? -1.482 17.415 4.883 1.00 79.19 317 ASN A C 1
ATOM 2429 O O . ASN A 1 317 ? -2.407 17.121 5.638 1.00 79.19 317 ASN A O 1
ATOM 2433 N N . THR A 1 318 ? -1.336 18.637 4.374 1.00 85.44 318 THR A N 1
ATOM 2434 C CA . THR A 1 318 ? -2.345 19.707 4.457 1.00 85.44 318 THR A CA 1
ATOM 2435 C C . THR A 1 318 ? -3.272 19.700 3.241 1.00 85.44 318 THR A C 1
ATOM 2437 O O . THR A 1 318 ? -2.933 19.125 2.205 1.00 85.44 318 THR A O 1
ATOM 2440 N N . MET A 1 319 ? -4.402 20.410 3.321 1.00 87.75 319 MET A N 1
ATOM 2441 C CA . MET A 1 319 ? -5.314 20.602 2.186 1.00 87.75 319 MET A CA 1
ATOM 2442 C C . MET A 1 319 ? -4.591 21.138 0.946 1.00 87.75 319 MET A C 1
ATOM 2444 O O . MET A 1 319 ? -4.793 20.634 -0.156 1.00 87.75 319 MET A O 1
ATOM 2448 N N . GLU A 1 320 ? -3.720 22.131 1.119 1.00 87.88 320 GLU A N 1
ATOM 2449 C CA . GLU A 1 320 ? -2.938 22.730 0.039 1.00 87.88 320 GLU A CA 1
ATOM 2450 C C . GLU A 1 320 ? -1.960 21.720 -0.564 1.00 87.88 320 GLU A C 1
ATOM 2452 O O . GLU A 1 320 ? -1.841 21.637 -1.788 1.00 87.88 320 GLU A O 1
ATOM 2457 N N . SER A 1 321 ? -1.288 20.931 0.282 1.00 85.25 321 SER A N 1
ATOM 2458 C CA . SER A 1 321 ? -0.342 19.910 -0.175 1.00 85.25 321 SER A CA 1
ATOM 2459 C C . SER A 1 321 ? -1.039 18.782 -0.943 1.00 85.25 321 SER A C 1
ATOM 2461 O O . SER A 1 321 ? -0.560 18.388 -2.004 1.00 85.25 321 SER A O 1
ATOM 2463 N N . GLU A 1 322 ? -2.211 18.329 -0.483 1.00 88.56 322 GLU A N 1
ATOM 2464 C CA . GLU A 1 322 ? -2.991 17.271 -1.130 1.00 88.56 322 GLU A CA 1
ATOM 2465 C C . GLU A 1 322 ? -3.620 17.767 -2.437 1.00 88.56 322 GLU A C 1
ATOM 2467 O O . GLU A 1 322 ? -3.580 17.070 -3.452 1.00 88.56 322 GLU A O 1
ATOM 2472 N N . LEU A 1 323 ? -4.116 19.008 -2.461 1.00 90.06 323 LEU A N 1
ATOM 2473 C CA . LEU A 1 323 ? -4.595 19.660 -3.678 1.00 90.06 323 LEU A CA 1
ATOM 2474 C C . LEU A 1 323 ? -3.476 19.772 -4.724 1.00 90.06 323 LEU A C 1
ATOM 2476 O O . LEU A 1 323 ? -3.671 19.411 -5.886 1.00 90.06 323 LEU A O 1
ATOM 2480 N N . ALA A 1 324 ? -2.292 20.246 -4.323 1.00 85.00 324 ALA A N 1
ATOM 2481 C CA . ALA A 1 324 ? -1.132 20.353 -5.207 1.00 85.00 324 ALA A CA 1
ATOM 2482 C C . ALA A 1 324 ? -0.660 18.978 -5.699 1.00 85.00 324 ALA A C 1
ATOM 2484 O O . ALA A 1 324 ? -0.341 18.815 -6.881 1.00 85.00 324 ALA A O 1
ATOM 2485 N N . ARG A 1 325 ? -0.662 17.977 -4.813 1.00 85.44 325 ARG A N 1
ATOM 2486 C CA . ARG A 1 325 ? -0.320 16.591 -5.131 1.00 85.44 325 ARG A CA 1
ATOM 2487 C C . ARG A 1 325 ? -1.262 16.034 -6.193 1.00 85.44 325 ARG A C 1
ATOM 2489 O O . ARG A 1 325 ? -0.797 15.616 -7.249 1.00 85.44 325 ARG A O 1
ATOM 2496 N N . TYR A 1 326 ? -2.572 16.083 -5.974 1.00 87.31 326 TYR A N 1
ATOM 2497 C CA . TYR A 1 326 ? -3.539 15.514 -6.911 1.00 87.31 326 TYR A CA 1
ATOM 2498 C C . TYR A 1 326 ? -3.608 16.245 -8.249 1.00 87.31 326 TYR A C 1
ATOM 2500 O O . TYR A 1 326 ? -3.719 15.591 -9.284 1.00 87.31 326 TYR A O 1
ATOM 2508 N N . ARG A 1 327 ? -3.441 17.572 -8.265 1.00 88.00 327 ARG A N 1
ATOM 2509 C CA . ARG A 1 327 ? -3.329 18.335 -9.520 1.00 88.00 327 ARG A CA 1
ATOM 2510 C C . ARG A 1 327 ? -2.141 17.905 -10.379 1.00 88.00 327 ARG A C 1
ATOM 2512 O O . ARG A 1 327 ? -2.201 18.009 -11.597 1.00 88.00 327 ARG A O 1
ATOM 2519 N N . LYS A 1 328 ? -1.062 17.437 -9.748 1.00 84.00 328 LYS A N 1
ATOM 2520 C CA . LYS A 1 328 ? 0.134 16.939 -10.434 1.00 84.00 328 LYS A CA 1
ATOM 2521 C C . LYS A 1 328 ? 0.009 15.472 -10.855 1.00 84.00 328 LYS A C 1
ATOM 2523 O O . LYS A 1 328 ? 0.644 15.078 -11.829 1.00 84.00 328 LYS A O 1
ATOM 2528 N N . LEU A 1 329 ? -0.726 14.666 -10.090 1.00 77.19 329 LEU A N 1
ATOM 2529 C CA . LEU A 1 329 ? -0.765 13.210 -10.257 1.00 77.19 329 LEU A CA 1
ATOM 2530 C C . LEU A 1 329 ? -1.898 12.713 -11.158 1.00 77.19 329 LEU A C 1
ATOM 2532 O O . LEU A 1 329 ? -1.714 11.699 -11.828 1.00 77.19 329 LEU A O 1
ATOM 2536 N N . LEU A 1 330 ? -3.049 13.388 -11.173 1.00 84.38 330 LEU A N 1
ATOM 2537 C CA . LEU A 1 330 ? -4.203 12.935 -11.945 1.00 84.38 330 LEU A CA 1
ATOM 2538 C C . LEU A 1 330 ? -4.085 13.334 -13.413 1.00 84.38 330 LEU A C 1
ATOM 2540 O O . LEU A 1 330 ? -3.887 14.499 -13.757 1.00 84.38 330 LEU A O 1
ATOM 2544 N N . LEU A 1 331 ? -4.291 12.353 -14.277 1.00 82.56 331 LEU A N 1
ATOM 2545 C CA . LEU A 1 331 ? -4.503 12.555 -15.701 1.00 82.56 331 LEU A CA 1
ATOM 2546 C C . LEU A 1 331 ? -5.944 12.924 -15.971 1.00 82.56 331 LEU A C 1
ATOM 2548 O O . LEU A 1 331 ? -6.842 12.511 -15.234 1.00 82.56 331 LEU A O 1
ATOM 2552 N N . ASP A 1 332 ? -6.152 13.657 -17.062 1.00 87.31 332 ASP A N 1
ATOM 2553 C CA . ASP A 1 332 ? -7.475 14.132 -17.466 1.00 87.31 332 ASP A CA 1
ATOM 2554 C C . ASP A 1 332 ? -8.206 14.814 -16.300 1.00 87.31 332 ASP A C 1
ATOM 2556 O O . ASP A 1 332 ? -9.413 14.645 -16.111 1.00 87.31 332 ASP A O 1
ATOM 2560 N N . LEU A 1 333 ? -7.430 15.554 -15.495 1.00 91.94 333 LEU A N 1
ATOM 2561 C CA . LEU A 1 333 ? -7.879 16.200 -14.274 1.00 91.94 333 LEU A CA 1
ATOM 2562 C C . LEU A 1 333 ? -9.119 17.053 -14.549 1.00 91.94 333 LEU A C 1
ATOM 2564 O O . LEU A 1 333 ? -9.106 17.971 -15.371 1.00 91.94 333 LEU A O 1
ATOM 2568 N N . LYS A 1 334 ? -10.166 16.798 -13.772 1.00 95.62 334 LYS A N 1
ATOM 2569 C CA . LYS A 1 334 ? -11.367 17.622 -13.693 1.00 95.62 334 LYS A CA 1
ATOM 2570 C C . LYS A 1 334 ? -11.526 18.118 -12.271 1.00 95.62 334 LYS A C 1
ATOM 2572 O O . LYS A 1 334 ? -11.646 17.321 -11.340 1.00 95.62 334 LYS A O 1
ATOM 2577 N N . GLU A 1 335 ? -11.558 19.434 -12.132 1.00 95.69 335 GLU A N 1
ATOM 2578 C CA . GLU A 1 335 ? -11.882 20.115 -10.886 1.00 95.69 335 GLU A CA 1
ATOM 2579 C C . GLU A 1 335 ? -13.351 20.544 -10.923 1.00 95.69 335 GLU A C 1
ATOM 2581 O O . GLU A 1 335 ? -13.820 21.146 -11.891 1.00 95.69 335 GLU A O 1
ATOM 2586 N N . SER A 1 336 ? -14.095 20.184 -9.885 1.00 94.88 336 SER A N 1
ATOM 2587 C CA . SER A 1 336 ? -15.510 20.507 -9.732 1.00 94.88 336 SER A CA 1
ATOM 2588 C C . SER A 1 336 ? -15.839 20.772 -8.265 1.00 94.88 336 SER A C 1
ATOM 2590 O O . SER A 1 336 ? -14.985 20.667 -7.387 1.00 94.88 336 SER A O 1
ATOM 2592 N N . ALA A 1 337 ? -17.102 21.077 -7.985 1.00 92.12 337 ALA A N 1
ATOM 2593 C CA . ALA A 1 337 ? -17.619 21.159 -6.628 1.00 92.12 337 ALA A CA 1
ATOM 2594 C C . ALA A 1 337 ? -18.648 20.046 -6.391 1.00 92.12 337 ALA A C 1
ATOM 2596 O O . ALA A 1 337 ? -19.531 19.849 -7.225 1.00 92.12 337 ALA A O 1
ATOM 2597 N N . ASN A 1 338 ? -18.542 19.325 -5.272 1.00 88.00 338 ASN A N 1
ATOM 2598 C CA . ASN A 1 338 ? -19.590 18.412 -4.807 1.00 88.00 338 ASN A CA 1
ATOM 2599 C C . ASN A 1 338 ? -20.282 19.002 -3.587 1.00 88.00 338 ASN A C 1
ATOM 2601 O O . ASN A 1 338 ? -19.625 19.459 -2.654 1.00 88.00 338 ASN A O 1
ATOM 2605 N N . VAL A 1 339 ? -21.613 18.961 -3.594 1.00 89.19 339 VAL A N 1
ATOM 2606 C CA . VAL A 1 339 ? -22.424 19.375 -2.452 1.00 89.19 339 VAL A CA 1
ATOM 2607 C C . VAL A 1 339 ? -22.715 18.148 -1.598 1.00 89.19 339 VAL A C 1
ATOM 2609 O O . VAL A 1 339 ? -23.412 17.238 -2.041 1.00 89.19 339 VAL A O 1
ATOM 2612 N N . ILE A 1 340 ? -22.184 18.129 -0.379 1.00 87.75 340 ILE A N 1
ATOM 2613 C CA . ILE A 1 340 ? -22.427 17.089 0.620 1.00 87.75 340 ILE A CA 1
ATOM 2614 C C . ILE A 1 340 ? -23.115 17.754 1.804 1.00 87.75 340 ILE A C 1
ATOM 2616 O O . ILE A 1 340 ? -22.590 18.703 2.383 1.00 87.75 340 ILE A O 1
ATOM 2620 N N . ASP A 1 341 ? -24.317 17.273 2.120 1.00 86.62 341 ASP A N 1
ATOM 2621 C CA . ASP A 1 341 ? -25.155 17.794 3.203 1.00 86.62 341 ASP A CA 1
ATOM 2622 C C . ASP A 1 341 ? -25.331 19.328 3.168 1.00 86.62 341 ASP A C 1
ATOM 2624 O O . ASP A 1 341 ? -25.166 20.042 4.153 1.00 86.62 341 ASP A O 1
ATOM 2628 N N . GLY A 1 342 ? -25.592 19.862 1.970 1.00 86.19 342 GLY A N 1
ATOM 2629 C CA . GLY A 1 342 ? -25.776 21.300 1.740 1.00 86.19 342 GLY A CA 1
ATOM 2630 C C . GLY A 1 342 ? -24.486 22.129 1.713 1.00 86.19 342 GLY A C 1
ATOM 2631 O O . GLY A 1 342 ? -24.547 23.315 1.396 1.00 86.19 342 GLY A O 1
ATOM 2632 N N . THR A 1 343 ? -23.324 21.527 1.975 1.00 86.38 343 THR A N 1
ATOM 2633 C CA . THR A 1 343 ? -22.022 22.207 1.945 1.00 86.38 343 THR A CA 1
ATOM 2634 C C . THR A 1 343 ? -21.244 21.840 0.687 1.00 86.38 343 THR A C 1
ATOM 2636 O O . THR A 1 343 ? -21.180 20.676 0.304 1.00 86.38 343 THR A O 1
ATOM 2639 N N . SER A 1 344 ? -20.657 22.837 0.025 1.00 91.50 344 SER A N 1
ATOM 2640 C CA . SER A 1 344 ? -19.887 22.657 -1.210 1.00 91.50 344 SER A CA 1
ATOM 2641 C C . SER A 1 344 ? -18.407 22.405 -0.915 1.00 91.50 344 SER A C 1
ATOM 2643 O O . SER A 1 344 ? -17.793 23.166 -0.167 1.00 91.50 344 SER A O 1
ATOM 2645 N N . PHE A 1 345 ? -17.827 21.374 -1.532 1.00 92.56 345 PHE A N 1
ATOM 2646 C CA . PHE A 1 345 ? -16.426 20.980 -1.363 1.00 92.56 345 PHE A CA 1
ATOM 2647 C C . PHE A 1 345 ? -15.708 20.843 -2.704 1.00 92.56 345 PHE A C 1
ATOM 2649 O O . PHE A 1 345 ? -16.284 20.361 -3.686 1.00 92.56 345 PHE A O 1
ATOM 2656 N N . ILE A 1 346 ? -14.424 21.214 -2.727 1.00 94.62 346 ILE A N 1
ATOM 2657 C CA . ILE A 1 346 ? -13.559 21.020 -3.896 1.00 94.62 346 ILE A CA 1
ATOM 2658 C C . ILE A 1 346 ? -13.440 19.524 -4.161 1.00 94.62 346 ILE A C 1
ATOM 2660 O O . ILE A 1 346 ? -13.131 18.739 -3.263 1.00 94.62 346 ILE A O 1
ATOM 2664 N N . THR A 1 347 ? -13.687 19.139 -5.406 1.00 96.12 347 THR A N 1
ATOM 2665 C CA . THR A 1 347 ? -13.538 17.770 -5.877 1.00 96.12 347 THR A CA 1
ATOM 2666 C C . THR A 1 347 ? -12.580 17.721 -7.045 1.00 96.12 347 THR A C 1
ATOM 2668 O O . THR A 1 347 ? -12.738 18.463 -8.013 1.00 96.12 347 THR A O 1
ATOM 2671 N N . LEU A 1 348 ? -11.626 16.804 -6.972 1.00 95.88 348 LEU A N 1
ATOM 2672 C CA . LEU A 1 348 ? -10.759 16.451 -8.082 1.00 95.88 348 LEU A CA 1
ATOM 2673 C C . LEU A 1 348 ? -11.139 15.060 -8.579 1.00 95.88 348 LEU A C 1
ATOM 2675 O O . LEU A 1 348 ? -11.398 14.153 -7.791 1.00 95.88 348 LEU A O 1
ATOM 2679 N N . SER A 1 349 ? -11.172 14.884 -9.891 1.00 94.44 349 SER A N 1
ATOM 2680 C CA . SER A 1 349 ? -11.315 13.570 -10.508 1.00 94.44 349 SER A CA 1
ATOM 2681 C C . SER A 1 349 ? -10.375 13.430 -11.683 1.00 94.44 349 SER A C 1
ATOM 2683 O O . SER A 1 349 ? -10.001 14.419 -12.307 1.00 94.44 349 SER A O 1
ATOM 2685 N N . GLY A 1 350 ? -9.987 12.202 -11.975 1.00 90.69 350 GLY A N 1
ATOM 2686 C CA . GLY A 1 350 ? -9.090 11.894 -13.074 1.00 90.69 350 GLY A CA 1
ATOM 2687 C C . GLY A 1 350 ? -8.641 10.449 -12.987 1.00 90.69 350 GLY A C 1
ATOM 2688 O O . GLY A 1 350 ? -9.162 9.677 -12.180 1.00 90.69 350 GLY A O 1
ATOM 2689 N N . LYS A 1 351 ? -7.669 10.090 -13.814 1.00 85.81 351 LYS A N 1
ATOM 2690 C CA . LYS A 1 351 ? -7.061 8.763 -13.802 1.00 85.81 351 LYS A CA 1
ATOM 2691 C C . LYS A 1 351 ? -5.706 8.820 -13.111 1.00 85.81 351 LYS A C 1
ATOM 2693 O O . LYS A 1 351 ? -4.927 9.734 -13.374 1.00 85.81 351 LYS A O 1
ATOM 2698 N N . ASP A 1 352 ? -5.422 7.867 -12.237 1.00 77.00 352 ASP A N 1
ATOM 2699 C CA . ASP A 1 352 ? -4.144 7.801 -11.532 1.00 77.00 352 ASP A CA 1
ATOM 2700 C C . ASP A 1 352 ? -3.140 6.940 -12.324 1.00 77.00 352 ASP A C 1
ATOM 2702 O O . ASP A 1 352 ? -3.380 5.783 -12.645 1.00 77.00 352 ASP A O 1
ATOM 2706 N N . TRP A 1 353 ? -1.995 7.506 -12.722 1.00 57.31 353 TRP A N 1
ATOM 2707 C CA . TRP A 1 353 ? -0.990 6.758 -13.504 1.00 57.31 353 TRP A CA 1
ATOM 2708 C C . TRP A 1 353 ? -0.135 5.829 -12.607 1.00 57.31 353 TRP A C 1
ATOM 2710 O O . TRP A 1 353 ? 0.844 5.268 -13.069 1.00 57.31 353 TRP A O 1
ATOM 2720 N N . GLY A 1 354 ? -0.433 5.630 -11.318 1.00 53.91 354 GLY A N 1
ATOM 2721 C CA . GLY A 1 354 ? 0.286 4.625 -10.517 1.00 53.91 354 GLY A CA 1
ATOM 2722 C C . GLY A 1 354 ? 1.665 5.081 -10.031 1.00 53.91 354 GLY A C 1
ATOM 2723 O O . GLY A 1 354 ? 2.652 4.361 -10.144 1.00 53.91 354 GLY A O 1
ATOM 2724 N N . ARG A 1 355 ? 1.743 6.291 -9.460 1.00 50.97 355 ARG A N 1
ATOM 2725 C CA . ARG A 1 355 ? 2.872 6.670 -8.581 1.00 50.97 355 ARG A CA 1
ATOM 2726 C C . ARG A 1 355 ? 2.644 6.305 -7.112 1.00 50.97 355 ARG A C 1
ATOM 2728 O O . ARG A 1 355 ? 3.521 6.570 -6.294 1.00 50.97 355 ARG A O 1
ATOM 2735 N N . PHE A 1 356 ? 1.492 5.733 -6.773 1.00 48.19 356 PHE A N 1
ATOM 2736 C CA . PHE A 1 356 ? 1.334 5.022 -5.512 1.00 48.19 356 PHE A CA 1
ATOM 2737 C C . PHE A 1 356 ? 2.035 3.673 -5.642 1.00 48.19 356 PHE A C 1
ATOM 2739 O O . PHE A 1 356 ? 1.891 3.010 -6.661 1.00 48.19 356 PHE A O 1
ATOM 2746 N N . GLU A 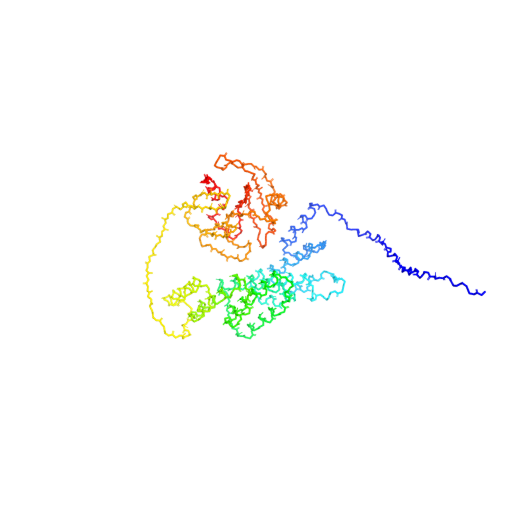1 357 ? 2.834 3.338 -4.636 1.00 46.56 357 GLU A N 1
ATOM 2747 C CA . GLU A 1 357 ? 3.602 2.103 -4.468 1.00 46.56 357 GLU A CA 1
ATOM 2748 C C . GLU A 1 357 ? 2.917 0.865 -5.088 1.00 46.56 357 GLU A C 1
ATOM 2750 O O . GLU A 1 357 ? 2.114 0.205 -4.441 1.00 46.56 357 GLU A O 1
ATOM 2755 N N . GLY A 1 358 ? 3.242 0.549 -6.346 1.00 42.09 358 GLY A N 1
ATOM 2756 C CA . GLY A 1 358 ? 3.069 -0.791 -6.916 1.00 42.09 358 GLY A CA 1
ATOM 2757 C C . GLY A 1 358 ? 1.931 -1.032 -7.911 1.00 42.09 358 GLY A C 1
ATOM 2758 O O . GLY A 1 358 ? 2.092 -1.928 -8.727 1.00 42.09 358 GLY A O 1
ATOM 2759 N N . ASP A 1 359 ? 0.845 -0.254 -7.957 1.00 48.41 359 ASP A N 1
ATOM 2760 C CA . ASP A 1 359 ? -0.283 -0.582 -8.850 1.00 48.41 359 ASP A CA 1
ATOM 2761 C C . ASP A 1 359 ? -0.965 0.652 -9.466 1.00 48.41 359 ASP A C 1
ATOM 2763 O O . ASP A 1 359 ? -1.292 1.629 -8.793 1.00 48.41 359 ASP A O 1
ATOM 2767 N N . SER A 1 360 ? -1.217 0.602 -10.779 1.00 50.28 360 SER A N 1
ATOM 2768 C CA . SER A 1 360 ? -1.973 1.626 -11.518 1.00 50.28 360 SER A CA 1
ATOM 2769 C C . SER A 1 360 ? -3.394 1.756 -10.957 1.00 50.28 360 SER A C 1
ATOM 2771 O O . SER A 1 360 ? -4.230 0.892 -11.207 1.00 50.28 360 SER A O 1
ATOM 2773 N N . ALA A 1 361 ? -3.704 2.818 -10.218 1.00 57.75 361 ALA A N 1
ATOM 2774 C CA . ALA A 1 361 ? -5.071 3.085 -9.781 1.00 57.75 361 ALA A CA 1
ATOM 2775 C C . ALA A 1 361 ? -5.900 3.608 -10.966 1.00 57.75 361 ALA A C 1
ATOM 2777 O O . ALA A 1 361 ? -5.475 4.489 -11.689 1.00 57.75 361 ALA A O 1
ATOM 2778 N N . GLY A 1 362 ? -7.072 3.038 -11.224 1.00 76.06 362 GLY A N 1
ATOM 2779 C CA . GLY A 1 362 ? -7.968 3.435 -12.309 1.00 76.06 362 GLY A CA 1
ATOM 2780 C C . GLY A 1 362 ? -8.494 4.866 -12.160 1.00 76.06 362 GLY A C 1
ATOM 2781 O O . GLY A 1 362 ? -7.747 5.841 -12.067 1.00 76.06 362 GLY A O 1
ATOM 2782 N N . ASN A 1 363 ? -9.809 5.042 -12.189 1.00 87.12 363 ASN A N 1
ATOM 2783 C CA . ASN A 1 363 ? -10.363 6.360 -11.917 1.00 87.12 363 ASN A CA 1
ATOM 2784 C C . ASN A 1 363 ? -10.297 6.668 -10.414 1.00 87.12 363 ASN A C 1
ATOM 2786 O O . ASN A 1 363 ? -10.542 5.809 -9.560 1.00 87.12 363 ASN A O 1
ATOM 2790 N N . VAL A 1 364 ? -9.996 7.927 -10.106 1.00 89.31 364 VAL A N 1
ATOM 2791 C CA . VAL A 1 364 ? -9.915 8.459 -8.747 1.00 89.31 364 VAL A CA 1
ATOM 2792 C C . VAL A 1 364 ? -10.869 9.639 -8.599 1.00 89.31 364 VAL A C 1
ATOM 2794 O O . VAL A 1 364 ? -10.982 10.487 -9.488 1.00 89.31 364 VAL A O 1
ATOM 2797 N N . LEU A 1 365 ? -11.556 9.694 -7.459 1.00 93.81 365 LEU A N 1
ATOM 2798 C CA . LEU A 1 365 ? -12.320 10.846 -6.985 1.00 93.81 365 LEU A CA 1
ATOM 2799 C C . LEU A 1 365 ? -11.762 11.278 -5.631 1.00 93.81 365 LEU A C 1
ATOM 2801 O O . LEU A 1 365 ? -11.694 10.468 -4.710 1.00 93.81 365 LEU A O 1
ATOM 2805 N N . VAL A 1 366 ? -11.421 12.553 -5.498 1.00 94.94 366 VAL A N 1
ATOM 2806 C CA . VAL A 1 366 ? -10.913 13.142 -4.259 1.00 94.94 366 VAL A CA 1
ATOM 2807 C C . VAL A 1 366 ? -11.807 14.295 -3.851 1.00 94.94 366 VAL A C 1
ATOM 2809 O O . VAL A 1 366 ? -12.073 15.169 -4.672 1.00 94.94 366 VAL A O 1
ATOM 2812 N N . ILE A 1 367 ? -12.242 14.330 -2.595 1.00 94.88 367 ILE A N 1
ATOM 2813 C CA . ILE A 1 367 ? -13.038 15.426 -2.032 1.00 94.88 367 ILE A CA 1
ATOM 2814 C C . ILE A 1 367 ? -12.281 16.018 -0.849 1.00 94.88 367 ILE A C 1
ATOM 2816 O O . ILE A 1 367 ? -11.932 15.301 0.087 1.00 94.88 367 ILE A O 1
ATOM 2820 N N . LEU A 1 368 ? -12.016 17.324 -0.891 1.00 92.44 368 LEU A N 1
ATOM 2821 C CA . LEU A 1 368 ? -11.275 18.017 0.161 1.00 92.44 368 LEU A CA 1
ATOM 2822 C C . LEU A 1 368 ? -12.241 18.661 1.156 1.00 92.44 368 LEU A C 1
ATOM 2824 O O . LEU A 1 368 ? -12.958 19.608 0.826 1.00 92.44 368 LEU A O 1
ATOM 2828 N N . PHE A 1 369 ? -12.219 18.170 2.392 1.00 88.62 369 PHE A N 1
ATOM 2829 C CA . PHE A 1 369 ? -12.860 18.813 3.534 1.00 88.62 369 PHE A CA 1
ATOM 2830 C C . PHE A 1 369 ? -11.866 19.765 4.224 1.00 88.62 369 PHE A C 1
ATOM 2832 O O . PHE A 1 369 ? -10.662 19.674 3.987 1.00 88.62 369 PHE A O 1
ATOM 2839 N N . PRO A 1 370 ? -12.313 20.646 5.139 1.00 83.81 370 PRO A N 1
ATOM 2840 C CA . PRO A 1 370 ? -11.418 21.575 5.839 1.00 83.81 370 PRO A CA 1
ATOM 2841 C C . PRO A 1 370 ? -10.329 20.915 6.704 1.00 83.81 370 PRO A C 1
ATOM 2843 O O . PRO A 1 370 ? -9.293 21.520 6.960 1.00 83.81 370 PRO A O 1
ATOM 2846 N N . LYS A 1 371 ? -10.562 19.693 7.201 1.00 82.50 371 LYS A N 1
ATOM 2847 C CA . LYS A 1 371 ? -9.668 18.988 8.150 1.00 82.50 371 LYS A CA 1
ATOM 2848 C C . LYS A 1 371 ? -9.272 17.576 7.709 1.00 82.50 371 LYS A C 1
ATOM 2850 O O . LYS A 1 371 ? -8.552 16.878 8.420 1.00 82.50 371 LYS A O 1
ATOM 2855 N N . SER A 1 372 ? -9.773 17.135 6.565 1.00 88.19 372 SER A N 1
ATOM 2856 C CA . SER A 1 372 ? -9.526 15.803 6.024 1.00 88.19 372 SER A CA 1
ATOM 2857 C C . SER A 1 372 ? -9.739 15.817 4.522 1.00 88.19 372 SER A C 1
ATOM 2859 O O . SER A 1 372 ? -10.297 16.768 3.976 1.00 88.19 372 SER A O 1
ATOM 2861 N N . TRP A 1 373 ? -9.355 14.742 3.862 1.00 92.44 373 TRP A N 1
ATOM 2862 C CA . TRP A 1 373 ? -9.772 14.484 2.498 1.00 92.44 373 TRP A CA 1
ATOM 2863 C C . TRP A 1 373 ? -10.328 13.073 2.380 1.00 92.44 373 TRP A C 1
ATOM 2865 O O . TRP A 1 373 ? -10.000 12.187 3.172 1.00 92.44 373 TRP A O 1
ATOM 2875 N N . LEU A 1 374 ? -11.197 12.888 1.397 1.00 93.19 374 LEU A N 1
ATOM 2876 C CA . LEU A 1 374 ? -11.769 11.603 1.037 1.00 93.19 374 LEU A CA 1
ATOM 2877 C C . LEU A 1 374 ? -11.288 11.187 -0.337 1.00 93.19 374 LEU A C 1
ATOM 2879 O O . LEU A 1 374 ? -11.202 12.012 -1.242 1.00 93.19 374 LEU A O 1
ATOM 2883 N N . GLU A 1 375 ? -11.022 9.898 -0.486 1.00 92.25 375 GLU A N 1
ATOM 2884 C CA . GLU A 1 375 ? -10.557 9.274 -1.718 1.00 92.25 375 GLU A CA 1
ATOM 2885 C C . GLU A 1 375 ? -11.473 8.105 -2.070 1.00 92.25 375 GLU A C 1
ATOM 2887 O O . GLU A 1 375 ? -11.794 7.282 -1.211 1.00 92.25 375 GLU A O 1
ATOM 2892 N N . ILE A 1 376 ? -11.864 8.016 -3.340 1.00 92.00 376 ILE A N 1
ATOM 2893 C CA . ILE A 1 376 ? -12.467 6.825 -3.937 1.00 92.00 376 ILE A CA 1
ATOM 2894 C C . ILE A 1 376 ? -11.584 6.397 -5.102 1.00 92.00 376 ILE A C 1
ATOM 2896 O O . ILE A 1 376 ? -11.373 7.184 -6.023 1.00 92.00 376 ILE A O 1
ATOM 2900 N N . ILE A 1 377 ? -11.069 5.170 -5.052 1.00 86.56 377 ILE A N 1
ATOM 2901 C CA . ILE A 1 377 ? -10.007 4.684 -5.935 1.00 86.56 377 ILE A CA 1
ATOM 2902 C C . ILE A 1 377 ? -10.410 3.340 -6.547 1.00 86.56 377 ILE A C 1
ATOM 2904 O O . ILE A 1 377 ? -10.676 2.363 -5.841 1.00 86.56 377 ILE A O 1
ATOM 2908 N N . GLU A 1 378 ? -10.392 3.258 -7.874 1.00 81.88 378 GLU A N 1
ATOM 2909 C CA . GLU A 1 378 ? -10.496 1.995 -8.612 1.00 81.88 378 GLU A CA 1
ATOM 2910 C C . GLU A 1 378 ? -9.153 1.250 -8.623 1.00 81.88 378 GLU A C 1
ATOM 2912 O O . GLU A 1 378 ? -8.427 1.262 -9.611 1.00 81.88 378 GLU A O 1
ATOM 2917 N N . ARG A 1 379 ? -8.776 0.613 -7.510 1.00 69.56 379 ARG A N 1
ATOM 2918 C CA . ARG A 1 379 ? -7.540 -0.194 -7.463 1.00 69.56 379 ARG A CA 1
ATOM 2919 C C . ARG A 1 379 ? -7.653 -1.479 -8.306 1.00 69.56 379 ARG A C 1
ATOM 2921 O O . ARG A 1 379 ? -8.722 -2.092 -8.301 1.00 69.56 379 ARG A O 1
ATOM 2928 N N . PRO A 1 380 ? -6.561 -1.977 -8.918 1.00 59.22 380 PRO A N 1
ATOM 2929 C CA . PRO A 1 380 ? -6.528 -3.291 -9.573 1.00 59.22 380 PRO A CA 1
ATOM 2930 C C . PRO A 1 380 ? -6.894 -4.447 -8.635 1.00 59.22 380 PRO A C 1
ATOM 2932 O O . PRO A 1 380 ? -7.611 -5.357 -9.039 1.00 59.22 380 PRO A O 1
ATOM 2935 N N . ALA A 1 381 ? -6.519 -4.365 -7.352 1.00 58.56 381 ALA A N 1
ATOM 2936 C CA . ALA A 1 381 ? -6.940 -5.314 -6.314 1.00 58.56 381 ALA A CA 1
ATOM 2937 C C . ALA A 1 381 ? -8.475 -5.418 -6.148 1.00 58.56 381 ALA A C 1
ATOM 2939 O O . ALA A 1 381 ? -8.980 -6.396 -5.599 1.00 58.56 381 ALA A O 1
ATOM 2940 N N . ASN A 1 382 ? -9.223 -4.428 -6.647 1.00 57.38 382 ASN A N 1
ATOM 2941 C CA . ASN A 1 382 ? -10.683 -4.382 -6.646 1.00 57.38 382 ASN A CA 1
ATOM 2942 C C . ASN A 1 382 ? -11.308 -4.791 -7.995 1.00 57.38 382 ASN A C 1
ATOM 2944 O O . ASN A 1 382 ? -12.537 -4.840 -8.099 1.00 57.38 382 ASN A O 1
ATOM 2948 N N . ALA A 1 383 ? -10.500 -5.112 -9.014 1.00 52.94 383 ALA A N 1
ATOM 2949 C CA . ALA A 1 383 ? -10.955 -5.472 -10.354 1.00 52.94 383 ALA A CA 1
ATOM 2950 C C . ALA A 1 383 ? -11.567 -6.886 -10.377 1.00 52.94 383 ALA A C 1
ATOM 2952 O O . ALA A 1 383 ? -10.945 -7.873 -10.757 1.00 52.94 383 ALA A O 1
ATOM 2953 N N . SER A 1 384 ? -12.831 -6.983 -9.970 1.00 56.44 384 SER A N 1
ATOM 2954 C CA . SER A 1 384 ? -13.706 -8.116 -10.289 1.00 56.44 384 SER A CA 1
ATOM 2955 C C . SER A 1 384 ? -14.785 -7.641 -11.261 1.00 56.44 384 SER A C 1
ATOM 2957 O O . SER A 1 384 ? -15.238 -6.507 -11.130 1.00 56.44 384 SER A O 1
ATOM 2959 N N . GLN A 1 385 ? -15.259 -8.501 -12.172 1.00 53.00 385 GLN A N 1
ATOM 2960 C CA . GLN A 1 385 ? -16.301 -8.171 -13.170 1.00 53.00 385 GLN A CA 1
ATOM 2961 C C . GLN A 1 385 ? -17.619 -7.610 -12.585 1.00 53.00 385 GLN A C 1
ATOM 2963 O O . GLN A 1 385 ? -18.487 -7.194 -13.343 1.00 53.00 385 GLN A O 1
ATOM 2968 N N . SER A 1 386 ? -17.801 -7.615 -11.259 1.00 67.50 386 SER A N 1
ATOM 2969 C CA . SER A 1 386 ? -19.037 -7.213 -10.584 1.00 67.50 386 SER A CA 1
ATOM 2970 C C . SER A 1 386 ? -18.872 -6.091 -9.547 1.00 67.50 386 SER A C 1
ATOM 2972 O O . SER A 1 386 ? -19.812 -5.858 -8.784 1.00 67.50 386 SER A O 1
ATOM 2974 N N . PHE A 1 387 ? -17.700 -5.458 -9.420 1.00 79.31 387 PHE A N 1
ATOM 2975 C CA . PHE A 1 387 ? -17.470 -4.411 -8.415 1.00 79.31 387 PHE A CA 1
ATOM 2976 C C . PHE A 1 387 ? -16.990 -3.116 -9.066 1.00 79.31 387 PHE A C 1
ATOM 2978 O O . PHE A 1 387 ? -15.939 -3.088 -9.691 1.00 79.31 387 PHE A O 1
ATOM 2985 N N . GLU A 1 388 ? -17.768 -2.051 -8.864 1.00 86.00 388 GLU A N 1
ATOM 2986 C CA . GLU A 1 388 ? -17.558 -0.717 -9.433 1.00 86.00 388 GLU A CA 1
ATOM 2987 C C . GLU A 1 388 ? -17.303 0.293 -8.292 1.00 86.00 388 GLU A C 1
ATOM 2989 O O . GLU A 1 388 ? -18.258 0.905 -7.787 1.00 86.00 388 GLU A O 1
ATOM 2994 N N . PRO A 1 389 ? -16.044 0.457 -7.837 1.00 87.62 389 PRO A N 1
ATOM 2995 C CA . PRO A 1 389 ? -15.671 1.291 -6.693 1.00 87.62 389 PRO A CA 1
ATOM 2996 C C . PRO A 1 389 ? -16.257 2.701 -6.699 1.00 87.62 389 PRO A C 1
ATOM 2998 O O . PRO A 1 389 ? -16.837 3.137 -5.705 1.00 87.62 389 PRO A O 1
ATOM 3001 N N . LEU A 1 390 ? -16.167 3.407 -7.828 1.00 89.31 390 LEU A N 1
ATOM 3002 C CA . LEU A 1 390 ? -16.682 4.769 -7.967 1.00 89.31 390 LEU A CA 1
ATOM 3003 C C . LEU A 1 390 ? -18.203 4.834 -7.857 1.00 89.31 390 LEU A C 1
ATOM 3005 O O . LEU A 1 390 ? -18.739 5.767 -7.258 1.00 89.31 390 LEU A O 1
ATOM 3009 N N . THR A 1 391 ? -18.906 3.841 -8.399 1.00 89.50 391 THR A N 1
ATOM 3010 C CA . THR A 1 391 ? -20.368 3.759 -8.308 1.00 89.50 391 THR A CA 1
ATOM 3011 C C . THR A 1 391 ? -20.809 3.525 -6.866 1.00 89.50 391 THR A C 1
ATOM 3013 O O . THR A 1 391 ? -21.718 4.200 -6.377 1.00 89.50 391 THR A O 1
ATOM 3016 N N . VAL A 1 392 ? -20.155 2.601 -6.158 1.00 89.94 392 VAL A N 1
ATOM 3017 C CA . VAL A 1 392 ? -20.456 2.320 -4.747 1.00 89.94 392 VAL A CA 1
ATOM 3018 C C . VAL A 1 392 ? -20.075 3.503 -3.860 1.00 89.94 392 VAL A C 1
ATOM 3020 O O . VAL A 1 392 ? -20.883 3.941 -3.045 1.00 89.94 392 VAL A O 1
ATOM 3023 N N . GLY A 1 393 ? -18.890 4.079 -4.054 1.00 91.44 393 GLY A N 1
ATOM 3024 C CA . GLY A 1 393 ? -18.427 5.220 -3.273 1.00 91.44 393 GLY A CA 1
ATOM 3025 C C . GLY A 1 393 ? -19.324 6.449 -3.447 1.00 91.44 393 GLY A C 1
ATOM 3026 O O . GLY A 1 393 ? -19.674 7.086 -2.460 1.00 91.44 393 GLY A O 1
ATOM 3027 N N . LYS A 1 394 ? -19.814 6.732 -4.665 1.00 91.19 394 LYS A N 1
ATOM 3028 C CA . LYS A 1 394 ? -20.812 7.794 -4.903 1.00 91.19 394 LYS A CA 1
ATOM 3029 C C . LYS A 1 394 ? -22.146 7.536 -4.199 1.00 91.19 394 LYS A C 1
ATOM 3031 O O . LYS A 1 394 ? -22.765 8.484 -3.720 1.00 91.19 394 LYS A O 1
ATOM 3036 N N . LYS A 1 395 ? -22.583 6.274 -4.088 1.00 90.19 395 LYS A N 1
ATOM 3037 C CA . LYS A 1 395 ? -23.759 5.926 -3.272 1.00 90.19 395 LYS A CA 1
ATOM 3038 C C . LYS A 1 395 ? -23.511 6.226 -1.795 1.00 90.19 395 LYS A C 1
ATOM 3040 O O . LYS A 1 395 ? -24.361 6.863 -1.186 1.00 90.19 395 LYS A O 1
ATOM 3045 N N . ILE A 1 396 ? -22.348 5.862 -1.250 1.00 89.94 396 ILE A N 1
ATOM 3046 C CA . ILE A 1 396 ? -21.978 6.194 0.138 1.00 89.94 396 ILE A CA 1
ATOM 3047 C C . ILE A 1 396 ? -21.984 7.719 0.340 1.00 89.94 396 ILE A C 1
ATOM 3049 O O . ILE A 1 396 ? -22.655 8.206 1.249 1.00 89.94 396 ILE A O 1
ATOM 3053 N N . LEU A 1 397 ? -21.336 8.479 -0.553 1.00 90.69 397 LEU A N 1
ATOM 3054 C CA . LEU A 1 397 ? -21.310 9.949 -0.516 1.00 90.69 397 LEU A CA 1
ATOM 3055 C C . LEU A 1 397 ? -22.716 10.564 -0.467 1.00 90.69 397 LEU A C 1
ATOM 3057 O O . LEU A 1 397 ? -22.944 11.508 0.282 1.00 90.69 397 LEU A O 1
ATOM 3061 N N . SER A 1 398 ? -23.678 10.012 -1.213 1.00 89.69 398 SER A N 1
ATOM 3062 C CA . SER A 1 398 ? -25.059 10.524 -1.230 1.00 89.69 398 SER A CA 1
ATOM 3063 C C . SER A 1 398 ? -25.806 10.375 0.103 1.00 89.69 398 SER A C 1
ATOM 3065 O O . SER A 1 398 ? -26.831 11.022 0.311 1.00 89.69 398 SER A O 1
ATOM 3067 N N . THR A 1 399 ? -25.290 9.541 1.010 1.00 88.44 399 THR A N 1
ATOM 3068 C CA . THR A 1 399 ? -25.871 9.292 2.339 1.00 88.44 399 THR A CA 1
ATOM 3069 C C . THR A 1 399 ? -25.180 10.070 3.454 1.00 88.44 399 THR A C 1
ATOM 3071 O O . THR A 1 399 ? -25.618 9.995 4.598 1.00 88.44 399 THR A O 1
ATOM 3074 N N . MET A 1 400 ? -24.117 10.813 3.137 1.00 89.06 400 MET A N 1
ATOM 3075 C CA . MET A 1 400 ? -23.323 11.522 4.132 1.00 89.06 400 MET A CA 1
ATOM 3076 C C . MET A 1 400 ? -24.088 12.654 4.810 1.00 89.06 400 MET A C 1
ATOM 3078 O O . MET A 1 400 ? -24.705 13.486 4.137 1.00 89.06 400 MET A O 1
ATOM 3082 N N . ARG A 1 401 ? -23.981 12.708 6.140 1.00 85.19 401 ARG A N 1
ATOM 3083 C CA . ARG A 1 401 ? -24.518 13.776 6.992 1.00 85.19 401 ARG A CA 1
ATOM 3084 C C . ARG A 1 401 ? -23.449 14.279 7.949 1.00 85.19 401 ARG A C 1
ATOM 3086 O O . ARG A 1 401 ? -22.804 13.473 8.619 1.00 85.19 401 ARG A O 1
ATOM 3093 N N . PHE A 1 402 ? -23.278 15.596 8.030 1.00 81.12 402 PHE A N 1
ATOM 3094 C CA . PHE A 1 402 ? -22.461 16.208 9.071 1.00 81.12 402 PHE A CA 1
ATOM 3095 C C . PHE A 1 402 ? -23.340 16.442 10.297 1.00 81.12 402 PHE A C 1
ATOM 3097 O O . PHE A 1 402 ? -24.349 17.142 10.226 1.00 81.12 402 PHE A O 1
ATOM 3104 N N . SER A 1 403 ? -22.956 15.889 11.442 1.00 74.12 403 SER A N 1
ATOM 3105 C CA . SER A 1 403 ? -23.545 16.277 12.721 1.00 74.12 403 SER A CA 1
ATOM 3106 C C . SER A 1 403 ? -22.650 17.306 13.410 1.00 74.12 403 SER A C 1
ATOM 3108 O O . SER A 1 403 ? -21.420 17.220 13.347 1.00 74.12 403 SER A O 1
ATOM 3110 N N . LYS A 1 404 ? -23.295 18.295 14.033 1.00 54.16 404 LYS A N 1
ATOM 3111 C CA . LYS A 1 404 ? -22.637 19.339 14.824 1.00 54.16 404 LYS A CA 1
ATOM 3112 C C . LYS A 1 404 ? -22.035 18.795 16.108 1.00 54.16 404 LYS A C 1
ATOM 3114 O O . LYS A 1 404 ? -22.657 17.880 16.692 1.00 54.16 404 LYS A O 1
#

Secondary structure (DSSP, 8-state):
-----PPP-----------------------HHHHHHHHHHHHH--SGGGTTTPPTTHHHHHHHHHHHHHT-HHHHHH---S--TT--GGG-HHHHHHHHHHHHHHT-GGGGGG---HHHHHHHHHHHHHHHHHS-------GGGHHHHHHHHHH----SHHHHHHHHHHHHHHHHHHT-GGGGGGGPPTT-SSSSSHHHHHHHHHHHT-HHHHTT-SSHHHHHHHHHHHHHHHHTT-SSPP-S----------------EEEEEE-SS-EEEEEEPTTEEEEEETTEEEEEESSP---SSS--SEEEEEEE--SSS-HHHHHHHHHHHEEEEEEEEEEETTEEEEEEEEEE-S-STTS---EEEEEE-SSEEEEEE--GGG--TT--HHHHHHHHHHT-EEE-

Radius of gyration: 27.39 Å; Cα contacts (8 Å, |Δi|>4): 612; chains: 1; bounding box: 96×81×58 Å